Protein 4QQS (pdb70)

Nearest PDB structures (foldseek):
  4qqs-assembly1_A  TM=1.003E+00  e=2.130E-60  Halothermothrix orenii H 168
  3kst-assembly2_B  TM=8.963E-01  e=6.635E-24  Bacteroides thetaiotaomicron VPI-5482
  3qz4-assembly2_B  TM=8.489E-01  e=2.270E-21  Bacteroides thetaiotaomicron
  6xn1-assembly2_B  TM=7.886E-01  e=3.736E-16  Xanthomonas citri pv. citri str. 306
  6xn0-assembly1_A  TM=7.920E-01  e=1.952E-15  Xanthomonas citri pv. citri str. 306

B-factor: mean 14.56, std 6.31, range [5.13, 46.69]

Structure (mmCIF, N/CA/C/O backbone):
data_4QQS
#
_entry.id   4QQS
#
_cell.length_a   44.133
_cell.length_b   73.882
_cell.length_c   87.520
_cell.angle_alpha   90.00
_cell.angle_beta   94.27
_cell.angle_gamma   90.00
#
_symmetry.space_group_name_H-M   'P 1 21 1'
#
loop_
_entity.id
_entity.type
_entity.pdbx_description
1 polymer 'Glycoside hydrolase family 43'
2 non-polymer '4-(2-HYDROXYETHYL)-1-PIPERAZINE ETHANESULFONIC ACID'
3 non-polymer 'SODIUM ION'
4 water water
#
loop_
_atom_site.group_PDB
_atom_site.id
_atom_site.type_symbol
_atom_site.label_atom_id
_atom_site.label_alt_id
_atom_site.label_comp_id
_atom_site.label_asym_id
_atom_site.label_entity_id
_atom_site.label_seq_id
_atom_site.pdbx_PDB_ins_code
_atom_site.Cartn_x
_atom_site.Cartn_y
_atom_site.Cartn_z
_atom_site.occupancy
_atom_site.B_iso_or_equiv
_atom_site.auth_seq_id
_atom_site.auth_comp_id
_atom_site.auth_asym_id
_atom_site.auth_atom_id
_atom_site.pdbx_PDB_model_num
ATOM 1 N N . THR A 1 4 ? 13.802 -7.866 6.552 1.00 21.00 4 THR A N 1
ATOM 2 C CA . THR A 1 4 ? 12.710 -7.485 7.448 1.00 20.61 4 THR A CA 1
ATOM 3 C C . THR A 1 4 ? 13.086 -6.361 8.410 1.00 19.10 4 THR A C 1
ATOM 4 O O . THR A 1 4 ? 14.243 -5.953 8.479 1.00 19.59 4 THR A O 1
ATOM 15 N N . TYR A 1 5 ? 12.095 -5.877 9.159 1.00 17.61 5 TYR A N 1
ATOM 16 C CA . TYR A 1 5 ? 12.336 -4.971 10.283 1.00 16.97 5 TYR A CA 1
ATOM 17 C C . TYR A 1 5 ? 11.522 -5.413 11.496 1.00 16.24 5 TYR A C 1
ATOM 18 O O . TYR A 1 5 ? 10.480 -6.052 11.357 1.00 16.07 5 TYR A O 1
ATOM 36 N N . THR A 1 6 ? 12.000 -5.057 12.686 1.00 16.58 6 THR A N 1
ATOM 37 C CA . THR A 1 6 ? 11.254 -5.256 13.922 1.00 16.40 6 THR A CA 1
ATOM 38 C C . THR A 1 6 ? 11.292 -3.947 14.682 1.00 14.64 6 THR A C 1
ATOM 39 O O . THR A 1 6 ? 12.369 -3.425 14.961 1.00 15.42 6 THR A O 1
ATOM 50 N N . ASN A 1 7 ? 10.119 -3.415 15.005 1.00 12.94 7 ASN A N 1
ATOM 51 C CA . ASN A 1 7 ? 10.046 -2.225 15.826 1.00 11.70 7 ASN A CA 1
ATOM 52 C C . ASN A 1 7 ? 10.519 -2.523 17.237 1.00 11.94 7 ASN A C 1
ATOM 53 O O . ASN A 1 7 ? 10.398 -3.653 17.702 1.00 13.44 7 ASN A O 1
ATOM 64 N N . PRO A 1 8 ? 11.029 -1.507 17.937 1.00 12.11 8 PRO A N 1
ATOM 65 C CA . PRO A 1 8 ? 11.282 -0.147 17.448 1.00 12.04 8 PRO A CA 1
ATOM 66 C C . PRO A 1 8 ? 12.521 -0.090 16.546 1.00 12.49 8 PRO A C 1
ATOM 67 O O . PRO A 1 8 ? 13.557 -0.615 16.912 1.00 15.93 8 PRO A O 1
ATOM 78 N N . VAL A 1 9 ? 12.433 0.553 15.388 1.00 12.29 9 VAL A N 1
ATOM 79 C CA . VAL A 1 9 ? 13.535 0.562 14.434 1.00 12.29 9 VAL A CA 1
ATOM 80 C C . VAL A 1 9 ? 14.614 1.568 14.816 1.00 12.47 9 VAL A C 1
ATOM 81 O O . VAL A 1 9 ? 14.315 2.717 15.160 1.00 13.80 9 VAL A O 1
ATOM 94 N N . GLY A 1 10 ? 15.865 1.126 14.769 1.00 12.30 10 GLY A N 1
ATOM 95 C CA . GLY A 1 10 ? 16.992 2.003 14.999 1.00 12.68 10 GLY A CA 1
ATOM 96 C C . GLY A 1 10 ? 17.458 2.080 16.437 1.00 11.88 10 GLY A C 1
ATOM 97 O O . GLY A 1 10 ? 18.525 2.642 16.709 1.00 12.10 10 GLY A O 1
ATOM 101 N N . GLY A 1 11 ? 16.654 1.569 17.367 1.00 11.99 11 GLY A N 1
ATOM 102 C CA . GLY A 1 11 ? 17.004 1.617 18.770 1.00 12.87 11 GLY A CA 1
ATOM 103 C C . GLY A 1 11 ? 17.180 3.029 19.288 1.00 12.85 11 GLY A C 1
ATOM 104 O O . GLY A 1 11 ? 18.015 3.284 20.156 1.00 13.86 11 GLY A O 1
ATOM 108 N N . ILE A 1 12 ? 16.388 3.948 18.754 1.00 12.96 12 ILE A N 1
ATOM 109 C CA . ILE A 1 12 ? 16.483 5.343 19.121 1.00 13.60 12 ILE A CA 1
ATOM 110 C C . ILE A 1 12 ? 15.535 5.611 20.277 1.00 13.59 12 ILE A C 1
ATOM 111 O O . ILE A 1 12 ? 14.324 5.501 20.122 1.00 13.72 12 ILE A O 1
ATOM 127 N N . THR A 1 13 ? 16.099 5.919 21.436 1.00 13.32 13 THR A N 1
ATOM 128 C CA . THR A 1 13 ? 15.321 6.176 22.631 1.00 13.15 13 THR A CA 1
ATOM 129 C C . THR A 1 13 ? 15.650 7.565 23.157 1.00 12.13 13 THR A C 1
ATOM 130 O O . THR A 1 13 ? 16.513 8.263 22.627 1.00 13.06 13 THR A O 1
ATOM 141 N N . GLY A 1 14 ? 14.918 7.977 24.183 1.00 11.60 14 GLY A N 1
ATOM 142 C CA . GLY A 1 14 ? 15.076 9.304 24.748 1.00 11.40 14 GLY A CA 1
ATOM 143 C C . GLY A 1 14 ? 14.581 10.397 23.818 1.00 10.26 14 GLY A C 1
ATOM 144 O O . GLY A 1 14 ? 15.064 11.535 23.881 1.00 11.26 14 GLY A O 1
ATOM 148 N N . ILE A 1 15 ? 13.614 10.063 22.968 1.00 9.39 15 ILE A N 1
ATOM 149 C CA . ILE A 1 15 ? 13.095 11.014 22.008 1.00 8.87 15 ILE A CA 1
ATOM 150 C C . ILE A 1 15 ? 11.591 11.158 22.125 1.00 8.36 15 ILE A C 1
ATOM 151 O O . ILE A 1 15 ? 10.949 10.495 22.943 1.00 8.71 15 ILE A O 1
ATOM 167 N N . GLY A 1 16 ? 11.040 12.041 21.293 1.00 8.28 16 GLY A N 1
ATOM 168 C CA . GLY A 1 16 ? 9.627 12.046 20.978 1.00 8.35 16 GLY A CA 1
ATOM 169 C C . GLY A 1 16 ? 9.446 12.669 19.607 1.00 7.70 16 GLY A C 1
ATOM 170 O O . GLY A 1 16 ? 10.345 13.325 19.093 1.00 8.32 16 GLY A O 1
ATOM 174 N N . ASP A 1 17 ? 8.288 12.471 19.006 1.00 8.06 17 ASP A N 1
ATOM 175 C CA . ASP A 1 17 ? 7.814 13.300 17.912 1.00 7.97 17 ASP A CA 1
ATOM 176 C C . ASP A 1 17 ? 8.675 13.111 16.654 1.00 7.57 17 ASP A C 1
ATOM 177 O O . ASP A 1 17 ? 9.269 14.050 16.132 1.00 8.65 17 ASP A O 1
ATOM 186 N N . PRO A 1 18 ? 8.752 11.877 16.155 1.00 7.85 18 PRO A N 1
ATOM 187 C CA . PRO A 1 18 ? 9.668 11.605 15.041 1.00 8.36 18 PRO A CA 1
ATOM 188 C C . PRO A 1 18 ? 9.154 12.092 13.694 1.00 8.17 18 PRO A C 1
ATOM 189 O O . PRO A 1 18 ? 8.103 11.651 13.243 1.00 10.28 18 PRO A O 1
ATOM 200 N N . TYR A 1 19 ? 9.926 12.948 13.047 1.00 7.44 19 TYR A N 1
ATOM 201 C CA . TYR A 1 19 ? 9.561 13.481 11.745 1.00 7.38 19 TYR A CA 1
ATOM 202 C C . TYR A 1 19 ? 10.577 12.994 10.728 1.00 7.37 19 TYR A C 1
ATOM 203 O O . TYR A 1 19 ? 11.755 13.271 10.882 1.00 7.95 19 TYR A O 1
ATOM 221 N N . VAL A 1 20 ? 10.126 12.311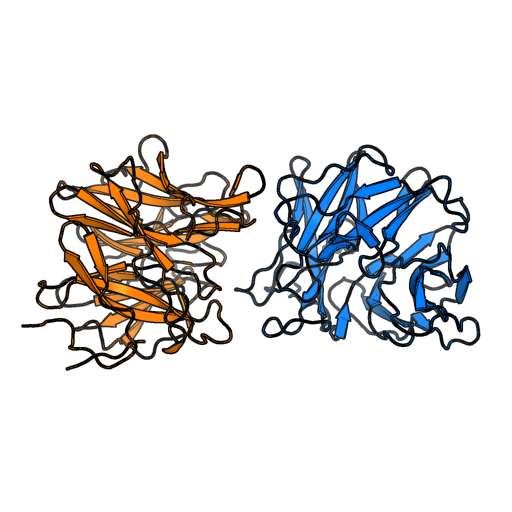 9.675 1.00 7.31 20 VAL A N 1
ATOM 222 C CA . VAL A 1 20 ? 11.016 11.835 8.629 1.00 7.85 20 VAL A CA 1
ATOM 223 C C . VAL A 1 20 ? 10.752 12.552 7.330 1.00 8.51 20 VAL A C 1
ATOM 224 O O . VAL A 1 20 ? 9.612 12.617 6.872 1.00 9.73 20 VAL A O 1
ATOM 237 N N . LEU A 1 21 ? 11.830 13.049 6.732 1.00 8.90 21 LEU A N 1
ATOM 238 C CA . LEU A 1 21 ? 11.819 13.563 5.372 1.00 10.75 21 LEU A CA 1
ATOM 239 C C . LEU A 1 21 ? 12.677 12.678 4.485 1.00 9.82 21 LEU A C 1
ATOM 240 O O . LEU A 1 21 ? 13.810 12.355 4.806 1.00 10.00 21 LEU A O 1
ATOM 256 N N . LYS A 1 22 ? 12.109 12.269 3.361 1.00 10.26 22 LYS A N 1
ATOM 257 C CA . LYS A 1 22 ? 12.866 11.594 2.306 1.00 10.10 22 LYS A CA 1
ATOM 258 C C . LYS A 1 22 ? 13.373 12.624 1.311 1.00 10.71 22 LYS A C 1
ATOM 259 O O . LYS A 1 22 ? 12.597 13.442 0.830 1.00 11.48 22 LYS A O 1
ATOM 278 N N . HIS A 1 23 ? 14.676 12.591 1.029 1.00 10.94 23 HIS A N 1
ATOM 279 C CA . HIS A 1 23 ? 15.272 13.490 0.049 1.00 11.71 23 HIS A CA 1
ATOM 280 C C . HIS A 1 23 ? 16.414 12.775 -0.664 1.00 11.64 23 HIS A C 1
ATOM 281 O O . HIS A 1 23 ? 17.327 12.274 -0.018 1.00 11.92 23 HIS A O 1
ATOM 296 N N . GLU A 1 24 ? 16.364 12.741 -1.996 1.00 13.16 24 GLU A N 1
ATOM 297 C CA . GLU A 1 24 ? 17.431 12.166 -2.822 1.00 15.01 24 GLU A CA 1
ATOM 298 C C . GLU A 1 24 ? 17.870 10.792 -2.310 1.00 14.63 24 GLU A C 1
ATOM 299 O O . GLU A 1 24 ? 19.043 10.523 -2.096 1.00 15.30 24 GLU A O 1
ATOM 311 N N . SER A 1 25 ? 16.879 9.940 -2.088 1.00 14.57 25 SER A N 1
ATOM 312 C CA . SER A 1 25 ? 17.079 8.518 -1.763 1.00 15.39 25 SER A CA 1
ATOM 313 C C . SER A 1 25 ? 17.637 8.271 -0.357 1.00 14.70 25 SER A C 1
ATOM 314 O O . SER A 1 25 ? 18.087 7.164 -0.039 1.00 16.19 25 SER A O 1
ATOM 322 N N . ARG A 1 26 ? 17.583 9.293 0.484 1.00 12.64 26 ARG A N 1
ATOM 323 C CA . ARG A 1 26 ? 17.980 9.162 1.871 1.00 12.78 26 ARG A CA 1
ATOM 324 C C . ARG A 1 26 ? 16.832 9.666 2.739 1.00 11.11 26 ARG A C 1
ATOM 325 O O . ARG A 1 26 ? 16.036 10.506 2.315 1.00 12.20 26 ARG A O 1
ATOM 346 N N . TYR A 1 27 ? 16.769 9.136 3.951 1.00 10.11 27 TYR A N 1
ATOM 347 C CA . TYR A 1 27 ? 15.788 9.534 4.942 1.00 9.30 27 TYR A CA 1
ATOM 348 C C . TYR A 1 27 ? 16.466 10.235 6.092 1.00 8.88 27 TYR A C 1
ATOM 349 O O . TYR A 1 27 ? 17.501 9.793 6.577 1.00 9.68 27 TYR A O 1
ATOM 367 N N . TYR A 1 28 ? 15.828 11.310 6.538 1.00 8.47 28 TYR A N 1
ATOM 368 C CA . TYR A 1 28 ? 16.324 12.134 7.634 1.00 8.52 28 TYR A CA 1
ATOM 369 C C . TYR A 1 28 ? 15.243 12.219 8.689 1.00 8.20 28 TYR A C 1
ATOM 370 O O . TYR A 1 28 ? 14.130 12.659 8.405 1.00 8.85 28 TYR A O 1
ATOM 388 N N . LEU A 1 29 ? 15.574 11.743 9.884 1.00 8.30 29 LEU A N 1
ATOM 389 C CA . LEU A 1 29 ? 14.689 11.762 11.024 1.00 7.92 29 LEU A CA 1
ATOM 390 C C . LEU A 1 29 ? 15.123 12.863 11.968 1.00 7.60 29 LEU A C 1
ATOM 391 O O . LEU A 1 29 ? 16.278 12.913 12.370 1.00 8.14 29 LEU A O 1
ATOM 407 N N . TYR A 1 30 ? 14.185 13.734 12.321 1.00 7.25 30 TYR A N 1
ATOM 408 C CA . TYR A 1 30 ? 14.387 14.803 13.286 1.00 7.37 30 TYR A CA 1
ATOM 409 C C . TYR A 1 30 ? 13.399 14.549 14.410 1.00 7.45 30 TYR A C 1
ATOM 410 O O . TYR A 1 30 ? 12.271 14.153 14.147 1.00 8.67 30 TYR A O 1
ATOM 428 N N . ALA A 1 31 ? 13.783 14.781 15.657 1.00 7.43 31 ALA A N 1
ATOM 429 C CA . ALA A 1 31 ? 12.906 14.472 16.776 1.00 7.49 31 ALA A CA 1
ATOM 430 C C . ALA A 1 31 ? 13.169 15.382 17.950 1.00 7.21 31 ALA A C 1
ATOM 431 O O . ALA A 1 31 ? 14.261 15.940 18.094 1.00 7.87 31 ALA A O 1
ATOM 438 N N . THR A 1 32 ? 12.163 15.519 18.807 1.00 7.78 32 THR A N 1
ATOM 439 C CA . THR A 1 32 ? 12.387 16.013 20.163 1.00 8.02 32 THR A CA 1
ATOM 440 C C . THR A 1 32 ? 13.458 15.121 20.788 1.00 7.77 32 THR A C 1
ATOM 441 O O . THR A 1 32 ? 13.355 13.896 20.752 1.00 8.75 32 THR A O 1
ATOM 452 N N . SER A 1 33 ? 14.509 15.737 21.316 1.00 8.23 33 SER A N 1
ATOM 453 C CA . SER A 1 33 ? 15.714 14.996 21.639 1.00 9.10 33 SER A CA 1
ATOM 454 C C . SER A 1 33 ? 16.491 15.799 22.675 1.00 9.72 33 SER A C 1
ATOM 455 O O . SER A 1 33 ? 16.279 15.619 23.877 1.00 10.53 33 SER A O 1
ATOM 463 N N . ALA A 1 34 ? 17.315 16.736 22.220 1.00 9.64 34 ALA A N 1
ATOM 464 C CA . ALA A 1 34 ? 18.099 17.599 23.104 1.00 9.94 34 ALA A CA 1
ATOM 465 C C . ALA A 1 34 ? 17.229 18.770 23.581 1.00 9.75 34 ALA A C 1
ATOM 466 O O . ALA A 1 34 ? 17.376 19.920 23.119 1.00 9.89 34 ALA A O 1
ATOM 473 N N . ILE A 1 35 ? 16.314 18.476 24.499 1.00 10.11 35 ILE A N 1
ATOM 474 C CA . ILE A 1 35 ? 15.232 19.409 24.812 1.00 10.12 35 ILE A CA 1
ATOM 475 C C . ILE A 1 35 ? 15.714 20.750 25.349 1.00 9.93 35 ILE A C 1
ATOM 476 O O . ILE A 1 35 ? 14.983 21.726 25.265 1.00 10.09 35 ILE A O 1
ATOM 491 N N . ASN A 1 36 ? 16.922 20.809 25.888 1.00 10.09 36 ASN A N 1
ATOM 492 C CA . ASN A 1 36 ? 17.428 22.074 26.408 1.00 11.35 36 ASN A CA 1
ATOM 493 C C . ASN A 1 36 ? 18.114 22.922 25.344 1.00 10.93 36 ASN A C 1
ATOM 494 O O . ASN A 1 36 ? 18.484 24.064 25.613 1.00 12.80 36 ASN A O 1
ATOM 505 N N . ARG A 1 37 ? 18.280 22.384 24.137 1.00 10.42 37 ARG A N 1
ATOM 506 C CA . ARG A 1 37 ? 19.237 22.949 23.193 1.00 11.05 37 ARG A CA 1
ATOM 507 C C . ARG A 1 37 ? 18.856 22.932 21.699 1.00 10.10 37 ARG A C 1
ATOM 508 O O . ARG A 1 37 ? 19.163 23.875 20.969 1.00 10.41 37 ARG A O 1
ATOM 529 N N . GLY A 1 38 ? 18.246 21.861 21.208 1.00 9.44 38 GLY A N 1
ATOM 530 C CA . GLY A 1 38 ? 18.039 21.747 19.779 1.00 9.02 38 GLY A CA 1
ATOM 531 C C . GLY A 1 38 ? 17.586 20.357 19.389 1.00 8.26 38 GLY A C 1
ATOM 532 O O . GLY A 1 38 ? 16.980 19.641 20.183 1.00 9.30 38 GLY A O 1
ATOM 536 N N . PHE A 1 39 ? 17.872 19.980 18.149 1.00 7.86 39 PHE A N 1
ATOM 537 C CA . PHE A 1 39 ? 17.323 18.763 17.573 1.00 7.67 39 PHE A CA 1
ATOM 538 C C . PHE A 1 39 ? 18.370 17.940 16.877 1.00 7.91 39 PHE A C 1
ATOM 539 O O . PHE A 1 39 ? 19.060 18.425 15.977 1.00 8.70 39 PHE A O 1
ATOM 556 N N . LYS A 1 40 ? 18.435 16.677 17.279 1.00 8.03 40 LYS A N 1
ATOM 557 C CA . LYS A 1 40 ? 19.230 15.678 16.598 1.00 8.22 40 LYS A CA 1
ATOM 558 C C . LYS A 1 40 ? 18.582 15.257 15.288 1.00 7.85 40 LYS A C 1
ATOM 559 O O . LYS A 1 40 ? 17.363 15.336 15.101 1.00 8.45 40 LYS A O 1
ATOM 577 N N . VAL A 1 41 ? 19.438 14.791 14.389 1.00 8.01 41 VAL A N 1
ATOM 578 C CA . VAL A 1 41 ? 19.046 14.190 13.124 1.00 8.56 41 VAL A CA 1
ATOM 579 C C . VAL A 1 41 ? 19.727 12.828 12.986 1.00 8.40 41 VAL A C 1
ATOM 580 O O . VAL A 1 41 ? 20.888 12.665 13.361 1.00 8.83 41 VAL A O 1
ATOM 593 N N . TRP A 1 42 ? 18.964 11.862 12.476 1.00 8.34 42 TRP A N 1
ATOM 594 C CA . TRP A 1 42 ? 19.454 10.535 12.146 1.00 8.30 42 TRP A CA 1
ATOM 595 C C . TRP A 1 42 ? 19.206 10.309 10.656 1.00 8.59 42 TRP A C 1
ATOM 596 O O . TRP A 1 42 ? 18.239 10.826 10.084 1.00 9.55 42 TRP A O 1
ATOM 617 N N . GLU A 1 43 ? 20.064 9.508 10.036 1.00 9.10 43 GLU A N 1
ATOM 618 C CA . GLU A 1 43 ? 19.951 9.218 8.618 1.00 9.81 43 GLU A CA 1
ATOM 619 C C . GLU A 1 43 ? 19.781 7.718 8.383 1.00 9.59 43 GLU A C 1
ATOM 620 O O . GLU A 1 43 ? 20.349 6.893 9.114 1.00 10.37 43 GLU A O 1
ATOM 632 N N . SER A 1 44 ? 19.023 7.363 7.342 1.00 9.72 44 SER A N 1
ATOM 633 C CA . SER A 1 44 ? 18.825 5.971 6.943 1.00 10.15 44 SER A CA 1
ATOM 634 C C . SER A 1 44 ? 18.657 5.872 5.436 1.00 10.57 44 SER A C 1
ATOM 635 O O . SER A 1 44 ? 18.087 6.760 4.816 1.00 11.07 44 SER A O 1
ATOM 643 N N . PRO A 1 45 ? 19.082 4.749 4.841 1.00 11.10 45 PRO A N 1
ATOM 644 C CA . PRO A 1 45 ? 18.789 4.515 3.424 1.00 12.84 45 PRO A CA 1
ATOM 645 C C . PRO A 1 45 ? 17.483 3.748 3.227 1.00 13.64 45 PRO A C 1
ATOM 646 O O . PRO A 1 45 ? 17.012 3.619 2.091 1.00 15.22 45 PRO A O 1
ATOM 657 N N . ASN A 1 46 ? 16.917 3.201 4.297 1.00 13.19 46 ASN A N 1
ATOM 658 C CA . ASN A 1 46 ? 15.866 2.192 4.145 1.00 14.37 46 ASN A CA 1
ATOM 659 C C . ASN A 1 46 ? 14.737 2.223 5.182 1.00 14.04 46 ASN A C 1
ATOM 660 O O . ASN A 1 46 ? 13.863 1.366 5.138 1.00 14.73 46 ASN A O 1
ATOM 671 N N . LEU A 1 47 ? 14.768 3.210 6.075 1.00 12.83 47 LEU A N 1
ATOM 672 C CA . LEU A 1 47 ? 13.806 3.400 7.179 1.00 12.84 47 LEU A CA 1
ATOM 673 C C . LEU A 1 47 ? 14.007 2.451 8.357 1.00 13.01 47 LEU A C 1
ATOM 674 O O . LEU A 1 47 ? 13.329 2.580 9.380 1.00 13.22 47 LEU A O 1
ATOM 690 N N . VAL A 1 48 ? 14.961 1.527 8.226 1.00 13.94 48 VAL A N 1
ATOM 691 C CA . VAL A 1 48 ? 15.167 0.474 9.220 1.00 14.72 48 VAL A CA 1
ATOM 692 C C . VAL A 1 48 ? 16.460 0.679 10.010 1.00 14.83 48 VAL A C 1
ATOM 693 O O . VAL A 1 48 ? 16.468 0.626 11.243 1.00 15.08 48 VAL A O 1
ATOM 706 N N . ASP A 1 49 ? 17.552 0.911 9.290 1.00 13.88 49 ASP A N 1
ATOM 707 C CA . ASP A 1 49 ? 18.865 1.110 9.896 1.00 14.47 49 ASP A CA 1
ATOM 708 C C . ASP A 1 49 ? 19.124 2.604 9.998 1.00 13.68 49 ASP A C 1
ATOM 709 O O . ASP A 1 49 ? 19.065 3.309 8.995 1.00 14.30 49 ASP A O 1
ATOM 718 N N . TRP A 1 50 ? 19.395 3.079 11.213 1.00 12.42 50 TRP A N 1
ATOM 719 C CA . TRP A 1 50 ? 19.513 4.511 11.491 1.00 11.93 50 TRP A CA 1
ATOM 720 C C . TRP A 1 50 ? 20.844 4.848 12.131 1.00 12.00 50 TRP A C 1
ATOM 721 O O . TRP A 1 50 ? 21.327 4.113 13.003 1.00 13.19 50 TRP A O 1
ATOM 742 N N . GLU A 1 51 ? 21.425 5.968 11.694 1.00 10.76 51 GLU A N 1
ATOM 743 C CA A GLU A 1 51 ? 22.687 6.468 12.228 0.43 10.87 51 GLU A CA 1
ATOM 744 C CA B GLU A 1 51 ? 22.687 6.444 12.248 0.57 11.03 51 GLU A CA 1
ATOM 745 C C . GLU A 1 51 ? 22.526 7.892 12.719 1.00 10.31 51 GLU A C 1
ATOM 746 O O . GLU A 1 51 ? 22.041 8.754 11.986 1.00 11.04 51 GLU A O 1
ATOM 767 N N . LEU A 1 52 ? 22.927 8.147 13.954 1.00 10.08 52 LEU A N 1
ATOM 768 C CA . LEU A 1 52 ? 22.872 9.483 14.522 1.00 9.53 52 LEU A CA 1
ATOM 769 C C . LEU A 1 52 ? 23.908 10.378 13.853 1.00 10.18 52 LEU A C 1
ATOM 770 O O . LEU A 1 52 ? 25.067 9.997 13.735 1.00 10.82 52 LEU A O 1
ATOM 786 N N . LYS A 1 53 ? 23.489 11.574 13.434 1.00 10.37 53 LYS A N 1
ATOM 787 C CA . LYS A 1 53 ? 24.345 12.516 12.716 1.00 11.42 53 LYS A CA 1
ATOM 788 C C . LYS A 1 53 ? 24.437 13.898 13.364 1.00 12.28 53 LYS A C 1
ATOM 789 O O . LYS A 1 53 ? 24.773 14.871 12.692 1.00 15.36 53 LYS A O 1
ATOM 808 N N . GLY A 1 54 ? 24.167 13.976 14.662 1.00 11.24 54 GLY A N 1
ATOM 809 C CA . GLY A 1 54 ? 24.404 15.193 15.420 1.00 11.18 54 GLY A CA 1
ATOM 810 C C . GLY A 1 54 ? 23.230 16.150 15.454 1.00 10.15 54 GLY A C 1
ATOM 811 O O . GLY A 1 54 ? 22.106 15.799 15.098 1.00 9.99 54 GLY A O 1
ATOM 815 N N . LEU A 1 55 ? 23.490 17.374 15.905 1.00 9.87 55 LEU A N 1
ATOM 816 C CA . LEU A 1 55 ? 22.439 18.386 15.995 1.00 9.31 55 LEU A CA 1
ATOM 817 C C . LEU A 1 55 ? 22.257 19.094 14.660 1.00 9.41 55 LEU A C 1
ATOM 818 O O . LEU A 1 55 ? 23.116 19.861 14.223 1.00 11.27 55 LEU A O 1
ATOM 834 N N . ALA A 1 56 ? 21.112 18.864 14.033 1.00 8.89 56 ALA A N 1
ATOM 835 C CA . ALA A 1 56 ? 20.744 19.594 12.824 1.00 9.35 56 ALA A CA 1
ATOM 836 C C . ALA A 1 56 ? 20.460 21.061 13.119 1.00 8.60 56 ALA A C 1
ATOM 837 O O . ALA A 1 56 ? 20.808 21.936 12.333 1.00 9.13 56 ALA A O 1
ATOM 844 N N . LEU A 1 57 ? 19.802 21.311 14.246 1.00 8.45 57 LEU A N 1
ATOM 845 C CA . LEU A 1 57 ? 19.531 22.655 14.746 1.00 9.18 57 LEU A CA 1
ATOM 846 C C . LEU A 1 57 ? 20.085 22.702 16.166 1.00 9.44 57 LEU A C 1
ATOM 847 O O . LEU A 1 57 ? 19.730 21.884 17.015 1.00 9.49 57 LEU A O 1
ATOM 854 N N . ASP A 1 58 ? 20.983 23.648 16.393 1.00 10.13 58 ASP A N 1
ATOM 855 C CA . ASP A 1 58 ? 21.590 23.863 17.687 1.00 10.52 58 ASP A CA 1
ATOM 856 C C . ASP A 1 58 ? 21.333 25.315 18.034 1.00 9.86 58 ASP A C 1
ATOM 857 O O . ASP A 1 58 ? 21.820 26.205 17.347 1.00 10.23 58 ASP A O 1
ATOM 866 N N . SER A 1 59 ? 20.567 25.577 19.083 1.00 9.70 59 SER A N 1
ATOM 867 C CA . SER A 1 59 ? 20.325 26.951 19.470 1.00 10.20 59 SER A CA 1
ATOM 868 C C . SER A 1 59 ? 21.618 27.640 19.902 1.00 10.99 59 SER A C 1
ATOM 869 O O . SER A 1 59 ? 21.662 28.867 19.907 1.00 11.75 59 SER A O 1
ATOM 877 N N . TYR A 1 60 ? 22.654 26.863 20.246 1.00 11.64 60 TYR A N 1
ATOM 878 C CA . TYR A 1 60 ? 23.947 27.418 20.637 1.00 12.87 60 TYR A CA 1
ATOM 879 C C . TYR A 1 60 ? 24.828 27.709 19.432 1.00 12.83 60 TYR A C 1
ATOM 880 O O . TYR A 1 60 ? 25.878 28.310 19.581 1.00 14.04 60 TYR A O 1
ATOM 898 N N . TYR A 1 61 ? 24.411 27.281 18.244 1.00 12.63 61 TYR A N 1
ATOM 899 C CA . TYR A 1 61 ? 25.090 27.667 17.009 1.00 12.62 61 TYR A CA 1
ATOM 900 C C . TYR A 1 61 ? 25.149 29.184 16.932 1.00 11.71 61 TYR A C 1
ATOM 901 O O . TYR A 1 61 ? 24.214 29.886 17.317 1.00 12.74 61 TYR A O 1
ATOM 919 N N . GLU A 1 62 ? 26.264 29.715 16.445 1.00 12.55 62 GLU A N 1
ATOM 920 C CA . GLU A 1 62 ? 26.500 31.149 16.546 1.00 13.22 62 GLU A CA 1
ATOM 921 C C . GLU A 1 62 ? 25.442 31.998 15.847 1.00 12.85 62 GLU A C 1
ATOM 922 O O . GLU A 1 62 ? 25.177 33.110 16.279 1.00 13.44 62 GLU A O 1
ATOM 934 N N . LYS A 1 63 ? 24.802 31.460 14.812 1.00 12.38 63 LYS A N 1
ATOM 935 C CA . LYS A 1 63 ? 23.781 32.216 14.097 1.00 12.71 63 LYS A CA 1
ATOM 936 C C . LYS A 1 63 ? 22.393 32.106 14.717 1.00 12.96 63 LYS A C 1
ATOM 937 O O . LYS A 1 63 ? 21.469 32.725 14.234 1.00 13.53 63 LYS A O 1
ATOM 956 N N . ASN A 1 64 ? 22.238 31.321 15.775 1.00 12.58 64 ASN A N 1
ATOM 957 C CA . ASN A 1 64 ? 20.929 31.110 16.391 1.00 12.09 64 ASN A CA 1
ATOM 958 C C . ASN A 1 64 ? 20.857 31.879 17.708 1.00 13.07 64 ASN A C 1
ATOM 959 O O . ASN A 1 64 ? 20.977 33.093 17.686 1.00 16.64 64 ASN A O 1
ATOM 970 N N . GLY A 1 65 ? 20.667 31.206 18.834 1.00 11.21 65 GLY A N 1
ATOM 971 C CA . GLY A 1 65 ? 20.611 31.854 20.130 1.00 11.58 65 GLY A CA 1
ATOM 972 C C . GLY A 1 65 ? 19.222 31.995 20.723 1.00 12.39 65 GLY A C 1
ATOM 973 O O . GLY A 1 65 ? 19.086 32.320 21.892 1.00 16.22 65 GLY A O 1
ATOM 977 N N . TRP A 1 66 ? 18.184 31.735 19.940 1.00 11.28 66 TRP A N 1
ATOM 978 C CA . TRP A 1 66 ? 16.811 31.897 20.386 1.00 10.74 66 TRP A CA 1
ATOM 979 C C . TRP A 1 66 ? 16.294 30.633 21.060 1.00 10.46 66 TRP A C 1
ATOM 980 O O . TRP A 1 66 ? 16.588 29.522 20.632 1.00 10.63 66 TRP A O 1
ATOM 1001 N N . GLY A 1 67 ? 15.496 30.818 22.102 1.00 10.16 67 GLY A N 1
ATOM 1002 C CA . GLY A 1 67 ? 14.860 29.730 22.818 1.00 10.08 67 GLY A CA 1
ATOM 1003 C C . GLY A 1 67 ? 15.659 29.373 24.047 1.00 10.11 67 GLY A C 1
ATOM 1004 O O . GLY A 1 67 ? 16.886 29.309 23.992 1.00 11.42 67 GLY A O 1
ATOM 1008 N N . THR A 1 68 ? 14.975 29.146 25.164 1.00 10.63 68 THR A N 1
ATOM 1009 C CA . THR A 1 68 ? 15.651 28.928 26.441 1.00 11.81 68 THR A CA 1
ATOM 1010 C C . THR A 1 68 ? 15.657 27.472 26.897 1.00 11.84 68 THR A C 1
ATOM 1011 O O . THR A 1 68 ? 16.559 27.062 27.628 1.00 13.60 68 THR A O 1
ATOM 1022 N N . GLU A 1 69 ? 14.656 26.716 26.468 1.00 11.02 69 GLU A N 1
ATOM 1023 C CA . GLU A 1 69 ? 14.423 25.353 26.911 1.00 10.90 69 GLU A CA 1
ATOM 1024 C C . GLU A 1 69 ? 13.202 24.857 26.153 1.00 9.74 69 GLU A C 1
ATOM 1025 O O . GLU A 1 69 ? 12.595 25.608 25.386 1.00 9.56 69 GLU A O 1
ATOM 1037 N N . ASP A 1 70 ? 12.846 23.599 26.379 1.00 9.21 70 ASP A N 1
ATOM 1038 C CA . ASP A 1 70 ? 11.625 23.024 25.811 1.00 8.59 70 ASP A CA 1
ATOM 1039 C C . ASP A 1 70 ? 11.614 23.087 24.275 1.00 7.73 70 ASP A C 1
ATOM 1040 O O . ASP A 1 70 ? 10.623 23.468 23.649 1.00 7.88 70 ASP A O 1
ATOM 1049 N N . PHE A 1 71 ? 12.725 22.660 23.684 1.00 7.47 71 PHE A N 1
ATOM 1050 C CA . PHE A 1 71 ? 12.852 22.534 22.233 1.00 7.40 71 PHE A CA 1
ATOM 1051 C C . PHE A 1 71 ? 12.126 21.271 21.787 1.00 7.36 71 PHE A C 1
ATOM 1052 O O . PHE A 1 71 ? 12.585 20.162 22.083 1.00 7.95 71 PHE A O 1
ATOM 1069 N N . TRP A 1 72 ? 10.988 21.442 21.106 1.00 7.00 72 TRP A N 1
ATOM 1070 C CA . TRP A 1 72 ? 10.118 20.325 20.755 1.00 6.99 72 TRP A CA 1
ATOM 1071 C C . TRP A 1 72 ? 9.754 20.280 19.282 1.00 6.79 72 TRP A C 1
ATOM 1072 O O . TRP A 1 72 ? 9.567 21.312 18.626 1.00 7.04 72 TRP A O 1
ATOM 1092 N N . ALA A 1 73 ? 9.583 19.044 18.819 1.00 6.84 73 ALA A N 1
ATOM 1093 C CA . ALA A 1 73 ? 8.818 18.663 17.622 1.00 7.22 73 ALA A CA 1
ATOM 1094 C C . ALA A 1 73 ? 9.224 19.402 16.349 1.00 7.29 73 ALA A C 1
ATOM 1095 O O . ALA A 1 73 ? 8.437 20.156 15.767 1.00 9.16 73 ALA A O 1
ATOM 1102 N N . PRO A 1 74 ? 10.449 19.137 15.885 1.00 6.74 74 PRO A N 1
ATOM 1103 C CA . PRO A 1 74 ? 10.946 19.742 14.655 1.00 6.71 74 PRO A CA 1
ATOM 1104 C C . PRO A 1 74 ? 10.346 19.070 13.429 1.00 6.67 74 PRO A C 1
ATOM 1105 O O . PRO A 1 74 ? 10.140 17.853 13.434 1.00 7.43 74 PRO A O 1
ATOM 1116 N N . GLU A 1 75 ? 10.104 19.841 12.381 1.00 6.64 75 GLU A N 1
ATOM 1117 C CA . GLU A 1 75 ? 9.685 19.275 11.103 1.00 8.50 75 GLU A CA 1
ATOM 1118 C C . GLU A 1 75 ? 10.432 19.996 10.007 1.00 9.72 75 GLU A C 1
ATOM 1119 O O . GLU A 1 75 ? 10.661 21.199 10.104 1.00 10.71 75 GLU A O 1
ATOM 1131 N N . VAL A 1 76 ? 10.805 19.253 8.970 1.00 10.52 76 VAL A N 1
ATOM 1132 C CA . VAL A 1 76 ? 11.625 19.774 7.891 1.00 10.83 76 VAL A CA 1
ATOM 1133 C C . VAL A 1 76 ? 11.009 19.476 6.526 1.00 11.28 76 VAL A C 1
ATOM 1134 O O . VAL A 1 76 ? 10.700 18.326 6.225 1.00 13.49 76 VAL A O 1
ATOM 1147 N N . ILE A 1 77 ? 10.841 20.522 5.717 1.00 10.27 77 ILE A N 1
ATOM 1148 C CA . ILE A 1 77 ? 10.382 20.380 4.337 1.00 10.45 77 ILE A CA 1
ATOM 1149 C C . ILE A 1 77 ? 11.460 20.845 3.367 1.00 9.79 77 ILE A C 1
ATOM 1150 O O . ILE A 1 77 ? 12.331 21.625 3.727 1.00 9.22 77 ILE A O 1
ATOM 1166 N N . PHE A 1 78 ? 11.395 20.331 2.145 1.00 10.80 78 PHE A N 1
ATOM 1167 C CA . PHE A 1 78 ? 12.222 20.813 1.048 1.00 11.35 78 PHE A CA 1
ATOM 1168 C C . PHE A 1 78 ? 11.336 21.683 0.162 1.00 11.62 78 PHE A C 1
ATOM 1169 O O . PHE A 1 78 ? 10.388 21.184 -0.446 1.00 12.79 78 PHE A O 1
ATOM 1186 N N . TYR A 1 79 ? 11.627 22.985 0.131 1.00 11.95 79 TYR A N 1
ATOM 1187 C CA . TYR A 1 79 ? 10.739 23.994 -0.467 1.00 13.38 79 TYR A CA 1
ATOM 1188 C C . TYR A 1 79 ? 11.615 25.076 -1.025 1.00 14.80 79 TYR A C 1
ATOM 1189 O O . TYR A 1 79 ? 12.537 25.504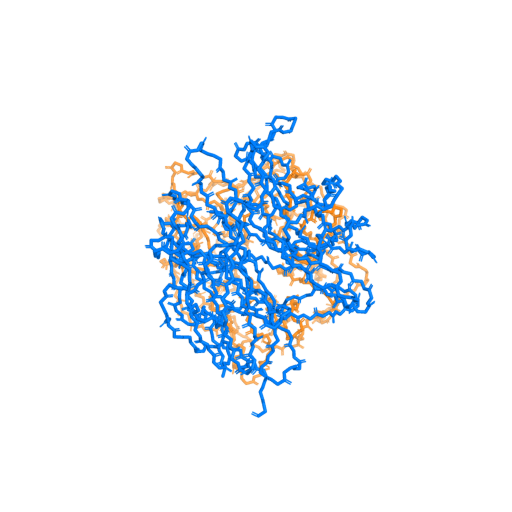 -0.351 1.00 14.83 79 TYR A O 1
ATOM 1207 N N . ASN A 1 80 ? 11.340 25.502 -2.257 1.00 15.60 80 ASN A N 1
ATOM 1208 C CA . ASN A 1 80 ? 12.153 26.503 -2.934 1.00 17.35 80 ASN A CA 1
ATOM 1209 C C . ASN A 1 80 ? 13.637 26.136 -2.879 1.00 15.81 80 ASN A C 1
ATOM 1210 O O . ASN A 1 80 ? 14.503 26.969 -2.600 1.00 16.69 80 ASN A O 1
ATOM 1221 N N . ASN A 1 81 ? 13.905 24.869 -3.159 1.00 14.99 81 ASN A N 1
ATOM 1222 C CA . ASN A 1 81 ? 15.258 24.360 -3.321 1.00 14.98 81 ASN A CA 1
ATOM 1223 C C . ASN A 1 81 ? 16.121 24.503 -2.071 1.00 14.79 81 ASN A C 1
ATOM 1224 O O . ASN A 1 81 ? 17.340 24.565 -2.174 1.00 15.97 81 ASN A O 1
ATOM 1235 N N . LYS A 1 82 ? 15.495 24.544 -0.896 1.00 14.24 82 LYS A N 1
ATOM 1236 C CA . LYS A 1 82 ? 16.251 24.433 0.350 1.00 14.69 82 LYS A CA 1
ATOM 1237 C C . LYS A 1 82 ? 15.398 23.782 1.418 1.00 12.27 82 LYS A C 1
ATOM 1238 O O . LYS A 1 82 ? 14.249 23.442 1.172 1.00 12.89 82 LYS A O 1
ATOM 1257 N N . PHE A 1 83 ? 15.995 23.582 2.591 1.00 10.99 83 PHE A N 1
ATOM 1258 C CA . PHE A 1 83 ? 15.310 22.930 3.697 1.00 10.56 83 PHE A CA 1
ATOM 1259 C C . PHE A 1 83 ? 14.850 23.953 4.707 1.00 9.98 83 PHE A C 1
ATOM 1260 O O . PHE A 1 83 ? 15.615 24.819 5.109 1.00 10.89 83 PHE A O 1
ATOM 1277 N N . TYR A 1 84 ? 13.587 23.854 5.103 1.00 8.93 84 TYR A N 1
ATOM 1278 C CA . TYR A 1 84 ? 13.009 24.706 6.134 1.00 8.33 84 TYR A CA 1
ATOM 1279 C C . TYR A 1 84 ? 12.583 23.841 7.306 1.00 8.47 84 TYR A C 1
ATOM 1280 O O . TYR A 1 84 ? 11.897 22.844 7.129 1.00 9.64 84 TYR A O 1
ATOM 1298 N N . MET A 1 85 ? 12.991 24.254 8.503 1.00 8.17 85 MET A N 1
ATOM 1299 C CA . MET A 1 85 ? 12.627 23.588 9.736 1.00 7.65 85 MET A CA 1
ATOM 1300 C C . MET A 1 85 ? 11.729 24.489 10.569 1.00 7.52 85 MET A C 1
ATOM 1301 O O . MET A 1 85 ? 12.063 25.637 10.825 1.00 8.20 85 MET A O 1
ATOM 1315 N N . THR A 1 86 ? 10.593 23.958 10.994 1.00 7.25 86 THR A N 1
ATOM 1316 C CA . THR A 1 86 ? 9.815 24.576 12.049 1.00 7.09 86 THR A CA 1
ATOM 1317 C C . THR A 1 86 ? 10.072 23.823 13.340 1.00 6.61 86 THR A C 1
ATOM 1318 O O . THR A 1 86 ? 10.391 22.632 13.332 1.00 6.84 86 THR A O 1
ATOM 1329 N N . TYR A 1 87 ? 9.927 24.526 14.454 1.00 6.69 87 TYR A N 1
ATOM 1330 C CA . TYR A 1 87 ? 10.072 23.929 15.768 1.00 6.38 87 TYR A CA 1
ATOM 1331 C C . TYR A 1 87 ? 9.482 24.891 16.771 1.00 6.79 87 TYR A C 1
ATOM 1332 O O . TYR A 1 87 ? 9.164 26.033 16.427 1.00 7.52 87 TYR A O 1
ATOM 1350 N N . SER A 1 88 ? 9.390 24.473 18.033 1.00 6.54 88 SER A N 1
ATOM 1351 C CA . SER A 1 88 ? 9.023 25.405 19.083 1.00 6.72 88 SER A CA 1
ATOM 1352 C C . SER A 1 88 ? 10.014 25.321 20.231 1.00 6.70 88 SER A C 1
ATOM 1353 O O . SER A 1 88 ? 10.699 24.317 20.413 1.00 6.97 88 SER A O 1
ATOM 1361 N N . ALA A 1 89 ? 10.080 26.406 20.985 1.00 6.86 89 ALA A N 1
ATOM 1362 C CA . ALA A 1 89 ? 10.866 26.471 22.208 1.00 7.57 89 ALA A CA 1
ATOM 1363 C C . ALA A 1 89 ? 10.244 27.532 23.095 1.00 7.18 89 ALA A C 1
ATOM 1364 O O . ALA A 1 89 ? 9.421 28.337 22.653 1.00 7.59 89 ALA A O 1
ATOM 1371 N N . ARG A 1 90 ? 10.663 27.559 24.357 1.00 7.70 90 ARG A N 1
ATOM 1372 C CA . ARG A 1 90 ? 10.185 28.564 25.293 1.00 8.57 90 ARG A CA 1
ATOM 1373 C C . ARG A 1 90 ? 11.015 29.841 25.163 1.00 9.28 90 ARG A C 1
ATOM 1374 O O . ARG A 1 90 ? 12.241 29.808 25.204 1.00 10.88 90 ARG A O 1
ATOM 1395 N N . ASP A 1 91 ? 10.333 30.966 24.990 1.00 9.66 91 ASP A N 1
ATOM 1396 C CA . ASP A 1 91 ? 11.018 32.245 24.855 1.00 10.70 91 ASP A CA 1
ATOM 1397 C C . ASP A 1 91 ? 11.289 32.813 26.250 1.00 11.26 91 ASP A C 1
ATOM 1398 O O . ASP A 1 91 ? 10.847 32.264 27.267 1.00 11.60 91 ASP A O 1
ATOM 1407 N N . ASN A 1 92 ? 12.016 33.923 26.300 1.00 12.85 92 ASN A N 1
ATOM 1408 C CA . ASN A 1 92 ? 12.366 34.554 27.568 1.00 14.31 92 ASN A CA 1
ATOM 1409 C C . ASN A 1 92 ? 11.152 34.978 28.384 1.00 14.73 92 ASN A C 1
ATOM 1410 O O . ASN A 1 92 ? 11.209 35.022 29.614 1.00 16.38 92 ASN A O 1
ATOM 1420 N N . ASP A 1 93 ? 10.053 35.270 27.696 1.00 13.77 93 ASP A N 1
ATOM 1421 C CA . ASP A 1 93 ? 8.825 35.690 28.354 1.00 13.62 93 ASP A CA 1
ATOM 1422 C C . ASP A 1 93 ? 8.003 34.528 28.897 1.00 13.01 93 ASP A C 1
ATOM 1423 O O . ASP A 1 93 ? 6.931 34.738 29.459 1.00 13.94 93 ASP A O 1
ATOM 1432 N N . GLY A 1 94 ? 8.505 33.309 28.731 1.00 11.57 94 GLY A N 1
ATOM 1433 C CA . GLY A 1 94 ? 7.852 32.129 29.264 1.00 11.57 94 GLY A CA 1
ATOM 1434 C C . GLY A 1 94 ? 6.846 31.449 28.351 1.00 10.62 94 GLY A C 1
ATOM 1435 O O . GLY A 1 94 ? 6.329 30.397 28.700 1.00 11.08 94 GLY A O 1
ATOM 1439 N N . HIS A 1 95 ? 6.545 32.045 27.203 1.00 9.46 95 HIS A N 1
ATOM 1440 C CA . HIS A 1 95 ? 5.609 31.434 26.262 1.00 8.93 95 HIS A CA 1
ATOM 1441 C C . HIS A 1 95 ? 6.332 30.521 25.278 1.00 8.08 95 HIS A C 1
ATOM 1442 O O . HIS A 1 95 ? 7.432 30.840 24.831 1.00 9.08 95 HIS A O 1
ATOM 1457 N N . LEU A 1 96 ? 5.722 29.386 24.961 1.00 7.37 96 LEU A N 1
ATOM 1458 C CA . LEU A 1 96 ? 6.204 28.523 23.882 1.00 7.12 96 LEU A CA 1
ATOM 1459 C C . LEU A 1 96 ? 5.836 29.152 22.550 1.00 6.67 96 LEU A C 1
ATOM 1460 O O . LEU A 1 96 ? 4.688 29.557 22.366 1.00 7.05 96 LEU A O 1
ATOM 1476 N N . LYS A 1 97 ? 6.780 29.235 21.619 1.00 7.13 97 LYS A N 1
ATOM 1477 C CA . LYS A 1 97 ? 6.526 29.848 20.319 1.00 7.22 97 LYS A CA 1
ATOM 1478 C C . LYS A 1 97 ? 7.155 29.016 19.224 1.00 6.90 97 LYS A C 1
ATOM 1479 O O . LYS A 1 97 ? 8.166 28.337 19.421 1.00 7.82 97 LYS A O 1
ATOM 1498 N N . ILE A 1 98 ? 6.525 29.087 18.058 1.00 7.00 98 ILE A N 1
ATOM 1499 C CA A ILE A 1 98 ? 7.039 28.458 16.856 0.64 6.61 98 ILE A CA 1
ATOM 1500 C CA B ILE A 1 98 ? 7.037 28.469 16.839 0.36 6.87 98 ILE A CA 1
ATOM 1501 C C . ILE A 1 98 ? 8.106 29.353 16.228 1.00 6.94 98 ILE A C 1
ATOM 1502 O O . ILE A 1 98 ? 7.992 30.586 16.265 1.00 7.88 98 ILE A O 1
ATOM 1531 N N . ALA A 1 99 ? 9.143 28.715 15.687 1.00 7.12 99 ALA A N 1
ATOM 1532 C CA . ALA A 1 99 ? 10.228 29.366 14.975 1.00 7.11 99 ALA A CA 1
ATOM 1533 C C . ALA A 1 99 ? 10.446 28.670 13.636 1.00 7.17 99 ALA A C 1
ATOM 1534 O O . ALA A 1 99 ? 10.103 27.497 13.459 1.00 7.59 99 ALA A O 1
ATOM 1541 N N . LEU A 1 100 ? 11.049 29.415 12.713 1.00 7.40 100 LEU A N 1
ATOM 1542 C CA . LEU A 1 100 ? 11.387 28.954 11.377 1.00 7.43 100 LEU A CA 1
ATOM 1543 C C . LEU A 1 100 ? 12.880 29.139 11.117 1.00 7.49 100 LEU A C 1
ATOM 1544 O O . LEU A 1 100 ? 13.420 30.227 11.336 1.00 8.20 100 LEU A O 1
ATOM 1560 N N . ALA A 1 101 ? 13.520 28.081 10.626 1.00 7.94 101 ALA A N 1
ATOM 1561 C CA . ALA A 1 101 ? 14.945 28.059 10.311 1.00 7.88 101 ALA A CA 1
ATOM 1562 C C . ALA A 1 101 ? 15.133 27.426 8.934 1.00 8.32 101 ALA A C 1
ATOM 1563 O O . ALA A 1 101 ? 14.224 26.777 8.412 1.00 9.06 101 ALA A O 1
ATOM 1570 N N . SER A 1 102 ? 16.323 27.587 8.358 1.00 8.67 102 SER A N 1
ATOM 1571 C CA . SER A 1 102 ? 16.608 26.972 7.068 1.00 9.53 102 SER A CA 1
ATOM 1572 C C . SER A 1 102 ? 18.046 26.475 6.963 1.00 9.38 102 SER A C 1
ATOM 1573 O O . SER A 1 102 ? 18.919 26.870 7.733 1.00 9.57 102 SER A O 1
ATOM 1581 N N . SER A 1 103 ? 18.281 25.606 5.984 1.00 9.77 103 SER A N 1
ATOM 1582 C CA . SER A 1 103 ? 19.604 25.064 5.709 1.00 10.08 103 SER A CA 1
ATOM 1583 C C . SER A 1 103 ? 19.675 24.648 4.256 1.00 10.94 103 SER A C 1
ATOM 1584 O O . SER A 1 103 ? 18.672 24.294 3.646 1.00 11.52 103 SER A O 1
ATOM 1592 N N . LYS A 1 104 ? 20.874 24.678 3.700 1.00 12.49 104 LYS A N 1
ATOM 1593 C CA . LYS A 1 104 ? 21.094 24.158 2.358 1.00 14.53 104 LYS A CA 1
ATOM 1594 C C . LYS A 1 104 ? 21.236 22.633 2.357 1.00 14.30 104 LYS A C 1
ATOM 1595 O O . LYS A 1 104 ? 21.164 22.005 1.303 1.00 16.89 104 LYS A O 1
ATOM 1614 N N . SER A 1 105 ? 21.437 22.044 3.531 1.00 12.73 105 SER A N 1
ATOM 1615 C CA . SER A 1 105 ? 21.643 20.601 3.674 1.00 12.97 105 SER A CA 1
ATOM 1616 C C . SER A 1 105 ? 20.689 20.013 4.707 1.00 11.49 105 SER A C 1
ATOM 1617 O O . SER A 1 105 ? 20.403 20.664 5.709 1.00 11.90 105 SER A O 1
ATOM 1625 N N . PRO A 1 106 ? 20.218 18.773 4.488 1.00 11.16 106 PRO A N 1
ATOM 1626 C CA . PRO A 1 106 ? 19.314 18.180 5.483 1.00 10.95 106 PRO A CA 1
ATOM 1627 C C . PRO A 1 106 ? 19.972 17.932 6.835 1.00 10.64 106 PRO A C 1
ATOM 1628 O O . PRO A 1 106 ? 19.277 17.826 7.835 1.00 10.71 106 PRO A O 1
ATOM 1639 N N . LEU A 1 107 ? 21.296 17.831 6.882 1.00 10.21 107 LEU A N 1
ATOM 1640 C CA . LEU A 1 107 ? 21.990 17.602 8.151 1.00 10.76 107 LEU A CA 1
ATOM 1641 C C . LEU A 1 107 ? 22.359 18.888 8.877 1.00 11.11 107 LEU A C 1
ATOM 1642 O O . LEU A 1 107 ? 22.937 18.842 9.966 1.00 12.15 107 LEU A O 1
ATOM 1658 N N . GLY A 1 108 ? 22.025 20.032 8.287 1.00 11.43 108 GLY A N 1
ATOM 1659 C CA . GLY A 1 108 ? 22.290 21.306 8.920 1.00 11.61 108 GLY A CA 1
ATOM 1660 C C . GLY A 1 108 ? 23.669 21.853 8.594 1.00 13.09 108 GLY A C 1
ATOM 1661 O O . GLY A 1 108 ? 24.350 21.347 7.701 1.00 15.34 108 GLY A O 1
ATOM 1665 N N . PRO A 1 109 ? 24.096 22.897 9.312 1.00 12.64 109 PRO A N 1
ATOM 1666 C CA . PRO A 1 109 ? 23.363 23.530 10.408 1.00 11.71 109 PRO A CA 1
ATOM 1667 C C . PRO A 1 109 ? 22.186 24.359 9.918 1.00 11.00 109 PRO A C 1
ATOM 1668 O O . PRO A 1 109 ? 22.296 25.101 8.945 1.00 12.71 109 PRO A O 1
ATOM 1679 N N . PHE A 1 110 ? 21.059 24.230 10.606 1.00 9.35 110 PHE A N 1
ATOM 1680 C CA . PHE A 1 110 ? 19.921 25.093 10.358 1.00 8.71 110 PHE A CA 1
ATOM 1681 C C . PHE A 1 110 ? 20.116 26.416 11.095 1.00 9.59 110 PHE A C 1
ATOM 1682 O O . PHE A 1 110 ? 20.574 26.446 12.246 1.00 10.29 110 PHE A O 1
ATOM 1699 N N . LYS A 1 111 ? 19.781 27.504 10.410 1.00 9.71 111 LYS A N 1
ATOM 1700 C CA . LYS A 1 111 ? 19.893 28.840 10.973 1.00 9.81 111 LYS A CA 1
ATOM 1701 C C . LYS A 1 111 ? 18.522 29.494 11.020 1.00 9.57 111 LYS A C 1
ATOM 1702 O O . LYS A 1 111 ? 17.747 29.428 10.059 1.00 10.10 111 LYS A O 1
ATOM 1721 N N . ASN A 1 112 ? 18.208 30.130 12.141 1.00 9.30 112 ASN A N 1
ATOM 1722 C CA . ASN A 1 112 ? 16.924 30.799 12.278 1.00 9.24 112 ASN A CA 1
ATOM 1723 C C . ASN A 1 112 ? 16.757 31.878 11.231 1.00 9.61 112 ASN A C 1
ATOM 1724 O O . ASN A 1 112 ? 17.670 32.666 10.972 1.00 10.88 112 ASN A O 1
ATOM 1735 N N . ILE A 1 113 ? 15.573 31.908 10.635 1.00 9.79 113 ILE A N 1
ATOM 1736 C CA . ILE A 1 113 ? 15.196 32.987 9.744 1.00 11.04 113 ILE A CA 1
ATOM 1737 C C . ILE A 1 113 ? 14.062 33.853 10.298 1.00 10.69 113 ILE A C 1
ATOM 1738 O O . ILE A 1 113 ? 14.050 35.047 10.030 1.00 12.74 113 ILE A O 1
ATOM 1754 N N . LYS A 1 114 ? 13.160 33.289 11.097 1.00 9.56 114 LYS A N 1
ATOM 1755 C CA . LYS A 1 114 ? 12.189 34.089 11.843 1.00 9.91 114 LYS A CA 1
ATOM 1756 C C . LYS A 1 114 ? 11.866 33.328 13.125 1.00 9.41 114 LYS A C 1
ATOM 1757 O O . LYS A 1 114 ? 11.147 32.338 13.118 1.00 9.39 114 LYS A O 1
ATOM 1776 N N . ALA A 1 115 ? 12.442 33.810 14.217 1.00 10.04 115 ALA A N 1
ATOM 1777 C CA . ALA A 1 115 ? 12.348 33.155 15.508 1.00 10.23 115 ALA A CA 1
ATOM 1778 C C . ALA A 1 115 ? 12.049 34.215 16.562 1.00 10.75 115 ALA A C 1
ATOM 1779 O O . ALA A 1 115 ? 12.932 34.978 16.916 1.00 11.96 115 ALA A O 1
ATOM 1786 N N . PRO A 1 116 ? 10.801 34.283 17.055 1.00 10.06 116 PRO A N 1
ATOM 1787 C CA . PRO A 1 116 ? 9.659 33.424 16.721 1.00 9.75 116 PRO A CA 1
ATOM 1788 C C . PRO A 1 116 ? 9.047 33.764 15.363 1.00 8.99 116 PRO A C 1
ATOM 1789 O O . PRO A 1 116 ? 9.164 34.896 14.857 1.00 10.42 116 PRO A O 1
ATOM 1800 N N . LEU A 1 117 ? 8.357 32.790 14.790 1.00 8.08 117 LEU A N 1
ATOM 1801 C CA . LEU A 1 117 ? 7.681 32.977 13.514 1.00 8.32 117 LEU A CA 1
ATOM 1802 C C . LEU A 1 117 ? 6.468 33.901 13.685 1.00 8.74 117 LEU A C 1
ATOM 1803 O O . LEU A 1 117 ? 6.190 34.738 12.816 1.00 10.12 117 LEU A O 1
ATOM 1819 N N . PHE A 1 118 ? 5.751 33.732 14.791 1.00 8.48 118 PHE A N 1
ATOM 1820 C CA . PHE A 1 118 ? 4.661 34.619 15.172 1.00 8.72 118 PHE A CA 1
ATOM 1821 C C . PHE A 1 118 ? 4.579 34.616 16.689 1.00 8.79 118 PHE A C 1
ATOM 1822 O O . PHE A 1 118 ? 5.138 33.729 17.343 1.00 8.77 118 PHE A O 1
ATOM 1839 N N . ASP A 1 119 ? 3.904 35.614 17.251 1.00 9.36 119 ASP A N 1
ATOM 1840 C CA . ASP A 1 119 ? 3.877 35.781 18.697 1.00 10.40 119 ASP A CA 1
ATOM 1841 C C . ASP A 1 119 ? 2.574 36.450 19.079 1.00 9.86 119 ASP A C 1
ATOM 1842 O O . ASP A 1 119 ? 2.310 37.574 18.653 1.00 11.35 119 ASP A O 1
ATOM 1851 N N . ARG A 1 120 ? 1.758 35.746 19.860 1.00 9.42 120 ARG A N 1
ATOM 1852 C CA . ARG A 1 120 ? 0.448 36.239 20.282 1.00 9.25 120 ARG A CA 1
ATOM 1853 C C . ARG A 1 120 ? 0.301 36.188 21.804 1.00 9.43 120 ARG A C 1
ATOM 1854 O O . ARG A 1 120 ? -0.819 36.173 22.324 1.00 10.42 120 ARG A O 1
ATOM 1875 N N . GLY A 1 121 ? 1.421 36.151 22.522 1.00 9.37 121 GLY A N 1
ATOM 1876 C CA . GLY A 1 121 ? 1.371 36.154 23.970 1.00 9.42 121 GLY A CA 1
ATOM 1877 C C . GLY A 1 121 ? 0.820 34.879 24.578 1.00 8.89 121 GLY A C 1
ATOM 1878 O O . GLY A 1 121 ? 0.360 34.880 25.712 1.00 10.09 121 GLY A O 1
ATOM 1882 N N . LEU A 1 122 ? 0.873 33.790 23.819 1.00 8.42 122 LEU A N 1
ATOM 1883 C CA . LEU A 1 122 ? 0.381 32.488 24.264 1.00 8.04 122 LEU A CA 1
ATOM 1884 C C . LEU A 1 122 ? 1.352 31.408 23.795 1.00 7.63 122 LEU A C 1
ATOM 1885 O O . LEU A 1 122 ? 2.376 31.706 23.177 1.00 9.01 122 LEU A O 1
ATOM 1901 N N . SER A 1 123 ? 1.044 30.156 24.112 1.00 7.55 123 SER A N 1
ATOM 1902 C CA . SER A 1 123 ? 1.913 29.043 23.769 1.00 6.89 123 SER A CA 1
ATOM 1903 C C . SER A 1 123 ? 1.421 28.275 22.548 1.00 6.74 123 SER A C 1
ATOM 1904 O O . SER A 1 123 ? 0.256 27.860 22.475 1.00 6.98 123 SER A O 1
ATOM 1912 N N . PHE A 1 124 ? 2.337 28.074 21.600 1.00 6.69 124 PHE A N 1
ATOM 1913 C CA . PHE A 1 124 ? 2.069 27.375 20.353 1.00 6.96 124 PHE A CA 1
ATOM 1914 C C . PHE A 1 124 ? 3.178 26.373 20.104 1.00 6.96 124 PHE A C 1
ATOM 1915 O O . PHE A 1 124 ? 4.353 26.682 20.315 1.00 8.19 124 PHE A O 1
ATOM 1932 N N . ILE A 1 125 ? 2.792 25.186 19.636 1.00 7.00 125 ILE A N 1
ATOM 1933 C CA . ILE A 1 125 ? 3.728 24.104 19.368 1.00 7.14 125 ILE A CA 1
ATOM 1934 C C . ILE A 1 125 ? 3.271 23.287 18.158 1.00 6.62 125 ILE A C 1
ATOM 1935 O O . ILE A 1 125 ? 2.200 23.524 17.591 1.00 6.90 125 ILE A O 1
ATOM 1951 N N . ASP A 1 126 ? 4.096 22.325 17.759 1.00 6.85 126 ASP A N 1
ATOM 1952 C CA . ASP A 1 126 ? 3.694 21.298 16.804 1.00 7.20 126 ASP A CA 1
ATOM 1953 C C . ASP A 1 126 ? 3.343 21.848 15.425 1.00 7.34 126 ASP A C 1
ATOM 1954 O O . ASP A 1 126 ? 2.473 21.317 14.734 1.00 8.38 126 ASP A O 1
ATOM 1963 N N . ALA A 1 127 ? 4.074 22.862 14.976 1.00 7.18 127 ALA A N 1
ATOM 1964 C CA . ALA A 1 127 ? 3.897 23.344 13.619 1.00 7.64 127 ALA A CA 1
ATOM 1965 C C . ALA A 1 127 ? 4.157 22.249 12.585 1.00 7.40 127 ALA A C 1
ATOM 1966 O O . ALA A 1 127 ? 5.068 21.427 12.717 1.00 8.11 127 ALA A O 1
ATOM 1973 N N . HIS A 1 128 ? 3.350 22.290 11.536 1.00 7.21 128 HIS A N 1
ATOM 1974 C CA . HIS A 1 128 ? 3.436 21.370 10.422 1.00 6.95 128 HIS A CA 1
ATOM 1975 C C . HIS A 1 128 ? 3.087 22.162 9.170 1.00 7.03 128 HIS A C 1
ATOM 1976 O O . HIS A 1 128 ? 1.991 22.680 9.058 1.00 6.96 128 HIS A O 1
ATOM 1991 N N . ILE A 1 129 ? 4.024 22.269 8.239 1.00 8.62 129 ILE A N 1
ATOM 1992 C CA . ILE A 1 129 ? 3.773 22.968 6.990 1.00 8.92 129 ILE A CA 1
ATOM 1993 C C . ILE A 1 129 ? 3.463 21.950 5.903 1.00 9.10 129 ILE A C 1
ATOM 1994 O O . ILE A 1 129 ? 4.254 21.047 5.643 1.00 10.55 129 ILE A O 1
ATOM 2010 N N . PHE A 1 130 ? 2.296 22.111 5.297 1.00 9.10 130 PHE A N 1
ATOM 2011 C CA . PHE A 1 130 ? 1.800 21.304 4.190 1.00 9.15 130 PHE A CA 1
ATOM 2012 C C . PHE A 1 130 ? 1.817 22.150 2.929 1.00 8.86 130 PHE A C 1
ATOM 2013 O O . PHE A 1 130 ? 1.214 23.216 2.898 1.00 8.94 130 PHE A O 1
ATOM 2030 N N . ILE A 1 131 ? 2.513 21.671 1.902 1.00 10.17 131 ILE A N 1
ATOM 2031 C CA . ILE A 1 131 ? 2.528 22.331 0.612 1.00 10.93 131 ILE A CA 1
ATOM 2032 C C . ILE A 1 131 ? 1.566 21.569 -0.309 1.00 10.98 131 ILE A C 1
ATOM 2033 O O . ILE A 1 131 ? 1.786 20.398 -0.619 1.00 12.29 131 ILE A O 1
ATOM 2049 N N . ASP A 1 132 ? 0.484 22.217 -0.730 1.00 10.38 132 ASP A N 1
ATOM 2050 C CA . ASP A 1 132 ? -0.506 21.547 -1.570 1.00 10.77 132 ASP A CA 1
ATOM 2051 C C . ASP A 1 132 ? 0.031 21.357 -2.992 1.00 11.08 132 ASP A C 1
ATOM 2052 O O . ASP A 1 132 ? 1.072 21.896 -3.371 1.00 11.71 132 ASP A O 1
ATOM 2061 N N . GLN A 1 133 ? -0.694 20.577 -3.778 1.00 11.97 133 GLN A N 1
ATOM 2062 C CA . GLN A 1 133 ? -0.279 20.269 -5.138 1.00 13.13 133 GLN A CA 1
ATOM 2063 C C . GLN A 1 133 ? -0.103 21.531 -5.982 1.00 12.62 133 GLN A C 1
ATOM 2064 O O . GLN A 1 133 ? 0.763 21.578 -6.855 1.00 13.81 133 GLN A O 1
ATOM 2078 N N . ASP A 1 134 ? -0.911 22.555 -5.709 1.00 12.14 134 ASP A N 1
ATOM 2079 C CA . ASP A 1 134 ? -0.821 23.820 -6.430 1.00 12.47 134 ASP A CA 1
ATOM 2080 C C . ASP A 1 134 ? 0.276 24.731 -5.893 1.00 12.48 134 ASP A C 1
ATOM 2081 O O . ASP A 1 134 ? 0.448 25.824 -6.401 1.00 13.86 134 ASP A O 1
ATOM 2090 N N . GLY A 1 135 ? 1.025 24.269 -4.893 1.00 12.10 135 GLY A N 1
ATOM 2091 C CA . GLY A 1 135 ? 2.139 25.018 -4.341 1.00 12.21 135 GLY A CA 1
ATOM 2092 C C . GLY A 1 135 ? 1.807 25.945 -3.184 1.00 12.17 135 GLY A C 1
ATOM 2093 O O . GLY A 1 135 ? 2.708 26.602 -2.653 1.00 13.59 135 GLY A O 1
ATOM 2097 N N . THR A 1 136 ? 0.539 26.017 -2.788 1.00 11.56 136 THR A N 1
ATOM 2098 C CA . THR A 1 136 ? 0.153 26.887 -1.680 1.00 11.60 136 THR A CA 1
ATOM 2099 C C . THR A 1 136 ? 0.567 26.258 -0.347 1.00 10.61 136 THR A C 1
ATOM 2100 O O . THR A 1 136 ? 0.246 25.097 -0.086 1.00 10.49 136 THR A O 1
ATOM 2111 N N . PRO A 1 137 ? 1.264 27.023 0.511 1.00 10.77 137 PRO A N 1
ATOM 2112 C CA . PRO A 1 137 ? 1.627 26.524 1.836 1.00 10.16 137 PRO A CA 1
ATOM 2113 C C . PRO A 1 137 ? 0.549 26.792 2.876 1.00 9.07 137 PRO A C 1
ATOM 2114 O O . PRO A 1 137 ? -0.094 27.847 2.880 1.00 9.50 137 PRO A O 1
ATOM 2125 N N . TYR A 1 138 ? 0.379 25.820 3.765 1.00 8.20 138 TYR A N 1
ATOM 2126 C CA . TYR A 1 138 ? -0.495 25.938 4.914 1.00 7.61 138 TYR A CA 1
ATOM 2127 C C . TYR A 1 138 ? 0.255 25.474 6.145 1.00 8.03 138 TYR A C 1
ATOM 2128 O O . TYR A 1 138 ? 0.969 24.489 6.090 1.00 10.30 138 TYR A O 1
ATOM 2146 N N . ILE A 1 139 ? 0.085 26.184 7.248 1.00 7.03 139 ILE A N 1
ATOM 2147 C CA . ILE A 1 139 ? 0.656 25.770 8.515 1.00 6.68 139 ILE A CA 1
ATOM 2148 C C . ILE A 1 139 ? -0.452 25.323 9.454 1.00 6.41 139 ILE A C 1
ATOM 2149 O O . ILE A 1 139 ? -1.433 26.032 9.662 1.00 7.01 139 ILE A O 1
ATOM 2165 N N . TYR A 1 140 ? -0.278 24.120 9.991 1.00 5.73 140 TYR A N 1
ATOM 2166 C CA . TYR A 1 140 ? -1.141 23.553 11.021 1.00 6.17 140 TYR A CA 1
ATOM 2167 C C . TYR A 1 140 ? -0.341 23.626 12.307 1.00 6.17 140 TYR A C 1
ATOM 2168 O O . TYR A 1 140 ? 0.832 23.314 12.310 1.00 7.64 140 TYR A O 1
ATOM 2186 N N . TYR A 1 141 ? -0.963 24.064 13.393 1.00 5.86 141 TYR A N 1
ATOM 2187 C CA . TYR A 1 141 ? -0.227 24.231 14.634 1.00 6.03 141 TYR A CA 1
ATOM 2188 C C . TYR A 1 141 ? -1.169 24.117 15.816 1.00 5.34 141 TYR A C 1
ATOM 2189 O O . TYR A 1 141 ? -2.382 24.183 15.670 1.00 6.38 141 TYR A O 1
ATOM 2207 N N . VAL A 1 142 ? -0.587 23.954 16.994 1.00 5.53 142 VAL A N 1
ATOM 2208 C CA . VAL A 1 142 ? -1.345 23.731 18.210 1.00 5.68 142 VAL A CA 1
ATOM 2209 C C . VAL A 1 142 ? -1.310 24.968 19.099 1.00 5.61 142 VAL A C 1
ATOM 2210 O O . VAL A 1 142 ? -0.243 25.499 19.407 1.00 6.62 142 VAL A O 1
ATOM 2223 N N . LYS A 1 143 ? -2.500 25.409 19.504 1.00 5.51 143 LYS A N 1
ATOM 2224 C CA . LYS A 1 143 ? -2.675 26.379 20.585 1.00 6.15 143 LYS A CA 1
ATOM 2225 C C . LYS A 1 143 ? -2.716 25.551 21.861 1.00 5.86 143 LYS A C 1
ATOM 2226 O O . LYS A 1 143 ? -3.672 24.847 22.122 1.00 6.59 143 LYS A O 1
ATOM 2245 N N . ASP A 1 144 ? -1.589 25.573 22.581 1.00 6.03 144 ASP A N 1
ATOM 2246 C CA . ASP A 1 144 ? -1.303 24.580 23.602 1.00 6.60 144 ASP A CA 1
ATOM 2247 C C . ASP A 1 144 ? -2.114 24.751 24.883 1.00 6.55 144 ASP A C 1
ATOM 2248 O O . ASP A 1 144 ? -2.315 25.863 25.380 1.00 7.00 144 ASP A O 1
ATOM 2257 N N . CYS A 1 145 ? -2.549 23.617 25.427 1.00 7.00 145 CYS A N 1
ATOM 2258 C CA . CYS A 1 145 ? -3.308 23.545 26.673 1.00 7.62 145 CYS A CA 1
ATOM 2259 C C . CYS A 1 145 ? -2.707 24.311 27.847 1.00 7.94 145 CYS A C 1
ATOM 2260 O O . CYS A 1 145 ? -3.465 24.752 28.706 1.00 8.80 145 CYS A O 1
ATOM 2268 N N . SER A 1 146 ? -1.385 24.480 27.890 1.00 7.87 146 SER A N 1
ATOM 2269 C CA . SER A 1 146 ? -0.752 25.166 29.008 1.00 9.04 146 SER A CA 1
ATOM 2270 C C . SER A 1 146 ? -1.352 26.539 29.236 1.00 9.73 146 SER A C 1
ATOM 2271 O O . SER A 1 146 ? -1.435 26.963 30.378 1.00 13.29 146 SER A O 1
ATOM 2279 N N . GLU A 1 147 ? -1.751 27.228 28.171 1.00 8.47 147 GLU A N 1
ATOM 2280 C CA . GLU A 1 147 ? -2.284 28.579 28.275 1.00 8.42 147 GLU A CA 1
ATOM 2281 C C . GLU A 1 147 ? -3.612 28.743 27.549 1.00 8.93 147 GLU A C 1
ATOM 2282 O O . GLU A 1 147 ? -4.024 29.855 27.249 1.00 10.66 147 GLU A O 1
ATOM 2294 N N . ASN A 1 148 ? -4.302 27.644 27.286 1.00 9.11 148 ASN A N 1
ATOM 2295 C CA . ASN A 1 148 ? -5.567 27.670 26.545 1.00 8.89 148 ASN A CA 1
ATOM 2296 C C . ASN A 1 148 ? -6.621 26.975 27.378 1.00 9.12 148 ASN A C 1
ATOM 2297 O O . ASN A 1 148 ? -6.623 25.754 27.471 1.00 10.78 148 ASN A O 1
ATOM 2308 N N . ILE A 1 149 ? -7.484 27.760 28.024 1.00 10.32 149 ILE A N 1
ATOM 2309 C CA . ILE A 1 149 ? -8.529 27.218 28.887 1.00 11.21 149 ILE A CA 1
ATOM 2310 C C . ILE A 1 149 ? -9.859 27.640 28.291 1.00 10.22 149 ILE A C 1
ATOM 2311 O O . ILE A 1 149 ? -10.120 28.835 28.095 1.00 11.65 149 ILE A O 1
ATOM 2327 N N . ILE A 1 150 ? -10.703 26.663 27.985 1.00 9.69 150 ILE A N 1
ATOM 2328 C CA . ILE A 1 150 ? -12.012 26.927 27.396 1.00 10.02 150 ILE A CA 1
ATOM 2329 C C . ILE A 1 150 ? -13.035 26.154 28.219 1.00 10.67 150 ILE A C 1
ATOM 2330 O O . ILE A 1 150 ? -12.939 24.926 28.358 1.00 10.97 150 ILE A O 1
ATOM 2346 N N . ASN A 1 151 ? -13.981 26.888 28.795 1.00 12.00 151 ASN A N 1
ATOM 2347 C CA . ASN A 1 151 ? -15.020 26.306 29.639 1.00 13.61 151 ASN A CA 1
ATOM 2348 C C . ASN A 1 151 ? -14.439 25.369 30.685 1.00 13.32 151 ASN A C 1
ATOM 2349 O O . ASN A 1 151 ? -14.930 24.254 30.917 1.00 14.18 151 ASN A O 1
ATOM 2360 N N . GLY A 1 152 ? -13.379 25.858 31.319 1.00 13.37 152 GLY A N 1
ATOM 2361 C CA . GLY A 1 152 ? -12.750 25.159 32.422 1.00 13.68 152 GLY A CA 1
ATOM 2362 C C . GLY A 1 152 ? -11.750 24.084 32.059 1.00 13.38 152 GLY A C 1
ATOM 2363 O O . GLY A 1 152 ? -11.106 23.555 32.957 1.00 14.81 152 GLY A O 1
ATOM 2367 N N . ILE A 1 153 ? -11.622 23.761 30.773 1.00 11.71 153 ILE A N 1
ATOM 2368 C CA . ILE A 1 153 ? -10.754 22.686 30.312 1.00 10.72 153 ILE A CA 1
ATOM 2369 C C . ILE A 1 153 ? -9.461 23.277 29.759 1.00 9.37 153 ILE A C 1
ATOM 2370 O O . ILE A 1 153 ? -9.513 24.190 28.932 1.00 9.33 153 ILE A O 1
ATOM 2386 N N . HIS A 1 154 ? -8.312 22.759 30.196 1.00 8.85 154 HIS A N 1
ATOM 2387 C CA . HIS A 1 154 ? -7.041 23.090 29.550 1.00 8.83 154 HIS A CA 1
ATOM 2388 C C . HIS A 1 154 ? -6.973 22.249 28.294 1.00 7.88 154 HIS A C 1
ATOM 2389 O O . HIS A 1 154 ? -6.920 21.020 28.379 1.00 8.85 154 HIS A O 1
ATOM 2404 N N . ILE A 1 155 ? -6.995 22.889 27.129 1.00 7.52 155 ILE A N 1
ATOM 2405 C CA . ILE A 1 155 ? -7.265 22.178 25.889 1.00 7.21 155 ILE A CA 1
ATOM 2406 C C . ILE A 1 155 ? -6.309 22.590 24.784 1.00 6.85 155 ILE A C 1
ATOM 2407 O O . ILE A 1 155 ? -6.129 23.783 24.517 1.00 7.88 155 ILE A O 1
ATOM 2423 N N . SER A 1 156 ? -5.679 21.594 24.164 1.00 6.08 156 SER A N 1
ATOM 2424 C CA . SER A 1 156 ? -4.874 21.816 22.973 1.00 6.26 156 SER A CA 1
ATOM 2425 C C . SER A 1 156 ? -5.738 21.674 21.734 1.00 6.11 156 SER A C 1
ATOM 2426 O O . SER A 1 156 ? -6.382 20.641 21.532 1.00 6.85 156 SER A O 1
ATOM 2434 N N . GLN A 1 157 ? -5.774 22.735 20.933 1.00 5.98 157 GLN A N 1
ATOM 2435 C CA . GLN A 1 157 ? -6.542 22.807 19.691 1.00 5.81 157 GLN A CA 1
ATOM 2436 C C . GLN A 1 157 ? -5.597 22.945 18.505 1.00 5.59 157 GLN A C 1
ATOM 2437 O O . GLN A 1 157 ? -4.552 23.589 18.628 1.00 6.32 157 GLN A O 1
ATOM 2451 N N . ILE A 1 158 ? -5.974 22.369 17.363 1.00 5.30 158 ILE A N 1
ATOM 2452 C CA . ILE A 1 158 ? -5.212 22.545 16.135 1.00 5.13 158 ILE A CA 1
ATOM 2453 C C . ILE A 1 158 ? -5.870 23.590 15.251 1.00 5.16 158 ILE A C 1
ATOM 2454 O O . ILE A 1 158 ? -7.053 23.467 14.937 1.00 5.75 158 ILE A O 1
ATOM 2470 N N . TYR A 1 159 ? -5.084 24.602 14.889 1.00 5.52 159 TYR A N 1
ATOM 2471 C CA . TYR A 1 159 ? -5.468 25.659 13.976 1.00 5.46 159 TYR A CA 1
ATOM 2472 C C . TYR A 1 159 ? -4.713 25.500 12.666 1.00 5.66 159 TYR A C 1
ATOM 2473 O O . TYR A 1 159 ? -3.675 24.849 12.598 1.00 6.32 159 TYR A O 1
ATOM 2491 N N . VAL A 1 160 ? -5.240 26.141 11.631 1.00 6.07 160 VAL A N 1
ATOM 2492 C CA . VAL A 1 160 ? -4.584 26.208 10.338 1.00 6.28 160 VAL A CA 1
ATOM 2493 C C . VAL A 1 160 ? -4.662 27.621 9.792 1.00 6.52 160 VAL A C 1
ATOM 2494 O O . VAL A 1 160 ? -5.663 28.321 9.960 1.00 6.90 160 VAL A O 1
ATOM 2507 N N . GLN A 1 161 ? -3.584 28.038 9.136 1.00 6.34 161 GLN A N 1
ATOM 2508 C CA . GLN A 1 161 ? -3.598 29.225 8.292 1.00 7.06 161 GLN A CA 1
ATOM 2509 C C . GLN A 1 161 ? -2.814 28.969 7.023 1.00 7.10 161 GLN A C 1
ATOM 2510 O O . GLN A 1 161 ? -1.801 28.276 7.015 1.00 7.60 161 GLN A O 1
ATOM 2524 N N . GLU A 1 162 ? -3.280 29.561 5.936 1.00 7.58 162 GLU A N 1
ATOM 2525 C CA . GLU A 1 162 ? -2.472 29.665 4.732 1.00 8.12 162 GLU A CA 1
ATOM 2526 C C . GLU A 1 162 ? -1.284 30.563 5.038 1.00 8.85 162 GLU A C 1
ATOM 2527 O O . GLU A 1 162 ? -1.414 31.518 5.811 1.00 9.98 162 GLU A O 1
ATOM 2539 N N . MET A 1 163 ? -0.134 30.256 4.447 1.00 9.08 163 MET A N 1
ATOM 2540 C CA . MET A 1 163 ? 1.041 31.105 4.609 1.00 9.92 163 MET A CA 1
ATOM 2541 C C . MET A 1 163 ? 1.309 31.903 3.361 1.00 11.48 163 MET A C 1
ATOM 2542 O O . MET A 1 163 ? 0.877 31.550 2.269 1.00 12.21 163 MET A O 1
ATOM 2556 N N . SER A 1 164 ? 2.067 32.977 3.531 1.00 12.07 164 SER A N 1
ATOM 2557 C CA . SER A 1 164 ? 2.633 33.669 2.400 1.00 12.50 164 SER A CA 1
ATOM 2558 C C . SER A 1 164 ? 3.595 32.723 1.690 1.00 11.82 164 SER A C 1
ATOM 2559 O O . SER A 1 164 ? 4.079 31.728 2.267 1.00 12.26 164 SER A O 1
ATOM 2567 N N . GLN A 1 165 ? 3.910 33.059 0.445 1.00 12.83 165 GLN A N 1
ATOM 2568 C CA . GLN A 1 165 ? 4.798 32.231 -0.346 1.00 14.36 165 GLN A CA 1
ATOM 2569 C C . GLN A 1 165 ? 6.182 32.095 0.273 1.00 14.43 165 GLN A C 1
ATOM 2570 O O . GLN A 1 165 ? 6.823 31.063 0.094 1.00 14.74 165 GLN A O 1
ATOM 2584 N N . ASP A 1 166 ? 6.631 33.120 0.997 1.00 14.15 166 ASP A N 1
ATOM 2585 C CA . ASP A 1 166 ? 7.945 33.084 1.639 1.00 14.22 166 ASP A CA 1
ATOM 2586 C C . ASP A 1 166 ? 7.950 32.437 3.029 1.00 14.11 166 ASP A C 1
ATOM 2587 O O . ASP A 1 166 ? 8.997 32.366 3.673 1.00 15.25 166 ASP A O 1
ATOM 2596 N N . LEU A 1 167 ? 6.790 31.932 3.445 1.00 13.20 167 LEU A N 1
ATOM 2597 C CA . LEU A 1 167 ? 6.600 31.285 4.740 1.00 12.80 167 LEU A CA 1
ATOM 2598 C C . LEU A 1 167 ? 6.754 32.201 5.958 1.00 12.64 167 LEU A C 1
ATOM 2599 O O . LEU A 1 167 ? 6.789 31.709 7.078 1.00 13.33 167 LEU A O 1
ATOM 2615 N N . LEU A 1 168 ? 6.828 33.519 5.746 1.00 12.87 168 LEU A N 1
ATOM 2616 C CA . LEU A 1 168 ? 7.060 34.455 6.853 1.00 12.60 168 LEU A CA 1
ATOM 2617 C C . LEU A 1 168 ? 5.799 35.062 7.475 1.00 12.17 168 LEU A C 1
ATOM 2618 O O . LEU A 1 168 ? 5.881 35.654 8.559 1.00 13.20 168 LEU A O 1
ATOM 2634 N N . GLU A 1 169 ? 4.651 34.932 6.803 1.00 11.85 169 GLU A N 1
ATOM 2635 C CA . GLU A 1 169 ? 3.402 35.491 7.300 1.00 12.01 169 GLU A CA 1
ATOM 2636 C C . GLU A 1 169 ? 2.354 34.413 7.316 1.00 11.03 169 GLU A C 1
ATOM 2637 O O . GLU A 1 169 ? 2.295 33.590 6.393 1.00 12.07 169 GLU A O 1
ATOM 2648 N N . LEU A 1 170 ? 1.522 34.444 8.348 1.00 10.71 170 LEU A N 1
ATOM 2649 C CA . LEU A 1 170 ? 0.352 33.594 8.420 1.00 9.96 170 LEU A CA 1
ATOM 2650 C C . LEU A 1 170 ? -0.834 34.466 8.000 1.00 10.28 170 LEU A C 1
ATOM 2651 O O . LEU A 1 170 ? -1.120 35.496 8.631 1.00 11.46 170 LEU A O 1
ATOM 2666 N N . LYS A 1 171 ? -1.493 34.093 6.906 1.00 10.12 171 LYS A N 1
ATOM 2667 C CA . LYS A 1 171 ? -2.522 34.944 6.305 1.00 10.75 171 LYS A CA 1
ATOM 2668 C C . LYS A 1 171 ? -3.814 34.912 7.092 1.00 10.35 171 LYS A C 1
ATOM 2669 O O . LYS A 1 171 ? -4.233 33.862 7.576 1.00 9.90 171 LYS A O 1
ATOM 2688 N N . GLY A 1 172 ? -4.467 36.065 7.166 1.00 10.76 172 GLY A N 1
ATOM 2689 C CA . GLY A 1 172 ? -5.805 36.143 7.701 1.00 10.78 172 GLY A CA 1
ATOM 2690 C C . GLY A 1 172 ? -5.914 35.735 9.151 1.00 10.36 172 GLY A C 1
ATOM 2691 O O . GLY A 1 172 ? -4.949 35.818 9.907 1.00 11.20 172 GLY A O 1
ATOM 2695 N N . ASP A 1 173 ? -7.110 35.303 9.529 1.00 10.80 173 ASP A N 1
ATOM 2696 C CA . ASP A 1 173 ? -7.381 34.886 10.892 1.00 10.97 173 ASP A CA 1
ATOM 2697 C C . ASP A 1 173 ? -7.069 33.405 11.048 1.00 9.71 173 ASP A C 1
ATOM 2698 O O . ASP A 1 173 ? -7.210 32.627 10.111 1.00 9.73 173 ASP A O 1
ATOM 2707 N N . PRO A 1 174 ? -6.679 32.987 12.252 1.00 9.20 174 PRO A N 1
ATOM 2708 C CA . PRO A 1 174 ? -6.535 31.548 12.494 1.00 8.29 174 PRO A CA 1
ATOM 2709 C C . PRO A 1 174 ? -7.865 30.838 12.310 1.00 8.03 174 PRO A C 1
ATOM 2710 O O . PRO A 1 174 ? -8.900 31.340 12.734 1.00 9.29 174 PRO A O 1
ATOM 2721 N N . VAL A 1 175 ? -7.827 29.672 11.669 1.00 7.65 175 VAL A N 1
ATOM 2722 C CA . VAL A 1 175 ? -9.013 28.868 11.484 1.00 7.75 175 VAL A CA 1
ATOM 2723 C C . VAL A 1 175 ? -8.894 27.637 12.388 1.00 7.14 175 VAL A C 1
ATOM 2724 O O . VAL A 1 175 ? -7.939 26.876 12.268 1.00 6.73 175 VAL A O 1
ATOM 2737 N N . LEU A 1 176 ? -9.837 27.445 13.308 1.00 7.11 176 LEU A N 1
ATOM 2738 C CA . LEU A 1 176 ? -9.848 26.229 14.106 1.00 6.70 176 LEU A CA 1
ATOM 2739 C C . LEU A 1 176 ? -10.081 25.038 13.187 1.00 6.66 176 LEU A C 1
ATOM 2740 O O . LEU A 1 176 ? -11.042 25.030 12.422 1.00 7.98 176 LEU A O 1
ATOM 2756 N N . ALA A 1 177 ? -9.191 24.057 13.254 1.00 6.13 177 ALA A N 1
ATOM 2757 C CA . ALA A 1 177 ? -9.332 22.835 12.470 1.00 6.27 177 ALA A CA 1
ATOM 2758 C C . ALA A 1 177 ? -10.051 21.777 13.293 1.00 5.91 177 ALA A C 1
ATOM 2759 O O . ALA A 1 177 ? -11.180 21.408 12.970 1.00 7.31 177 ALA A O 1
ATOM 2766 N N . ILE A 1 178 ? -9.428 21.329 14.383 1.00 6.22 178 ILE A N 1
ATOM 2767 C CA . ILE A 1 178 ? -10.008 20.314 15.253 1.00 6.03 178 ILE A CA 1
ATOM 2768 C C . ILE A 1 178 ? -9.627 20.584 16.696 1.00 5.92 178 ILE A C 1
ATOM 2769 O O . ILE A 1 178 ? -8.596 21.185 16.992 1.00 6.37 178 ILE A O 1
ATOM 2785 N N . GLN A 1 179 ? -10.479 20.108 17.596 1.00 6.20 179 GLN A N 1
ATOM 2786 C CA . GLN A 1 179 ? -10.196 20.109 19.022 1.00 6.31 179 GLN A CA 1
ATOM 2787 C C . GLN A 1 179 ? -10.844 18.866 19.610 1.00 6.23 179 GLN A C 1
ATOM 2788 O O . GLN A 1 179 ? -11.751 18.289 19.004 1.00 6.44 179 GLN A O 1
ATOM 2802 N N . PRO A 1 180 ? -10.407 18.434 20.802 1.00 6.51 180 PRO A N 1
ATOM 2803 C CA . PRO A 1 180 ? -10.997 17.239 21.402 1.00 7.07 180 PRO A CA 1
ATOM 2804 C C . PRO A 1 180 ? -12.522 17.256 21.370 1.00 7.03 180 PRO A C 1
ATOM 2805 O O . PRO A 1 180 ? -13.159 18.222 21.811 1.00 7.11 180 PRO A O 1
ATOM 2816 N N . SER A 1 181 ? -13.094 16.172 20.854 1.00 6.62 181 SER A N 1
ATOM 2817 C CA . SER A 1 181 ? -14.520 16.127 20.572 1.00 7.82 181 SER A CA 1
ATOM 2818 C C . SER A 1 181 ? -15.093 14.712 20.585 1.00 8.13 181 SER A C 1
ATOM 2819 O O . SER A 1 181 ? -16.259 14.544 20.925 1.00 10.52 181 SER A O 1
ATOM 2827 N N . GLN A 1 182 ? -14.307 13.705 20.233 1.00 7.28 182 GLN A N 1
ATOM 2828 C CA . GLN A 1 182 ? -14.777 12.322 20.187 1.00 7.07 182 GLN A CA 1
ATOM 2829 C C . GLN A 1 182 ? -14.511 11.630 21.516 1.00 7.23 182 GLN A C 1
ATOM 2830 O O . GLN A 1 182 ? -13.566 11.972 22.225 1.00 7.63 182 GLN A O 1
ATOM 2844 N N . ASP A 1 183 ? -15.319 10.627 21.829 1.00 7.59 183 ASP A N 1
ATOM 2845 C CA . ASP A 1 183 ? -15.198 9.939 23.105 1.00 8.14 183 ASP A CA 1
ATOM 2846 C C . ASP A 1 183 ? -13.797 9.398 23.365 1.00 8.14 183 ASP A C 1
ATOM 2847 O O . ASP A 1 183 ? -13.335 9.458 24.496 1.00 8.94 183 ASP A O 1
ATOM 2856 N N . TRP A 1 184 ? -13.131 8.863 22.342 1.00 8.05 184 TRP A N 1
ATOM 2857 C CA . TRP A 1 184 ? -11.806 8.265 22.552 1.00 8.68 184 TRP A CA 1
ATOM 2858 C C . TRP A 1 184 ? -10.741 9.290 22.959 1.00 8.47 184 TRP A C 1
ATOM 2859 O O . TRP A 1 184 ? -9.663 8.892 23.383 1.00 9.11 184 TRP A O 1
ATOM 2880 N N . GLU A 1 185 ? -11.054 10.582 22.827 1.00 7.97 185 GLU A N 1
ATOM 2881 C CA . GLU A 1 185 ? -10.087 11.665 23.035 1.00 8.28 185 GLU A CA 1
ATOM 2882 C C . GLU A 1 185 ? -10.117 12.248 24.439 1.00 9.78 185 GLU A C 1
ATOM 2883 O O . GLU A 1 185 ? -9.609 13.344 24.655 1.00 11.06 185 GLU A O 1
ATOM 2895 N N . GLY A 1 186 ? -10.709 11.549 25.396 1.00 10.85 186 GLY A N 1
ATOM 2896 C CA . GLY A 1 186 ? -10.625 11.979 26.783 1.00 12.37 186 GLY A CA 1
ATOM 2897 C C . GLY A 1 186 ? -11.396 13.245 27.079 1.00 11.59 186 GLY A C 1
ATOM 2898 O O . GLY A 1 186 ? -10.933 14.117 27.818 1.00 11.25 186 GLY A O 1
ATOM 2902 N N . ILE A 1 187 ? -12.598 13.323 26.532 1.00 11.61 187 ILE A N 1
ATOM 2903 C CA . ILE A 1 187 ? -13.381 14.542 26.598 1.00 12.10 187 ILE A CA 1
ATOM 2904 C C . ILE A 1 187 ? -14.063 14.781 27.945 1.00 13.82 187 ILE A C 1
ATOM 2905 O O . ILE A 1 187 ? -14.741 15.792 28.102 1.00 14.04 187 ILE A O 1
ATOM 2921 N N . ASN A 1 188 ? -13.866 13.886 28.917 1.00 15.39 188 ASN A N 1
ATOM 2922 C CA . ASN A 1 188 ? -14.319 14.121 30.294 1.00 17.24 188 ASN A CA 1
ATOM 2923 C C . ASN A 1 188 ? -13.171 14.447 31.255 1.00 16.61 188 ASN A C 1
ATOM 2924 O O . ASN A 1 188 ? -13.380 14.525 32.469 1.00 17.95 188 ASN A O 1
ATOM 2935 N N . ASP A 1 189 ? -11.978 14.663 30.699 1.00 14.76 189 ASP A N 1
ATOM 2936 C CA . ASP A 1 189 ? -10.779 14.983 31.474 1.00 14.54 189 ASP A CA 1
ATOM 2937 C C . ASP A 1 189 ? -10.592 16.507 31.629 1.00 12.70 189 ASP A C 1
ATOM 2938 O O . ASP A 1 189 ? -11.031 17.304 30.793 1.00 12.18 189 ASP A O 1
ATOM 2947 N N . ALA A 1 190 ? -9.863 16.904 32.665 1.00 12.46 190 ALA A N 1
ATOM 2948 C CA . ALA A 1 190 ? -9.576 18.319 32.909 1.00 12.17 190 ALA A CA 1
ATOM 2949 C C . ALA A 1 190 ? -8.575 18.930 31.920 1.00 10.64 190 ALA A C 1
ATOM 2950 O O . ALA A 1 190 ? -8.552 20.153 31.730 1.00 10.97 190 ALA A O 1
ATOM 2957 N N . TRP A 1 191 ? -7.733 18.060 31.365 1.00 9.39 191 TRP A N 1
ATOM 2958 C CA . TRP A 1 191 ? -6.753 18.407 30.345 1.00 8.68 191 TRP A CA 1
ATOM 2959 C C . TRP A 1 191 ? -7.071 17.536 29.145 1.00 8.25 191 TRP A C 1
ATOM 2960 O O . TRP A 1 191 ? -7.272 16.320 29.300 1.00 9.42 191 TRP A O 1
ATOM 2981 N N . GLN A 1 192 ? -7.094 18.135 27.956 1.00 7.89 192 GLN A N 1
ATOM 2982 C CA . GLN A 1 192 ? -7.478 17.429 26.730 1.00 7.26 192 GLN A CA 1
ATOM 2983 C C . GLN A 1 192 ? -6.604 17.889 25.582 1.00 6.84 192 GLN A C 1
ATOM 2984 O O . GLN A 1 192 ? -6.264 19.073 25.484 1.00 7.30 192 GLN A O 1
ATOM 2998 N N . TRP A 1 193 ? -6.242 16.957 24.706 1.00 6.54 193 TRP A N 1
ATOM 2999 C CA . TRP A 1 193 ? -5.320 17.248 23.620 1.00 6.34 193 TRP A CA 1
ATOM 3000 C C . TRP A 1 193 ? -5.770 16.764 22.256 1.00 5.82 193 TRP A C 1
ATOM 3001 O O . TRP A 1 193 ? -6.156 15.606 22.097 1.00 6.11 193 TRP A O 1
ATOM 3022 N N . ASN A 1 194 ? -5.638 17.649 21.268 1.00 5.66 194 ASN A N 1
ATOM 3023 C CA . ASN A 1 194 ? -5.403 17.247 19.882 1.00 5.98 194 ASN A CA 1
ATOM 3024 C C . ASN A 1 194 ? -4.093 17.929 19.496 1.00 6.05 194 ASN A C 1
ATOM 3025 O O . ASN A 1 194 ? -3.990 19.166 19.565 1.00 6.56 194 ASN A O 1
ATOM 3036 N N . GLU A 1 195 ? -3.097 17.138 19.109 1.00 5.82 195 GLU A N 1
ATOM 3037 C CA . GLU A 1 195 ? -1.792 17.709 18.811 1.00 6.05 195 GLU A CA 1
ATOM 3038 C C . GLU A 1 195 ? -1.105 16.901 17.722 1.00 5.81 195 GLU A C 1
ATOM 3039 O O . GLU A 1 195 ? -1.664 15.961 17.175 1.00 5.99 195 GLU A O 1
ATOM 3051 N N . GLY A 1 196 ? 0.098 17.309 17.361 1.00 6.08 196 GLY A N 1
ATOM 3052 C CA . GLY A 1 196 ? 0.835 16.579 16.350 1.00 6.20 196 GLY A CA 1
ATOM 3053 C C . GLY A 1 196 ? 0.172 16.391 14.995 1.00 5.90 196 GLY A C 1
ATOM 3054 O O . GLY A 1 196 ? 0.198 15.287 14.443 1.00 6.62 196 GLY A O 1
ATOM 3058 N N . PRO A 1 197 ? -0.369 17.456 14.394 1.00 6.00 197 PRO A N 1
ATOM 3059 C CA . PRO A 1 197 ? -0.956 17.299 13.054 1.00 6.18 197 PRO A CA 1
ATOM 3060 C C . PRO A 1 197 ? 0.066 16.905 11.990 1.00 6.34 197 PRO A C 1
ATOM 3061 O O . PRO A 1 197 ? 1.202 17.386 12.009 1.00 7.10 197 PRO A O 1
ATOM 3072 N N . PHE A 1 198 ? -0.379 16.094 11.042 1.00 6.33 198 PHE A N 1
ATOM 3073 C CA . PHE A 1 198 ? 0.393 15.781 9.845 1.00 6.30 198 PHE A CA 1
ATOM 3074 C C . PHE A 1 198 ? -0.613 15.544 8.719 1.00 6.03 198 PHE A C 1
ATOM 3075 O O . PHE A 1 198 ? -1.505 14.733 8.886 1.00 6.95 198 PHE A O 1
ATOM 3092 N N . VAL A 1 199 ? -0.470 16.245 7.599 1.00 6.34 199 VAL A N 1
ATOM 3093 C CA . VAL A 1 199 ? -1.465 16.207 6.528 1.00 7.32 199 VAL A CA 1
ATOM 3094 C C . VAL A 1 199 ? -0.924 15.519 5.272 1.00 7.45 199 VAL A C 1
ATOM 3095 O O . VAL A 1 199 ? 0.179 15.814 4.807 1.00 8.50 199 VAL A O 1
ATOM 3108 N N . ILE A 1 200 ? -1.723 14.607 4.724 1.00 7.88 200 ILE A N 1
ATOM 3109 C CA . ILE A 1 200 ? -1.464 13.992 3.421 1.00 9.08 200 ILE A CA 1
ATOM 3110 C C . ILE A 1 200 ? -2.697 14.165 2.542 1.00 9.50 200 ILE A C 1
ATOM 3111 O O . ILE A 1 200 ? -3.810 14.359 3.016 1.00 10.08 200 ILE A O 1
ATOM 3127 N N . LYS A 1 201 ? -2.476 14.082 1.240 1.00 10.72 201 LYS A N 1
ATOM 3128 C CA . LYS A 1 201 ? -3.542 14.232 0.259 1.00 11.62 201 LYS A CA 1
ATOM 3129 C C . LYS A 1 201 ? -3.716 12.910 -0.472 1.00 12.76 201 LYS A C 1
ATOM 3130 O O . LYS A 1 201 ? -2.738 12.228 -0.786 1.00 14.31 201 LYS A O 1
ATOM 3149 N N . HIS A 1 202 ? -4.959 12.537 -0.732 1.00 12.57 202 HIS A N 1
ATOM 3150 C CA . HIS A 1 202 ? -5.252 11.292 -1.415 1.00 13.96 202 HIS A CA 1
ATOM 3151 C C . HIS A 1 202 ? -6.563 11.447 -2.167 1.00 14.15 202 HIS A C 1
ATOM 3152 O O . HIS A 1 202 ? -7.583 11.798 -1.578 1.00 13.39 202 HIS A O 1
ATOM 3167 N N . GLU A 1 203 ? -6.507 11.210 -3.475 1.00 15.97 203 GLU A N 1
ATOM 3168 C CA . GLU A 1 203 ? -7.687 11.237 -4.338 1.00 17.66 203 GLU A CA 1
ATOM 3169 C C . GLU A 1 203 ? -8.499 12.519 -4.137 1.00 16.29 203 GLU A C 1
ATOM 3170 O O . GLU A 1 203 ? -9.727 12.500 -4.046 1.00 16.52 203 GLU A O 1
ATOM 3182 N N . GLY A 1 204 ? -7.787 13.636 -4.066 1.00 15.63 204 GLY A N 1
ATOM 3183 C CA . GLY A 1 204 ? -8.417 14.939 -4.023 1.00 15.29 204 GLY A CA 1
ATOM 3184 C C . GLY A 1 204 ? -8.865 15.412 -2.653 1.00 14.45 204 GLY A C 1
ATOM 3185 O O . GLY A 1 204 ? -9.294 16.552 -2.525 1.00 15.98 204 GLY A O 1
ATOM 3189 N N . LYS A 1 205 ? -8.784 14.556 -1.637 1.00 12.01 205 LYS A N 1
ATOM 3190 C CA . LYS A 1 205 ? -9.139 14.927 -0.272 1.00 11.25 205 LYS A CA 1
ATOM 3191 C C . LYS A 1 205 ? -7.894 15.021 0.604 1.00 9.60 205 LYS A C 1
ATOM 3192 O O . LYS A 1 205 ? -6.819 14.488 0.286 1.00 10.11 205 LYS A O 1
ATOM 3211 N N . TYR A 1 206 ? -8.077 15.692 1.732 1.00 8.80 206 TYR A N 1
ATOM 3212 C CA . TYR A 1 206 ? -6.991 15.977 2.656 1.00 7.99 206 TYR A CA 1
ATOM 3213 C C . TYR A 1 206 ? -7.239 15.221 3.954 1.00 7.77 206 TYR A C 1
ATOM 3214 O O . TYR A 1 206 ? -8.351 15.198 4.466 1.00 8.34 206 TYR A O 1
ATOM 3232 N N . TYR A 1 207 ? -6.183 14.592 4.468 1.00 7.16 207 TYR A N 1
ATOM 3233 C CA . TYR A 1 207 ? -6.265 13.746 5.653 1.00 6.88 207 TYR A CA 1
ATOM 3234 C C . TYR A 1 207 ? -5.274 14.258 6.681 1.00 6.62 207 TYR A C 1
ATOM 3235 O O . TYR A 1 207 ? -4.077 14.298 6.424 1.00 8.27 207 TYR A O 1
ATOM 3253 N N . MET A 1 208 ? -5.777 14.655 7.843 1.00 6.21 208 MET A N 1
ATOM 3254 C CA . MET A 1 208 ? -4.945 15.151 8.930 1.00 6.11 208 MET A CA 1
ATOM 3255 C C . MET A 1 208 ? -4.883 14.077 9.998 1.00 5.90 208 MET A C 1
ATOM 3256 O O . MET A 1 208 ? -5.881 13.788 10.660 1.00 6.34 208 MET A O 1
ATOM 3270 N N . MET A 1 209 ? -3.718 13.475 10.145 1.00 5.93 209 MET A N 1
ATOM 3271 C CA . MET A 1 209 ? -3.439 12.607 11.270 1.00 6.16 209 MET A CA 1
ATOM 3272 C C . MET A 1 209 ? -3.096 13.487 12.475 1.00 5.92 209 MET A C 1
ATOM 3273 O O . MET A 1 209 ? -2.516 14.565 12.318 1.00 6.65 209 MET A O 1
ATOM 3287 N N . TYR A 1 210 ? -3.435 13.020 13.672 1.00 5.78 210 TYR A N 1
ATOM 3288 C CA . TYR A 1 210 ? -3.186 13.804 14.878 1.00 6.07 210 TYR A CA 1
ATOM 3289 C C . TYR A 1 210 ? -3.215 12.840 16.055 1.00 5.51 210 TYR A C 1
ATOM 3290 O O . TYR A 1 210 ? -3.683 11.705 15.938 1.00 6.32 210 TYR A O 1
ATOM 3308 N N . SER A 1 211 ? -2.736 13.322 17.197 1.00 5.53 211 SER A N 1
ATOM 3309 C CA . SER A 1 211 ? -2.705 12.536 18.419 1.00 5.89 211 SER A CA 1
ATOM 3310 C C . SER A 1 211 ? -3.595 13.140 19.493 1.00 5.76 211 SER A C 1
ATOM 3311 O O . SER A 1 211 ? -3.791 14.366 19.549 1.00 6.34 211 SER A O 1
ATOM 3319 N N . ALA A 1 212 ? -4.135 12.282 20.352 1.00 6.03 212 ALA A N 1
ATOM 3320 C CA . ALA A 1 212 ? -4.973 12.727 21.457 1.00 6.10 212 ALA A CA 1
ATOM 3321 C C . ALA A 1 212 ? -4.648 11.920 22.709 1.00 6.41 212 ALA A C 1
ATOM 3322 O O . ALA A 1 212 ? -3.962 10.898 22.639 1.00 7.22 212 ALA A O 1
ATOM 3329 N N . ASN A 1 213 ? -5.213 12.376 23.830 1.00 7.12 213 ASN A N 1
ATOM 3330 C CA . ASN A 1 213 ? -4.887 11.907 25.172 1.00 8.17 213 ASN A CA 1
ATOM 3331 C C . ASN A 1 213 ? -3.502 12.377 25.587 1.00 8.33 213 ASN A C 1
ATOM 3332 O O . ASN A 1 213 ? -2.846 13.105 24.840 1.00 8.36 213 ASN A O 1
ATOM 3343 N N . CYS A 1 214 ? -3.102 12.040 26.806 1.00 9.44 214 CYS A N 1
ATOM 3344 C CA . CYS A 1 214 ? -1.859 12.551 27.362 1.00 10.10 214 CYS A CA 1
ATOM 3345 C C . CYS A 1 214 ? -0.662 11.764 26.836 1.00 9.20 214 CYS A C 1
ATOM 3346 O O . CYS A 1 214 ? -0.672 10.535 26.865 1.00 9.07 214 CYS A O 1
ATOM 3354 N N . TYR A 1 215 ? 0.384 12.469 26.399 1.00 8.88 215 TYR A N 1
ATOM 3355 C CA . TYR A 1 215 ? 1.590 11.812 25.888 1.00 9.08 215 TYR A CA 1
ATOM 3356 C C . TYR A 1 215 ? 2.196 10.811 26.877 1.00 8.64 215 TYR A C 1
ATOM 3357 O O . TYR A 1 215 ? 2.855 9.871 26.458 1.00 8.77 215 TYR A O 1
ATOM 3375 N N . ALA A 1 216 ? 1.988 11.020 28.179 1.00 9.08 216 ALA A N 1
ATOM 3376 C CA . ALA A 1 216 ? 2.573 10.181 29.220 1.00 10.14 216 ALA A CA 1
ATOM 3377 C C . ALA A 1 216 ? 1.673 9.013 29.617 1.00 10.81 216 ALA A C 1
ATOM 3378 O O . ALA A 1 216 ? 2.002 8.276 30.537 1.00 12.57 216 ALA A O 1
ATOM 3385 N N . SER A 1 217 ? 0.550 8.841 28.918 1.00 10.85 217 SER A N 1
ATOM 3386 C CA . SER A 1 217 ? -0.383 7.744 29.158 1.00 11.22 217 SER A CA 1
ATOM 3387 C C . SER A 1 217 ? -0.286 6.689 28.062 1.00 10.39 217 SER A C 1
ATOM 3388 O O . SER A 1 217 ? -0.055 7.036 26.906 1.00 9.89 217 SER A O 1
ATOM 3396 N N . PRO A 1 218 ? -0.511 5.407 28.399 1.00 10.93 218 PRO A N 1
ATOM 3397 C CA . PRO A 1 218 ? -0.592 4.384 27.350 1.00 10.69 218 PRO A CA 1
ATOM 3398 C C . PRO A 1 218 ? -1.675 4.699 26.319 1.00 9.25 218 PRO A C 1
ATOM 3399 O O . PRO A 1 218 ? -1.594 4.205 25.197 1.00 9.68 218 PRO A O 1
ATOM 3410 N N . ASP A 1 219 ? -2.655 5.518 26.694 1.00 9.57 219 ASP A N 1
ATOM 3411 C CA . ASP A 1 219 ? -3.775 5.837 25.824 1.00 9.50 219 ASP A CA 1
ATOM 3412 C C . ASP A 1 219 ? -3.493 6.932 24.797 1.00 8.48 219 ASP A C 1
ATOM 3413 O O . ASP A 1 219 ? -4.376 7.248 24.004 1.00 8.87 219 ASP A O 1
ATOM 3422 N N . TYR A 1 220 ? -2.287 7.499 24.798 1.00 7.78 220 TYR A N 1
ATOM 3423 C CA . TYR A 1 220 ? -1.886 8.360 23.688 1.00 7.42 220 TYR A CA 1
ATOM 3424 C C . TYR A 1 220 ? -2.088 7.552 22.412 1.00 7.06 220 TYR A C 1
ATOM 3425 O O . TYR A 1 220 ? -1.726 6.379 22.353 1.00 7.71 220 TYR A O 1
ATOM 3443 N N . SER A 1 221 ? -2.711 8.154 21.403 1.00 6.67 221 SER A N 1
ATOM 3444 C CA . SER A 1 221 ? -3.071 7.409 20.204 1.00 6.21 221 SER A CA 1
ATOM 3445 C C . SER A 1 221 ? -3.368 8.368 19.063 1.00 6.08 221 SER A C 1
ATOM 3446 O O . SER A 1 221 ? -3.530 9.580 19.279 1.00 6.69 221 SER A O 1
ATOM 3454 N N . ILE A 1 222 ? -3.423 7.812 17.859 1.00 6.03 222 ILE A N 1
ATOM 3455 C CA . ILE A 1 222 ? -3.517 8.574 16.623 1.00 6.22 222 ILE A CA 1
ATOM 3456 C C . ILE A 1 222 ? -4.855 8.356 15.946 1.00 6.14 222 ILE A C 1
ATOM 3457 O O . ILE A 1 222 ? -5.301 7.212 15.772 1.00 6.99 222 ILE A O 1
ATOM 3473 N N . GLY A 1 223 ? -5.482 9.466 15.555 1.00 6.13 223 GLY A N 1
ATOM 3474 C CA . GLY A 1 223 ? -6.678 9.454 14.742 1.00 6.07 223 GLY A CA 1
ATOM 3475 C C . GLY A 1 223 ? -6.466 10.285 13.493 1.00 5.60 223 GLY A C 1
ATOM 3476 O O . GLY A 1 223 ? -5.393 10.851 13.283 1.00 6.03 223 GLY A O 1
ATOM 3480 N N . TYR A 1 224 ? -7.515 10.410 12.682 1.00 5.69 224 TYR A N 1
ATOM 3481 C CA . TYR A 1 224 ? -7.467 11.364 11.584 1.00 5.86 224 TYR A CA 1
ATOM 3482 C C . TYR A 1 224 ? -8.795 12.056 11.360 1.00 5.79 224 TYR A C 1
ATOM 3483 O O . TYR A 1 224 ? -9.849 11.615 11.844 1.00 6.02 224 TYR A O 1
ATOM 3501 N N . ALA A 1 225 ? -8.709 13.135 10.590 1.00 6.25 225 ALA A N 1
ATOM 3502 C CA . ALA A 1 225 ? -9.850 13.870 10.090 1.00 5.80 225 ALA A CA 1
ATOM 3503 C C . ALA A 1 225 ? -9.671 14.087 8.602 1.00 6.21 225 ALA A C 1
ATOM 3504 O O . ALA A 1 225 ? -8.552 14.031 8.094 1.00 6.75 225 ALA A O 1
ATOM 3511 N N . VAL A 1 226 ? -10.783 14.343 7.917 1.00 6.42 226 VAL A N 1
ATOM 3512 C CA . VAL A 1 226 ? -10.785 14.517 6.472 1.00 7.30 226 VAL A CA 1
ATOM 3513 C C . VAL A 1 226 ? -11.427 15.847 6.113 1.00 7.06 226 VAL A C 1
ATOM 3514 O O . VAL A 1 226 ? -12.406 16.272 6.740 1.00 7.88 226 VAL A O 1
ATOM 3527 N N . ALA A 1 227 ? -10.889 16.475 5.068 1.00 7.24 227 ALA A N 1
ATOM 3528 C CA . ALA A 1 227 ? -11.410 17.734 4.553 1.00 7.75 227 ALA A CA 1
ATOM 3529 C C . ALA A 1 227 ? -11.368 17.760 3.047 1.00 8.04 227 ALA A C 1
ATOM 3530 O O . ALA A 1 227 ? -10.553 17.090 2.422 1.00 8.50 227 ALA A O 1
ATOM 3537 N N . GLU A 1 228 ? -12.242 18.575 2.471 1.00 8.53 228 GLU A N 1
ATOM 3538 C CA . GLU A 1 228 ? -12.252 18.805 1.037 1.00 9.88 228 GLU A CA 1
ATOM 3539 C C . GLU A 1 228 ? -11.305 19.908 0.594 1.00 9.63 228 GLU A C 1
ATOM 3540 O O . GLU A 1 228 ? -11.026 20.032 -0.592 1.00 10.77 228 GLU A O 1
ATOM 3552 N N . THR A 1 229 ? -10.830 20.709 1.545 1.00 9.51 229 THR A N 1
ATOM 3553 C CA . THR A 1 229 ? -9.912 21.799 1.253 1.00 10.67 229 THR A CA 1
ATOM 3554 C C . THR A 1 229 ? -9.038 21.984 2.498 1.00 9.13 229 THR A C 1
ATOM 3555 O O . THR A 1 229 ? -9.454 21.628 3.592 1.00 9.51 229 THR A O 1
ATOM 3566 N N . PRO A 1 230 ? -7.829 22.539 2.347 1.00 9.37 230 PRO A N 1
ATOM 3567 C CA . PRO A 1 230 ? -6.918 22.525 3.508 1.00 8.82 230 PRO A CA 1
ATOM 3568 C C . PRO A 1 230 ? -7.411 23.316 4.721 1.00 8.26 230 PRO A C 1
ATOM 3569 O O . PRO A 1 230 ? -7.030 22.985 5.856 1.00 8.11 230 PRO A O 1
ATOM 3580 N N . LEU A 1 231 ? -8.226 24.341 4.512 1.00 8.62 231 LEU A N 1
ATOM 3581 C CA . LEU A 1 231 ? -8.732 25.126 5.631 1.00 9.48 231 LEU A CA 1
ATOM 3582 C C . LEU A 1 231 ? -9.975 24.509 6.281 1.00 9.58 231 LEU A C 1
ATOM 3583 O O . LEU A 1 231 ? -10.556 25.096 7.194 1.00 11.53 231 LEU A O 1
ATOM 3599 N N . GLY A 1 232 ? -10.386 23.337 5.818 1.00 8.99 232 GLY A N 1
ATOM 3600 C CA . GLY A 1 232 ? -11.520 22.644 6.400 1.00 9.08 232 GLY A CA 1
ATOM 3601 C C . GLY A 1 232 ? -12.822 22.977 5.689 1.00 10.33 232 GLY A C 1
ATOM 3602 O O . GLY A 1 232 ? -12.822 23.617 4.634 1.00 12.77 232 GLY A O 1
ATOM 3606 N N . PRO A 1 233 ? -13.953 22.557 6.274 1.00 10.37 233 PRO A N 1
ATOM 3607 C CA . PRO A 1 233 ? -14.065 21.895 7.582 1.00 9.85 233 PRO A CA 1
ATOM 3608 C C . PRO A 1 233 ? -13.409 20.517 7.640 1.00 8.72 233 PRO A C 1
ATOM 3609 O O . PRO A 1 233 ? -13.347 19.785 6.656 1.00 9.75 233 PRO A O 1
ATOM 3620 N N . TRP A 1 234 ? -12.918 20.190 8.828 1.00 7.79 234 TRP A N 1
ATOM 3621 C CA . TRP A 1 234 ? -12.256 18.936 9.117 1.00 7.37 234 TRP A CA 1
ATOM 3622 C C . TRP A 1 234 ? -13.178 18.036 9.919 1.00 7.81 234 TRP A C 1
ATOM 3623 O O . TRP A 1 234 ? -13.594 18.407 11.015 1.00 9.90 234 TRP A O 1
ATOM 3644 N N . ILE A 1 235 ? -13.499 16.864 9.361 1.00 7.21 235 ILE A N 1
ATOM 3645 C CA . ILE A 1 235 ? -14.463 15.937 9.948 1.00 7.59 235 ILE A CA 1
ATOM 3646 C C . ILE A 1 235 ? -13.722 14.672 10.372 1.00 6.94 235 ILE A C 1
ATOM 3647 O O . ILE A 1 235 ? -13.099 13.992 9.552 1.00 7.39 235 ILE A O 1
ATOM 3662 N N . LYS A 1 236 ? -13.771 14.364 11.660 1.00 7.01 236 LYS A N 1
ATOM 3663 C CA . LYS A 1 236 ? -13.025 13.231 12.191 1.00 6.60 236 LYS A CA 1
ATOM 3664 C C . LYS A 1 236 ? -13.597 11.901 11.719 1.00 6.57 236 LYS A C 1
ATOM 3665 O O . LYS A 1 236 ? -14.802 11.724 11.564 1.00 7.62 236 LYS A O 1
ATOM 3684 N N . TYR A 1 237 ? -12.701 10.949 11.512 1.00 6.46 237 TYR A N 1
ATOM 3685 C CA . TYR A 1 237 ? -13.073 9.574 11.198 1.00 6.27 237 TYR A CA 1
ATOM 3686 C C . TYR A 1 237 ? -13.817 8.946 12.378 1.00 6.36 237 TYR A C 1
ATOM 3687 O O . TYR A 1 237 ? -13.332 8.933 13.518 1.00 6.81 237 TYR A O 1
ATOM 3705 N N . SER A 1 238 ? -14.979 8.372 12.102 1.00 6.79 238 SER A N 1
ATOM 3706 C CA A SER A 1 238 ? -15.800 7.799 13.155 0.71 7.31 238 SER A CA 1
ATOM 3707 C CA B SER A 1 238 ? -15.803 7.806 13.157 0.29 7.18 238 SER A CA 1
ATOM 3708 C C . SER A 1 238 ? -15.132 6.622 13.861 1.00 7.38 238 SER A C 1
ATOM 3709 O O . SER A 1 238 ? -15.428 6.341 15.024 1.00 8.43 238 SER A O 1
ATOM 3722 N N . GLY A 1 239 ? -14.229 5.933 13.160 1.00 7.21 239 GLY A N 1
ATOM 3723 C CA . GLY A 1 239 ? -13.552 4.768 13.692 1.00 7.44 239 GLY A CA 1
ATOM 3724 C C . GLY A 1 239 ? -12.230 5.046 14.380 1.00 7.28 239 GLY A C 1
ATOM 3725 O O . GLY A 1 239 ? -11.482 4.115 14.649 1.00 7.96 239 GLY A O 1
ATOM 3729 N N . ASN A 1 240 ? -11.930 6.308 14.676 1.00 6.64 240 ASN A N 1
ATOM 3730 C CA . ASN A 1 240 ? -10.716 6.639 15.414 1.00 6.09 240 ASN A CA 1
ATOM 3731 C C . ASN A 1 240 ? -10.698 5.943 16.777 1.00 6.28 240 ASN A C 1
ATOM 3732 O O . ASN A 1 240 ? -11.740 5.681 17.368 1.00 7.16 240 ASN A O 1
ATOM 3743 N N . PRO A 1 241 ? -9.504 5.658 17.300 1.00 6.40 241 PRO A N 1
ATOM 3744 C CA . PRO A 1 241 ? -8.189 5.900 16.707 1.00 6.71 241 PRO A CA 1
ATOM 3745 C C . PRO A 1 241 ? -7.823 4.837 15.675 1.00 7.20 241 PRO A C 1
ATOM 3746 O O . PRO A 1 241 ? -8.290 3.695 15.736 1.00 8.70 241 PRO A O 1
ATOM 3757 N N . ILE A 1 242 ? -6.950 5.218 14.746 1.00 6.80 242 ILE A N 1
ATOM 3758 C CA . ILE A 1 242 ? -6.417 4.287 13.754 1.00 7.62 242 ILE A CA 1
ATOM 3759 C C . ILE A 1 242 ? -5.130 3.601 14.200 1.00 7.92 242 ILE A C 1
ATOM 3760 O O . ILE A 1 242 ? -4.752 2.588 13.611 1.00 9.44 242 ILE A O 1
ATOM 3776 N N . LEU A 1 243 ? -4.479 4.120 15.237 1.00 7.64 243 LEU A N 1
ATOM 3777 C CA . LEU A 1 243 ? -3.277 3.499 15.763 1.00 7.98 243 LEU A CA 1
ATOM 3778 C C . LEU A 1 243 ? -3.310 3.704 17.268 1.00 7.87 243 LEU A C 1
ATOM 3779 O O . LEU A 1 243 ? -3.303 4.839 17.762 1.00 8.83 243 LEU A O 1
ATOM 3795 N N . SER A 1 244 ? -3.407 2.596 17.996 1.00 8.50 244 SER A N 1
ATOM 3796 C CA . SER A 1 244 ? -3.548 2.651 19.441 1.00 8.13 244 SER A CA 1
ATOM 3797 C C . SER A 1 244 ? -2.774 1.496 20.081 1.00 8.48 244 SER A C 1
ATOM 3798 O O . SER A 1 244 ? -2.271 0.595 19.397 1.00 9.16 244 SER A O 1
ATOM 3806 N N . LYS A 1 245 ? -2.669 1.555 21.400 1.00 8.34 245 LYS A N 1
ATOM 3807 C CA . LYS A 1 245 ? -1.806 0.671 22.157 1.00 8.83 245 LYS A CA 1
ATOM 3808 C C . LYS A 1 245 ? -2.117 -0.811 21.956 1.00 9.33 245 LYS A C 1
ATOM 3809 O O . LYS A 1 245 ? -3.237 -1.219 21.625 1.00 10.09 245 LYS A O 1
ATOM 3828 N N . ARG A 1 246 ? -1.085 -1.610 22.193 1.00 9.39 246 ARG A N 1
ATOM 3829 C CA . ARG A 1 246 ? -1.199 -3.058 22.336 1.00 9.91 246 ARG A CA 1
ATOM 3830 C C . ARG A 1 246 ? -0.303 -3.437 23.513 1.00 9.89 246 ARG A C 1
ATOM 3831 O O . ARG A 1 246 ? 0.856 -3.819 23.359 1.00 10.24 246 ARG A O 1
ATOM 3852 N N . MET A 1 247 ? -0.837 -3.290 24.714 1.00 10.24 247 MET A N 1
ATOM 3853 C CA . MET A 1 247 ? -0.038 -3.521 25.898 1.00 11.97 247 MET A CA 1
ATOM 3854 C C . MET A 1 247 ? 0.385 -4.992 25.997 1.00 12.31 247 MET A C 1
ATOM 3855 O O . MET A 1 247 ? 1.416 -5.297 26.577 1.00 13.03 247 MET A O 1
ATOM 3869 N N . ASP A 1 248 ? -0.379 -5.883 25.365 1.00 12.73 248 ASP A N 1
ATOM 3870 C CA . ASP A 1 248 ? -0.032 -7.302 25.315 1.00 13.62 248 ASP A CA 1
ATOM 3871 C C . ASP A 1 248 ? 1.217 -7.574 24.471 1.00 13.88 248 ASP A C 1
ATOM 3872 O O . ASP A 1 248 ? 1.783 -8.661 24.522 1.00 15.64 248 ASP A O 1
ATOM 3881 N N . LYS A 1 249 ? 1.636 -6.573 23.704 1.00 13.23 249 LYS A N 1
ATOM 3882 C CA . LYS A 1 249 ? 2.861 -6.629 22.914 1.00 13.71 249 LYS A CA 1
ATOM 3883 C C . LYS A 1 249 ? 3.929 -5.634 23.413 1.00 12.94 249 LYS A C 1
ATOM 3884 O O . LYS A 1 249 ? 4.951 -5.446 22.762 1.00 13.79 249 LYS A O 1
ATOM 3903 N N . GLY A 1 250 ? 3.693 -4.968 24.540 1.00 12.06 250 GLY A N 1
ATOM 3904 C CA . GLY A 1 250 ? 4.621 -3.970 25.043 1.00 12.10 250 GLY A CA 1
ATOM 3905 C C . GLY A 1 250 ? 4.603 -2.672 24.255 1.00 11.27 250 GLY A C 1
ATOM 3906 O O . GLY A 1 250 ? 5.593 -1.935 24.266 1.00 12.26 250 GLY A O 1
ATOM 3910 N N . ILE A 1 251 ? 3.471 -2.372 23.619 1.00 9.98 251 ILE A N 1
ATOM 3911 C CA . ILE A 1 251 ? 3.328 -1.195 22.773 1.00 9.01 251 ILE A CA 1
ATOM 3912 C C . ILE A 1 251 ? 2.388 -0.207 23.454 1.00 8.77 251 ILE A C 1
ATOM 3913 O O . ILE A 1 251 ? 1.183 -0.417 23.505 1.00 9.34 251 ILE A O 1
ATOM 3929 N N . SER A 1 252 ? 2.955 0.889 23.945 1.00 8.43 252 SER A N 1
ATOM 3930 C CA . SER A 1 252 ? 2.241 1.884 24.740 1.00 8.20 252 SER A CA 1
ATOM 3931 C C . SER A 1 252 ? 2.283 3.257 24.081 1.00 8.00 252 SER A C 1
ATOM 3932 O O . SER A 1 252 ? 3.346 3.719 23.660 1.00 7.90 252 SER A O 1
ATOM 3940 N N . GLY A 1 253 ? 1.129 3.907 23.999 1.00 8.34 253 GLY A N 1
ATOM 3941 C CA . GLY A 1 253 ? 1.072 5.295 23.575 1.00 8.16 253 GLY A CA 1
ATOM 3942 C C . GLY A 1 253 ? 1.592 5.648 22.186 1.00 7.71 253 GLY A C 1
ATOM 3943 O O . GLY A 1 253 ? 2.358 6.595 22.050 1.00 8.03 253 GLY A O 1
ATOM 3947 N N . PRO A 1 254 ? 1.172 4.925 21.134 1.00 8.20 254 PRO A N 1
ATOM 3948 C CA . PRO A 1 254 ? 1.658 5.285 19.798 1.00 8.14 254 PRO A CA 1
ATOM 3949 C C . PRO A 1 254 ? 1.191 6.677 19.389 1.00 8.00 254 PRO A C 1
ATOM 3950 O O . PRO A 1 254 ? 0.005 6.980 19.454 1.00 10.18 254 PRO A O 1
ATOM 3961 N N . GLY A 1 255 ? 2.113 7.534 18.965 1.00 7.38 255 GLY A N 1
ATOM 3962 C CA . GLY A 1 255 ? 1.726 8.910 18.736 1.00 8.25 255 GLY A CA 1
ATOM 3963 C C . GLY A 1 255 ? 2.710 9.769 17.984 1.00 7.07 255 GLY A C 1
ATOM 3964 O O . GLY A 1 255 ? 3.795 9.350 17.587 1.00 7.58 255 GLY A O 1
ATOM 3968 N N . HIS A 1 256 ? 2.222 11.002 17.805 1.00 7.25 256 HIS A N 1
ATOM 3969 C CA . HIS A 1 256 ? 2.907 12.132 17.152 1.00 7.59 256 HIS A CA 1
ATOM 3970 C C . HIS A 1 256 ? 3.705 11.691 15.963 1.00 6.98 256 HIS A C 1
ATOM 3971 O O . HIS A 1 256 ? 4.950 11.656 15.976 1.00 8.77 256 HIS A O 1
ATOM 3986 N N . ASN A 1 257 ? 2.979 11.410 14.882 1.00 6.96 257 ASN A N 1
ATOM 3987 C CA . ASN A 1 257 ? 3.553 10.755 13.737 1.00 7.12 257 ASN A CA 1
ATOM 3988 C C . ASN A 1 257 ? 3.891 11.681 12.573 1.00 6.94 257 ASN A C 1
ATOM 3989 O O . ASN A 1 257 ? 3.399 12.807 12.438 1.00 7.43 257 ASN A O 1
ATOM 4000 N N . SER A 1 258 ? 4.728 11.144 11.694 1.00 6.41 258 SER A N 1
ATOM 4001 C CA . SER A 1 258 ? 4.884 11.655 10.343 1.00 6.38 258 SER A CA 1
ATOM 4002 C C . SER A 1 258 ? 4.587 10.524 9.357 1.00 6.27 258 SER A C 1
ATOM 4003 O O . SER A 1 258 ? 4.234 9.411 9.767 1.00 6.98 258 SER A O 1
ATOM 4011 N N . VAL A 1 259 ? 4.639 10.842 8.065 1.00 6.73 259 VAL A N 1
ATOM 4012 C CA . VAL A 1 259 ? 4.377 9.879 7.002 1.00 7.17 259 VAL A CA 1
ATOM 4013 C C . VAL A 1 259 ? 5.456 10.050 5.931 1.00 7.40 259 VAL A C 1
ATOM 4014 O O . VAL A 1 259 ? 5.806 11.175 5.588 1.00 8.56 259 VAL A O 1
ATOM 4027 N N . THR A 1 260 ? 5.967 8.938 5.417 1.00 7.75 260 THR A N 1
ATOM 4028 C CA . THR A 1 260 ? 6.913 8.972 4.315 1.00 8.82 260 THR A CA 1
ATOM 4029 C C . THR A 1 260 ? 6.622 7.775 3.404 1.00 9.28 260 THR A C 1
ATOM 4030 O O . THR A 1 260 ? 5.636 7.054 3.601 1.00 10.08 260 THR A O 1
ATOM 4041 N N . VAL A 1 261 ? 7.444 7.601 2.383 1.00 10.36 261 VAL A N 1
ATOM 4042 C CA . VAL A 1 261 ? 7.262 6.552 1.399 1.00 10.70 261 VAL A CA 1
ATOM 4043 C C . VAL A 1 261 ? 8.471 5.629 1.422 1.00 10.29 261 VAL A C 1
ATOM 4044 O O . VAL A 1 261 ? 9.563 6.035 1.815 1.00 10.70 261 VAL A O 1
ATOM 4056 N N . SER A 1 262 ? 8.265 4.385 1.000 1.00 10.42 262 SER A N 1
ATOM 4057 C CA . SER A 1 262 ? 9.323 3.380 0.970 1.00 10.78 262 SER A CA 1
ATOM 4058 C C . SER A 1 262 ? 10.395 3.740 -0.062 1.00 10.97 262 SER A C 1
ATOM 4059 O O . SER A 1 262 ? 10.196 4.614 -0.895 1.00 11.55 262 SER A O 1
ATOM 4067 N N . PRO A 1 263 ? 11.540 3.054 -0.015 1.00 11.43 263 PRO A N 1
ATOM 4068 C CA . PRO A 1 263 ? 12.607 3.416 -0.943 1.00 11.93 263 PRO A CA 1
ATOM 4069 C C . PRO A 1 263 ? 12.198 3.390 -2.410 1.00 12.62 263 PRO A C 1
ATOM 4070 O O . PRO A 1 263 ? 12.658 4.243 -3.154 1.00 13.76 263 PRO A O 1
ATOM 4081 N N . ASP A 1 264 ? 11.341 2.455 -2.821 1.00 12.58 264 ASP A N 1
ATOM 4082 C CA . ASP A 1 264 ? 10.930 2.375 -4.224 1.00 13.63 264 ASP A CA 1
ATOM 4083 C C . ASP A 1 264 ? 9.716 3.256 -4.540 1.00 14.02 264 ASP A C 1
ATOM 4084 O O . ASP A 1 264 ? 9.225 3.236 -5.670 1.00 15.24 264 ASP A O 1
ATOM 4093 N N . GLY A 1 265 ? 9.240 4.018 -3.556 1.00 13.58 265 GLY A N 1
ATOM 4094 C CA . GLY A 1 265 ? 8.139 4.941 -3.765 1.00 14.41 265 GLY A CA 1
ATOM 4095 C C . GLY A 1 265 ? 6.760 4.302 -3.777 1.00 14.21 265 GLY A C 1
ATOM 4096 O O . GLY A 1 265 ? 5.754 4.989 -3.967 1.00 15.71 265 GLY A O 1
ATOM 4100 N N . SER A 1 266 ? 6.691 2.996 -3.539 1.00 12.67 266 SER A N 1
ATOM 4101 C CA . SER A 1 266 ? 5.455 2.265 -3.798 1.00 12.61 266 SER A CA 1
ATOM 4102 C C . SER A 1 266 ? 4.467 2.158 -2.643 1.00 12.04 266 SER A C 1
ATOM 4103 O O . SER A 1 266 ? 3.317 1.793 -2.883 1.00 13.35 266 SER A O 1
ATOM 4111 N N . GLU A 1 267 ? 4.892 2.443 -1.417 1.00 11.50 267 GLU A N 1
ATOM 4112 C CA . GLU A 1 267 ? 4.017 2.269 -0.261 1.00 11.41 267 GLU A CA 1
ATOM 4113 C C . GLU A 1 267 ? 4.364 3.291 0.819 1.00 10.29 267 GLU A C 1
ATOM 4114 O O . GLU A 1 267 ? 5.511 3.697 0.961 1.00 11.33 267 GLU A O 1
ATOM 4126 N N . LEU A 1 268 ? 3.351 3.686 1.579 1.00 9.09 268 LEU A N 1
ATOM 4127 C CA . LEU A 1 268 ? 3.500 4.651 2.656 1.00 9.30 268 LEU A CA 1
ATOM 4128 C C . LEU A 1 268 ? 3.799 3.962 3.984 1.00 8.37 268 LEU A C 1
ATOM 4129 O O . LEU A 1 268 ? 3.314 2.860 4.276 1.00 8.79 268 LEU A O 1
ATOM 4145 N N . PHE A 1 269 ? 4.597 4.659 4.791 1.00 7.92 269 PHE A N 1
ATOM 4146 C CA . PHE A 1 269 ? 4.843 4.294 6.178 1.00 7.95 269 PHE A CA 1
ATOM 4147 C C . PHE A 1 269 ? 4.483 5.450 7.095 1.00 7.33 269 PHE A C 1
ATOM 4148 O O . PHE A 1 269 ? 4.842 6.603 6.840 1.00 8.38 269 PHE A O 1
ATOM 4165 N N . VAL A 1 270 ? 3.804 5.108 8.184 1.00 7.16 270 VAL A N 1
ATOM 4166 C CA . VAL A 1 270 ? 3.670 5.997 9.317 1.00 7.19 270 VAL A CA 1
ATOM 4167 C C . VAL A 1 270 ? 4.889 5.794 10.218 1.00 7.24 270 VAL A C 1
ATOM 4168 O O . VAL A 1 270 ? 5.332 4.664 10.441 1.00 8.36 270 VAL A O 1
ATOM 4181 N N . VAL A 1 271 ? 5.448 6.905 10.687 1.00 6.86 271 VAL A N 1
ATOM 4182 C CA . VAL A 1 271 ? 6.585 6.917 11.591 1.00 6.84 271 VAL A CA 1
ATOM 4183 C C . VAL A 1 271 ? 6.067 7.531 12.884 1.00 6.57 271 VAL A C 1
ATOM 4184 O O . VAL A 1 271 ? 5.556 8.641 12.872 1.00 7.12 271 VAL A O 1
ATOM 4197 N N . TYR A 1 272 ? 6.157 6.802 13.990 1.00 6.42 272 TYR A N 1
ATOM 4198 C CA . TYR A 1 272 ? 5.494 7.194 15.224 1.00 6.42 272 TYR A CA 1
ATOM 4199 C C . TYR A 1 272 ? 6.318 6.773 16.426 1.00 6.42 272 TYR A C 1
ATOM 4200 O O . TYR A 1 272 ? 7.151 5.870 16.331 1.00 7.34 272 TYR A O 1
ATOM 4218 N N . HIS A 1 273 ? 6.082 7.423 17.558 1.00 6.45 273 HIS A N 1
ATOM 4219 C CA . HIS A 1 273 ? 6.762 7.019 18.772 1.00 6.61 273 HIS A CA 1
ATOM 4220 C C . HIS A 1 273 ? 5.877 6.149 19.649 1.00 6.67 273 HIS A C 1
ATOM 4221 O O . HIS A 1 273 ? 4.669 6.152 19.519 1.00 7.04 273 HIS A O 1
ATOM 4236 N N . THR A 1 274 ? 6.529 5.376 20.513 1.00 6.86 274 THR A N 1
ATOM 4237 C CA . THR A 1 274 ? 5.872 4.658 21.606 1.00 7.33 274 THR A CA 1
ATOM 4238 C C . THR A 1 274 ? 6.741 4.809 22.854 1.00 7.69 274 THR A C 1
ATOM 4239 O O . THR A 1 274 ? 7.907 5.179 22.771 1.00 8.61 274 THR A O 1
ATOM 4250 N N . HIS A 1 275 ? 6.206 4.477 24.021 1.00 8.35 275 HIS A N 1
ATOM 4251 C CA . HIS A 1 275 ? 7.017 4.588 25.226 1.00 8.77 275 HIS A CA 1
ATOM 4252 C C . HIS A 1 275 ? 8.120 3.553 25.235 1.00 9.92 275 HIS A C 1
ATOM 4253 O O . HIS A 1 275 ? 7.899 2.376 24.949 1.00 10.83 275 HIS A O 1
ATOM 4268 N N . THR A 1 276 ? 9.316 3.994 25.587 1.00 11.06 276 THR A N 1
ATOM 4269 C CA . THR A 1 276 ? 10.448 3.082 25.662 1.00 12.81 276 THR A CA 1
ATOM 4270 C C . THR A 1 276 ? 10.223 2.054 26.777 1.00 14.90 276 THR A C 1
ATOM 4271 O O . THR A 1 276 ? 10.610 0.889 26.653 1.00 16.84 276 THR A O 1
ATOM 4282 N N . TYR A 1 277 ? 9.594 2.501 27.859 1.00 16.60 277 TYR A N 1
ATOM 4283 C CA . TYR A 1 277 ? 9.318 1.657 29.013 1.00 18.44 277 TYR A CA 1
ATOM 4284 C C . TYR A 1 277 ? 7.815 1.670 29.283 1.00 17.69 277 TYR A C 1
ATOM 4285 O O . TYR A 1 277 ? 7.311 2.514 30.021 1.00 19.05 277 TYR A O 1
ATOM 4303 N N . PRO A 1 278 ? 7.092 0.711 28.692 1.00 16.52 278 PRO A N 1
ATOM 4304 C CA . PRO A 1 278 ? 5.636 0.691 28.842 1.00 16.11 278 PRO A CA 1
ATOM 4305 C C . PRO A 1 278 ? 5.180 0.469 30.274 1.00 16.77 278 PRO A C 1
ATOM 4306 O O . PRO A 1 278 ? 4.056 0.823 30.579 1.00 17.08 278 PRO A O 1
ATOM 4317 N N . ASP A 1 279 ? 6.026 -0.093 31.130 1.00 17.41 279 ASP A N 1
ATOM 4318 C CA . ASP A 1 279 ? 5.643 -0.312 32.532 1.00 18.69 279 ASP A CA 1
ATOM 4319 C C . ASP A 1 279 ? 5.554 0.965 33.362 1.00 19.18 279 ASP A C 1
ATOM 4320 O O . ASP A 1 279 ? 4.952 0.981 34.444 1.00 20.60 279 ASP A O 1
ATOM 4329 N N . SER A 1 280 ? 6.172 2.030 32.870 1.00 18.33 280 SER A N 1
ATOM 4330 C CA . SER A 1 280 ? 6.180 3.290 33.595 1.00 17.18 280 SER A CA 1
ATOM 4331 C C . SER A 1 280 ? 6.405 4.443 32.620 1.00 15.86 280 SER A C 1
ATOM 4332 O O . SER A 1 280 ? 7.464 5.069 32.610 1.00 17.03 280 SER A O 1
ATOM 4340 N N . PRO A 1 281 ? 5.398 4.722 31.789 1.00 14.26 281 PRO A N 1
ATOM 4341 C CA . PRO A 1 281 ? 5.495 5.643 30.656 1.00 13.47 281 PRO A CA 1
ATOM 4342 C C . PRO A 1 281 ? 5.859 7.061 31.062 1.00 12.69 281 PRO A C 1
ATOM 4343 O O . PRO A 1 281 ? 5.608 7.516 32.189 1.00 13.99 281 PRO A O 1
ATOM 4354 N N . GLY A 1 282 ? 6.455 7.768 30.112 1.00 12.94 282 GLY A N 1
ATOM 4355 C CA . GLY A 1 282 ? 6.809 9.162 30.284 1.00 12.09 282 GLY A CA 1
ATOM 4356 C C . GLY A 1 282 ? 7.372 9.733 29.004 1.00 11.79 282 GLY A C 1
ATOM 4357 O O . GLY A 1 282 ? 6.991 9.324 27.912 1.00 12.78 282 GLY A O 1
ATOM 4361 N N . GLY A 1 283 ? 8.283 10.687 29.136 1.00 11.06 283 GLY A N 1
ATOM 4362 C CA . GLY A 1 283 ? 8.887 11.336 27.988 1.00 10.97 283 GLY A CA 1
ATOM 4363 C C . GLY A 1 283 ? 9.928 10.543 27.212 1.00 10.90 283 GLY A C 1
ATOM 4364 O O . GLY A 1 283 ? 10.319 10.944 26.117 1.00 11.97 283 GLY A O 1
ATOM 4368 N N . ASP A 1 284 ? 10.374 9.416 27.752 1.00 10.55 284 ASP A N 1
ATOM 4369 C CA . ASP A 1 284 ? 11.328 8.582 27.036 1.00 10.72 284 ASP A CA 1
ATOM 4370 C C . ASP A 1 284 ? 10.561 7.722 26.042 1.00 9.54 284 ASP A C 1
ATOM 4371 O O . ASP A 1 284 ? 9.918 6.741 26.428 1.00 9.86 284 ASP A O 1
ATOM 4380 N N . ARG A 1 285 ? 10.592 8.124 24.774 1.00 8.97 285 ARG A N 1
ATOM 4381 C CA . ARG A 1 285 ? 9.918 7.388 23.714 1.00 8.80 285 ARG A CA 1
ATOM 4382 C C . ARG A 1 285 ? 10.931 6.931 22.666 1.00 8.25 285 ARG A C 1
ATOM 4383 O O . ARG A 1 285 ? 12.103 7.326 22.682 1.00 8.53 285 ARG A O 1
ATOM 4404 N N . THR A 1 286 ? 10.458 6.071 21.774 1.00 8.68 286 THR A N 1
ATOM 4405 C CA . THR A 1 286 ? 11.292 5.394 20.807 1.00 8.93 286 THR A CA 1
ATOM 4406 C C . THR A 1 286 ? 10.574 5.359 19.453 1.00 7.98 286 THR A C 1
ATOM 4407 O O . THR A 1 286 ? 9.361 5.503 19.385 1.00 8.64 286 THR A O 1
ATOM 4418 N N . VAL A 1 287 ? 11.340 5.206 18.380 1.00 8.30 287 VAL A N 1
ATOM 4419 C CA . VAL A 1 287 ? 10.866 5.338 17.016 1.00 8.21 287 VAL A CA 1
ATOM 4420 C C . VAL A 1 287 ? 10.382 4.009 16.442 1.00 7.73 287 VAL A C 1
ATOM 4421 O O . VAL A 1 287 ? 11.019 2.967 16.637 1.00 8.64 287 VAL A O 1
ATOM 4434 N N . ASN A 1 288 ? 9.277 4.066 15.700 1.00 7.53 288 ASN A N 1
ATOM 4435 C CA . ASN A 1 288 ? 8.645 2.908 15.072 1.00 7.76 288 ASN A CA 1
ATOM 4436 C C . ASN A 1 288 ? 8.156 3.284 13.693 1.00 7.55 288 ASN A C 1
ATOM 4437 O O . ASN A 1 288 ? 7.863 4.455 13.428 1.00 7.83 288 ASN A O 1
ATOM 4448 N N . ILE A 1 289 ? 8.030 2.285 12.823 1.00 7.75 289 ILE A N 1
ATOM 4449 C CA . ILE A 1 289 ? 7.393 2.465 11.525 1.00 8.04 289 ILE A CA 1
ATOM 4450 C C . ILE A 1 289 ? 6.354 1.380 11.305 1.00 8.02 289 ILE A C 1
ATOM 4451 O O . ILE A 1 289 ? 6.466 0.270 11.841 1.00 8.62 289 ILE A O 1
ATOM 4467 N N . ASP A 1 290 ? 5.336 1.675 10.505 1.00 7.78 290 ASP A N 1
ATOM 4468 C CA . ASP A 1 290 ? 4.418 0.635 10.060 1.00 7.96 290 ASP A CA 1
ATOM 4469 C C . ASP A 1 290 ? 3.708 1.093 8.793 1.00 7.71 290 ASP A C 1
ATOM 4470 O O . ASP A 1 290 ? 3.676 2.278 8.466 1.00 8.03 290 ASP A O 1
ATOM 4479 N N . ARG A 1 291 ? 3.142 0.133 8.070 1.00 8.29 291 ARG A N 1
ATOM 4480 C CA . ARG A 1 291 ? 2.499 0.411 6.798 1.00 8.35 291 ARG A CA 1
ATOM 4481 C C . ARG A 1 291 ? 1.186 1.159 6.976 1.00 8.11 291 ARG A C 1
ATOM 4482 O O . ARG A 1 291 ? 0.383 0.814 7.833 1.00 9.61 291 ARG A O 1
ATOM 4503 N N . LEU A 1 292 ? 1.011 2.171 6.130 1.00 8.08 292 LEU A N 1
ATOM 4504 C CA . LEU A 1 292 ? -0.144 3.056 6.113 1.00 8.15 292 LEU A CA 1
ATOM 4505 C C . LEU A 1 292 ? -0.772 2.945 4.728 1.00 8.56 292 LEU A C 1
ATOM 4506 O O . LEU A 1 292 ? -0.055 2.962 3.730 1.00 9.66 292 LEU A O 1
ATOM 4522 N N . TYR A 1 293 ? -2.092 2.825 4.647 1.00 8.98 293 TYR A N 1
ATOM 4523 C CA . TYR A 1 293 ? -2.749 2.648 3.351 1.00 9.87 293 TYR A CA 1
ATOM 4524 C C . TYR A 1 293 ? -4.201 3.085 3.432 1.00 9.34 293 TYR A C 1
ATOM 4525 O O . TYR A 1 293 ? -4.762 3.209 4.510 1.00 10.03 293 TYR A O 1
ATOM 4543 N N . PHE A 1 294 ? -4.801 3.296 2.270 1.00 9.98 294 PHE A N 1
ATOM 4544 C CA . PHE A 1 294 ? -6.206 3.617 2.158 1.00 10.39 294 PHE A CA 1
ATOM 4545 C C . PHE A 1 294 ? -6.971 2.406 1.621 1.00 10.94 294 PHE A C 1
ATOM 4546 O O . PHE A 1 294 ? -6.513 1.713 0.705 1.00 11.80 294 PHE A O 1
ATOM 4563 N N . GLU A 1 295 ? -8.162 2.185 2.169 1.00 11.72 295 GLU A N 1
ATOM 4564 C CA . GLU A 1 295 ? -9.053 1.129 1.696 1.00 13.02 295 GLU A CA 1
ATOM 4565 C C . GLU A 1 295 ? -10.482 1.594 1.915 1.00 13.66 295 GLU A C 1
ATOM 4566 O O . GLU A 1 295 ? -10.838 1.980 3.022 1.00 14.08 295 GLU A O 1
ATOM 4578 N N . ASP A 1 296 ? -11.292 1.581 0.862 1.00 15.31 296 ASP A N 1
ATOM 4579 C CA . ASP A 1 296 ? -12.655 2.103 0.928 1.00 17.69 296 ASP A CA 1
ATOM 4580 C C . ASP A 1 296 ? -12.724 3.535 1.479 1.00 17.55 296 ASP A C 1
ATOM 4581 O O . ASP A 1 296 ? -13.675 3.897 2.176 1.00 18.74 296 ASP A O 1
ATOM 4590 N N . GLY A 1 297 ? -11.719 4.354 1.179 1.00 17.79 297 GLY A N 1
ATOM 4591 C CA . GLY A 1 297 ? -11.713 5.744 1.619 1.00 17.31 297 GLY A CA 1
ATOM 4592 C C . GLY A 1 297 ? -11.347 5.932 3.083 1.00 16.11 297 GLY A C 1
ATOM 4593 O O . GLY A 1 297 ? -11.489 7.020 3.635 1.00 18.20 297 GLY A O 1
ATOM 4597 N N . ILE A 1 298 ? -10.924 4.855 3.719 1.00 13.41 298 ILE A N 1
ATOM 4598 C CA . ILE A 1 298 ? -10.534 4.875 5.115 1.00 11.82 298 ILE A CA 1
ATOM 4599 C C . ILE A 1 298 ? -9.014 4.765 5.175 1.00 9.80 298 ILE A C 1
ATOM 4600 O O . ILE A 1 298 ? -8.424 3.946 4.478 1.00 9.82 298 ILE A O 1
ATOM 4616 N N . LEU A 1 299 ? -8.399 5.614 5.991 1.00 8.95 299 LEU A N 1
ATOM 4617 C CA . LEU A 1 299 ? -6.981 5.547 6.259 1.00 8.53 299 LEU A CA 1
ATOM 4618 C C . LEU A 1 299 ? -6.716 4.515 7.359 1.00 8.56 299 LEU A C 1
ATOM 4619 O O . LEU A 1 299 ? -7.337 4.573 8.425 1.00 8.99 299 LEU A O 1
ATOM 4635 N N . LYS A 1 300 ? -5.820 3.566 7.082 1.00 8.97 300 LYS A N 1
ATOM 4636 C CA . LYS A 1 300 ? -5.563 2.420 7.952 1.00 9.58 300 LYS A CA 1
ATOM 4637 C C . LYS A 1 300 ? -4.071 2.230 8.179 1.00 9.49 300 LYS A C 1
ATOM 4638 O O . LYS A 1 300 ? -3.248 2.577 7.329 1.00 9.43 300 LYS A O 1
ATOM 4657 N N . VAL A 1 301 ? -3.741 1.661 9.332 1.00 10.28 301 VAL A N 1
ATOM 4658 C CA . VAL A 1 301 ? -2.379 1.258 9.646 1.00 10.38 301 VAL A CA 1
ATOM 4659 C C . VAL A 1 301 ? -2.362 -0.237 9.912 1.00 11.01 301 VAL A C 1
ATOM 4660 O O . VAL A 1 301 ? -3.203 -0.751 10.652 1.00 12.79 301 VAL A O 1
ATOM 4673 N N . LYS A 1 302 ? -1.412 -0.936 9.303 1.00 10.72 302 LYS A N 1
ATOM 4674 C CA . LYS A 1 302 ? -1.153 -2.314 9.665 1.00 11.91 302 LYS A CA 1
ATOM 4675 C C . LYS A 1 302 ? -0.223 -2.271 10.871 1.00 11.69 302 LYS A C 1
ATOM 4676 O O . LYS A 1 302 ? 0.993 -2.222 10.739 1.00 12.31 302 LYS A O 1
ATOM 4695 N N . GLY A 1 303 ? -0.792 -2.232 12.064 1.00 12.40 303 GLY A N 1
ATOM 4696 C CA . GLY A 1 303 ? 0.010 -2.105 13.262 1.00 12.77 303 GLY A CA 1
ATOM 4697 C C . GLY A 1 303 ? -0.822 -1.690 14.456 1.00 12.34 303 GLY A C 1
ATOM 4698 O O . GLY A 1 303 ? -2.049 -1.601 14.379 1.00 13.76 303 GLY A O 1
ATOM 4702 N N . PRO A 1 304 ? -0.158 -1.403 15.567 1.00 11.43 304 PRO A N 1
ATOM 4703 C CA . PRO A 1 304 ? 1.301 -1.339 15.695 1.00 10.36 304 PRO A CA 1
ATOM 4704 C C . PRO A 1 304 ? 1.923 -2.724 15.807 1.00 10.57 304 PRO A C 1
ATOM 4705 O O . PRO A 1 304 ? 1.352 -3.610 16.451 1.00 11.68 304 PRO A O 1
ATOM 4716 N N . THR A 1 305 ? 3.084 -2.913 15.188 1.00 10.90 305 THR A N 1
ATOM 4717 C CA . THR A 1 305 ? 3.750 -4.209 15.208 1.00 11.79 305 THR A CA 1
ATOM 4718 C C . THR A 1 305 ? 5.002 -4.191 16.067 1.00 13.31 305 THR A C 1
ATOM 4719 O O . THR A 1 305 ? 5.659 -3.164 16.238 1.00 12.79 305 THR A O 1
ATOM 4730 N N . ARG A 1 306 ? 5.326 -5.372 16.593 1.00 15.38 306 ARG A N 1
ATOM 4731 C CA . ARG A 1 306 ? 6.581 -5.617 17.299 1.00 18.42 306 ARG A CA 1
ATOM 4732 C C . ARG A 1 306 ? 7.102 -7.006 16.980 1.00 19.92 306 ARG A C 1
ATOM 4733 O O . ARG A 1 306 ? 7.636 -7.683 17.847 1.00 22.18 306 ARG A O 1
ATOM 4754 N N . SER A 1 307 ? 6.916 -7.429 15.742 1.00 20.02 307 SER A N 1
ATOM 4755 C CA . SER A 1 307 ? 7.410 -8.706 15.255 1.00 20.16 307 SER A CA 1
ATOM 4756 C C . SER A 1 307 ? 7.958 -8.448 13.862 1.00 18.88 307 SER A C 1
ATOM 4757 O O . SER A 1 307 ? 7.669 -7.415 13.277 1.00 17.79 307 SER A O 1
ATOM 4765 N N . PRO A 1 308 ? 8.750 -9.378 13.322 1.00 18.50 308 PRO A N 1
ATOM 4766 C CA . PRO A 1 308 ? 9.368 -9.125 12.016 1.00 17.97 308 PRO A CA 1
ATOM 4767 C C . PRO A 1 308 ? 8.361 -8.863 10.890 1.00 16.75 308 PRO A C 1
ATOM 4768 O O . PRO A 1 308 ? 7.425 -9.649 10.698 1.00 17.77 308 PRO A O 1
ATOM 4779 N N . GLN A 1 309 ? 8.581 -7.777 10.156 1.00 15.54 309 GLN A N 1
ATOM 4780 C CA . GLN A 1 309 ? 7.722 -7.370 9.050 1.00 15.35 309 GLN A CA 1
ATOM 4781 C C . GLN A 1 309 ? 8.564 -7.271 7.795 1.00 15.89 309 GLN A C 1
ATOM 4782 O O . GLN A 1 309 ? 9.751 -6.981 7.883 1.00 16.32 309 GLN A O 1
ATOM 4796 N N . PRO A 1 310 ? 7.946 -7.463 6.618 1.00 16.29 310 PRO A N 1
ATOM 4797 C CA . PRO A 1 310 ? 8.689 -7.241 5.375 1.00 16.38 310 PRO A CA 1
ATOM 4798 C C . PRO A 1 310 ? 9.278 -5.837 5.331 1.00 15.58 310 PRO A C 1
ATOM 4799 O O . PRO A 1 310 ? 8.620 -4.859 5.696 1.00 15.06 310 PRO A O 1
ATOM 4810 N N . GLY A 1 311 ? 10.530 -5.743 4.908 1.00 15.75 311 GLY A N 1
ATOM 4811 C CA . GLY A 1 311 ? 11.204 -4.463 4.838 1.00 14.90 311 GLY A CA 1
ATOM 4812 C C . GLY A 1 311 ? 10.472 -3.478 3.940 1.00 14.04 311 GLY A C 1
ATOM 4813 O O . GLY A 1 311 ? 9.788 -3.890 3.011 1.00 14.23 311 GLY A O 1
ATOM 4817 N N . PRO A 1 312 ? 10.599 -2.171 4.214 1.00 13.19 312 PRO A N 1
ATOM 4818 C CA . PRO A 1 312 ? 10.009 -1.185 3.306 1.00 12.68 312 PRO A CA 1
ATOM 4819 C C . PRO A 1 312 ? 10.434 -1.456 1.864 1.00 12.56 312 PRO A C 1
ATOM 4820 O O . PRO A 1 312 ? 11.615 -1.682 1.609 1.00 13.37 312 PRO A O 1
ATOM 4831 N N . ARG A 1 313 ? 9.477 -1.475 0.942 1.00 12.13 313 ARG A N 1
ATOM 4832 C CA . ARG A 1 313 ? 9.745 -1.945 -0.413 1.00 12.13 313 ARG A CA 1
ATOM 4833 C C . ARG A 1 313 ? 10.824 -1.121 -1.093 1.00 13.36 313 ARG A C 1
ATOM 4834 O O . ARG A 1 313 ? 10.820 0.107 -1.066 1.00 12.98 313 ARG A O 1
ATOM 4855 N N . SER A 1 314 ? 11.721 -1.855 -1.744 1.00 15.53 314 SER A N 1
ATOM 4856 C CA . SER A 1 314 ? 12.885 -1.292 -2.404 1.00 17.86 314 SER A CA 1
ATOM 4857 C C . SER A 1 314 ? 13.157 -2.064 -3.679 1.00 19.56 314 SER A C 1
ATOM 4858 O O . SER A 1 314 ? 12.793 -3.237 -3.808 1.00 19.83 314 SER A O 1
ATOM 4866 N N . ASN A 1 315 ? 13.808 -1.402 -4.624 1.00 21.88 315 ASN A N 1
ATOM 4867 C CA . ASN A 1 315 ? 14.225 -2.067 -5.850 1.00 24.23 315 ASN A CA 1
ATOM 4868 C C . ASN A 1 315 ? 15.513 -2.847 -5.627 1.00 26.04 315 ASN A C 1
ATOM 4869 O O . ASN A 1 315 ? 16.148 -2.712 -4.579 1.00 26.82 315 ASN A O 1
ATOM 4881 N N . ASP B 1 3 ? -6.475 -31.487 51.564 1.00 23.11 3 ASP B N 1
ATOM 4882 C CA . ASP B 1 3 ? -6.098 -30.572 52.637 1.00 21.81 3 ASP B CA 1
ATOM 4883 C C . ASP B 1 3 ? -6.761 -29.198 52.416 1.00 19.82 3 ASP B C 1
ATOM 4884 O O . ASP B 1 3 ? -7.998 -29.105 52.397 1.00 21.19 3 ASP B O 1
ATOM 4892 N N . THR B 1 4 ? -5.962 -28.145 52.246 1.00 16.56 4 THR B N 1
ATOM 4893 C CA . THR B 1 4 ? -6.484 -26.800 52.028 1.00 14.21 4 THR B CA 1
ATOM 4894 C C . THR B 1 4 ? -5.976 -26.232 50.700 1.00 13.70 4 THR B C 1
ATOM 4895 O O . THR B 1 4 ? -5.108 -26.819 50.058 1.00 14.67 4 THR B O 1
ATOM 4906 N N . TYR B 1 5 ? -6.530 -25.095 50.281 1.00 12.40 5 TYR B N 1
ATOM 4907 C CA . TYR B 1 5 ? -5.960 -24.332 49.174 1.00 12.11 5 TYR B CA 1
ATOM 4908 C C . TYR B 1 5 ? -5.820 -22.884 49.582 1.00 11.68 5 TYR B C 1
ATOM 4909 O O . TYR B 1 5 ? -6.554 -22.400 50.433 1.00 11.44 5 TYR B O 1
ATOM 4927 N N . THR B 1 6 ? -4.882 -22.193 48.943 1.00 11.79 6 THR B N 1
ATOM 4928 C CA . THR B 1 6 ? -4.728 -20.754 49.108 1.00 11.87 6 THR B CA 1
ATOM 4929 C C . THR B 1 6 ? -4.534 -20.151 47.731 1.00 11.62 6 THR B C 1
ATOM 4930 O O . THR B 1 6 ? -3.595 -20.505 47.024 1.00 12.85 6 THR B O 1
ATOM 4941 N N . ASN B 1 7 ? -5.439 -19.271 47.327 1.00 10.79 7 ASN B N 1
ATOM 4942 C CA . ASN B 1 7 ? -5.283 -18.570 46.069 1.00 10.94 7 ASN B CA 1
ATOM 4943 C C . ASN B 1 7 ? -4.063 -17.653 46.130 1.00 11.49 7 ASN B C 1
ATOM 4944 O O . ASN B 1 7 ? -3.731 -17.129 47.191 1.00 12.26 7 ASN B O 1
ATOM 4955 N N . PRO B 1 8 ? -3.391 -17.437 44.990 1.00 11.46 8 PRO B N 1
ATOM 4956 C CA . PRO B 1 8 ? -3.622 -18.086 43.693 1.00 11.57 8 PRO B CA 1
ATOM 4957 C C . PRO B 1 8 ? -3.053 -19.505 43.711 1.00 11.85 8 PRO B C 1
ATOM 4958 O O . PRO B 1 8 ? -2.068 -19.761 44.408 1.00 12.47 8 PRO B O 1
ATOM 4969 N N . VAL B 1 9 ? -3.669 -20.407 42.954 1.00 11.94 9 VAL B N 1
ATOM 4970 C CA . VAL B 1 9 ? -3.306 -21.813 43.015 1.00 12.44 9 VAL B CA 1
ATOM 4971 C C . VAL B 1 9 ? -2.324 -22.249 41.923 1.00 12.60 9 VAL B C 1
ATOM 4972 O O . VAL B 1 9 ? -2.205 -21.636 40.858 1.00 12.57 9 VAL B O 1
ATOM 4985 N N . GLY B 1 10 ? -1.610 -23.333 42.218 1.00 13.22 10 GLY B N 1
ATOM 4986 C CA . GLY B 1 10 ? -0.839 -24.050 41.214 1.00 14.17 10 GLY B CA 1
ATOM 4987 C C . GLY B 1 10 ? 0.539 -23.504 40.901 1.00 14.74 10 GLY B C 1
ATOM 4988 O O . GLY B 1 10 ? 1.262 -24.104 40.104 1.00 15.89 10 GLY B O 1
ATOM 4992 N N . GLY B 1 11 ? 0.911 -22.375 41.495 1.00 14.78 11 GLY B N 1
ATOM 4993 C CA . GLY B 1 11 ? 2.170 -21.737 41.155 1.00 15.90 11 GLY B CA 1
ATOM 4994 C C . GLY B 1 11 ? 2.182 -21.124 39.765 1.00 16.33 11 GLY B C 1
ATOM 4995 O O . GLY B 1 11 ? 3.241 -20.829 39.229 1.00 17.94 11 GLY B O 1
ATOM 4999 N N . ILE B 1 12 ? 1.005 -20.904 39.190 1.00 14.96 12 ILE B N 1
ATOM 5000 C CA . ILE B 1 12 ? 0.900 -20.447 37.816 1.00 14.48 12 ILE B CA 1
ATOM 5001 C C . ILE B 1 12 ? 0.865 -18.918 37.756 1.00 14.74 12 ILE B C 1
ATOM 5002 O O . ILE B 1 12 ? 0.171 -18.271 38.542 1.00 15.09 12 ILE B O 1
ATOM 5018 N N . THR B 1 13 ? 1.663 -18.348 36.850 1.00 14.12 13 THR B N 1
ATOM 5019 C CA . THR B 1 13 ? 1.608 -16.925 36.511 1.00 14.01 13 THR B CA 1
ATOM 5020 C C . THR B 1 13 ? 1.678 -16.801 34.987 1.00 12.53 13 THR B C 1
ATOM 5021 O O . THR B 1 13 ? 1.875 -17.789 34.271 1.00 13.29 13 THR B O 1
ATOM 5032 N N . GLY B 1 14 ? 1.529 -15.574 34.495 1.00 12.17 14 GLY B N 1
ATOM 5033 C CA . GLY B 1 14 ? 1.685 -15.323 33.076 1.00 11.98 14 GLY B CA 1
ATOM 5034 C C . GLY B 1 14 ? 0.554 -15.857 32.215 1.00 12.09 14 GLY B C 1
ATOM 5035 O O . GLY B 1 14 ? 0.758 -16.137 31.020 1.00 13.22 14 GLY B O 1
ATOM 5039 N N . ILE B 1 15 ? -0.633 -16.002 32.803 1.00 11.20 15 ILE B N 1
ATOM 5040 C CA . ILE B 1 15 ? -1.794 -16.498 32.082 1.00 10.15 15 ILE B CA 1
ATOM 5041 C C . ILE B 1 15 ? -2.925 -15.486 32.089 1.00 9.63 15 ILE B C 1
ATOM 5042 O O . ILE B 1 15 ? -2.843 -14.433 32.725 1.00 9.95 15 ILE B O 1
ATOM 5058 N N . GLY B 1 16 ? -3.975 -15.826 31.357 1.00 10.09 16 GLY B N 1
ATOM 5059 C CA . GLY B 1 16 ? -5.243 -15.148 31.453 1.00 10.12 16 GLY B CA 1
ATOM 5060 C C . GLY B 1 16 ? -6.344 -16.111 31.055 1.00 10.42 16 GLY B C 1
ATOM 5061 O O . GLY B 1 16 ? -6.107 -17.121 30.404 1.00 10.27 16 GLY B O 1
ATOM 5065 N N . ASP B 1 17 ? -7.569 -15.742 31.372 1.00 11.01 17 ASP B N 1
ATOM 5066 C CA . ASP B 1 17 ? -8.767 -16.458 30.942 1.00 11.32 17 ASP B CA 1
ATOM 5067 C C . ASP B 1 17 ? -8.775 -17.968 31.247 1.00 11.83 17 ASP B C 1
ATOM 5068 O O . ASP B 1 17 ? -8.846 -18.794 30.329 1.00 12.27 17 ASP B O 1
ATOM 5077 N N . PRO B 1 18 ? -8.730 -18.342 32.538 1.00 12.00 18 PRO B N 1
ATOM 5078 C CA . PRO B 1 18 ? -8.646 -19.761 32.925 1.00 11.58 18 PRO B CA 1
ATOM 5079 C C . PRO B 1 18 ? -9.940 -20.560 32.842 1.00 11.99 18 PRO B C 1
ATOM 5080 O O . PRO B 1 18 ? -10.923 -20.291 33.544 1.00 14.38 18 PRO B O 1
ATOM 5091 N N . TYR B 1 19 ? -9.908 -21.602 32.037 1.00 9.42 19 TYR B N 1
ATOM 5092 C CA . TYR B 1 19 ? -11.073 -22.420 31.842 1.00 8.76 19 TYR B CA 1
ATOM 5093 C C . TYR B 1 19 ? -10.747 -23.798 32.361 1.00 8.91 19 TYR B C 1
ATOM 5094 O O . TYR B 1 19 ? -9.761 -24.399 31.942 1.00 9.37 19 TYR B O 1
ATOM 5112 N N . VAL B 1 20 ? -11.587 -24.327 33.244 1.00 8.60 20 VAL B N 1
ATOM 5113 C CA . VAL B 1 20 ? -11.420 -25.671 33.766 1.00 8.82 20 VAL B CA 1
ATOM 5114 C C . VAL B 1 20 ? -12.567 -26.560 33.343 1.00 9.38 20 VAL B C 1
ATOM 5115 O O . VAL B 1 20 ? -13.734 -26.208 33.484 1.00 10.49 20 VAL B O 1
ATOM 5128 N N . LEU B 1 21 ? -12.202 -27.721 32.810 1.00 9.11 21 LEU B N 1
ATOM 5129 C CA . LEU B 1 21 ? -13.135 -28.802 32.537 1.00 9.50 21 LEU B CA 1
ATOM 5130 C C . LEU B 1 21 ? -12.864 -29.961 33.477 1.00 9.12 21 LEU B C 1
ATOM 5131 O O . LEU B 1 21 ? -11.733 -30.417 33.573 1.00 9.96 21 LEU B O 1
ATOM 5147 N N . LYS B 1 22 ? -13.902 -30.440 34.157 1.00 9.64 22 LYS B N 1
ATOM 5148 C CA A LYS B 1 22 ? -13.813 -31.690 34.896 0.60 10.04 22 LYS B CA 1
ATOM 5149 C CA B LYS B 1 22 ? -13.818 -31.686 34.898 0.40 9.99 22 LYS B CA 1
ATOM 5150 C C . LYS B 1 22 ? -14.246 -32.811 33.969 1.00 10.22 22 LYS B C 1
ATOM 5151 O O . LYS B 1 22 ? -15.311 -32.743 33.353 1.00 11.28 22 LYS B O 1
ATOM 5186 N N . HIS B 1 23 ? -13.420 -33.845 33.868 1.00 10.81 23 HIS B N 1
ATOM 5187 C CA . HIS B 1 23 ? -13.768 -35.023 33.108 1.00 11.47 23 HIS B CA 1
ATOM 5188 C C . HIS B 1 23 ? -13.338 -36.240 33.893 1.00 13.15 23 HIS B C 1
ATOM 5189 O O . HIS B 1 23 ? -12.156 -36.430 34.128 1.00 13.25 23 HIS B O 1
ATOM 5204 N N . GLU B 1 24 ? -14.294 -37.048 34.322 1.00 16.50 24 GLU B N 1
ATOM 5205 C CA . GLU B 1 24 ? -13.964 -38.302 35.016 1.00 19.67 24 GLU B CA 1
ATOM 5206 C C . GLU B 1 24 ? -12.798 -38.279 36.020 1.00 21.12 24 GLU B C 1
ATOM 5207 O O . GLU B 1 24 ? -11.725 -38.858 35.785 1.00 23.15 24 GLU B O 1
ATOM 5219 N N . SER B 1 25 ? -13.045 -37.640 37.136 1.00 19.92 25 SER B N 1
ATOM 5220 C CA A SER B 1 25 ? -12.107 -37.595 38.257 0.39 17.67 25 SER B CA 1
ATOM 5221 C CA B SER B 1 25 ? -12.110 -37.590 38.259 0.61 18.28 25 SER B CA 1
ATOM 5222 C C . SER B 1 25 ? -10.860 -36.737 38.025 1.00 15.13 25 SER B C 1
ATOM 5223 O O . SER B 1 25 ? -10.028 -36.637 38.918 1.00 14.73 25 SER B O 1
ATOM 5236 N N . ARG B 1 26 ? -10.727 -36.109 36.854 1.00 12.77 26 ARG B N 1
ATOM 5237 C CA . ARG B 1 26 ? -9.608 -35.204 36.612 1.00 12.00 26 ARG B CA 1
ATOM 5238 C C . ARG B 1 26 ? -10.108 -33.853 36.128 1.00 10.63 26 ARG B C 1
ATOM 5239 O O . ARG B 1 26 ? -11.187 -33.728 35.555 1.00 11.18 26 ARG B O 1
ATOM 5260 N N . TYR B 1 27 ? -9.302 -32.840 36.403 1.00 9.97 27 TYR B N 1
ATOM 5261 C CA . TYR B 1 27 ? -9.553 -31.480 35.963 1.00 9.78 27 TYR B CA 1
ATOM 5262 C C . TYR B 1 27 ? -8.478 -31.043 34.985 1.00 9.50 27 TYR B C 1
ATOM 5263 O O . TYR B 1 27 ? -7.288 -31.348 35.159 1.00 10.42 27 TYR B O 1
ATOM 5281 N N . TYR B 1 28 ? -8.903 -30.292 33.978 1.00 9.18 28 TYR B N 1
ATOM 5282 C CA . TYR B 1 28 ? -8.024 -29.797 32.935 1.00 8.90 28 TYR B CA 1
ATOM 5283 C C . TYR B 1 28 ? -8.213 -28.295 32.817 1.00 8.49 28 TYR B C 1
ATOM 5284 O O . TYR B 1 28 ? -9.322 -27.819 32.593 1.00 9.34 28 TYR B O 1
ATOM 5302 N N . LEU B 1 29 ? -7.112 -27.574 33.005 1.00 8.82 29 LEU B N 1
ATOM 5303 C CA . LEU B 1 29 ? -7.067 -26.125 32.911 1.00 8.50 29 LEU B CA 1
ATOM 5304 C C . LEU B 1 29 ? -6.436 -25.734 31.597 1.00 8.35 29 LEU B C 1
ATOM 5305 O O . LEU B 1 29 ? -5.344 -26.198 31.272 1.00 9.10 29 LEU B O 1
ATOM 5321 N N . TYR B 1 30 ? -7.124 -24.869 30.862 1.00 8.43 30 TYR B N 1
ATOM 5322 C CA . TYR B 1 30 ? -6.624 -24.285 29.625 1.00 8.39 30 TYR B CA 1
ATOM 5323 C C . TYR B 1 30 ? -6.666 -22.773 29.830 1.00 9.02 30 TYR B C 1
ATOM 5324 O O . TYR B 1 30 ? -7.582 -22.263 30.482 1.00 10.47 30 TYR B O 1
ATOM 5342 N N . ALA B 1 31 ? -5.702 -22.045 29.280 1.00 8.45 31 ALA B N 1
ATOM 5343 C CA . ALA B 1 31 ? -5.658 -20.601 29.482 1.00 8.82 31 ALA B CA 1
ATOM 5344 C C . ALA B 1 31 ? -4.931 -19.921 28.342 1.00 8.85 31 ALA B C 1
ATOM 5345 O O . ALA B 1 31 ? -4.132 -20.545 27.642 1.00 9.29 31 ALA B O 1
ATOM 5352 N N . THR B 1 32 ? -5.190 -18.631 28.196 1.00 8.88 32 THR B N 1
ATOM 5353 C CA . THR B 1 32 ? -4.322 -17.760 27.426 1.00 8.56 32 THR B CA 1
ATOM 5354 C C . THR B 1 32 ? -2.933 -17.876 28.032 1.00 8.96 32 THR B C 1
ATOM 5355 O O . THR B 1 32 ? -2.762 -17.738 29.247 1.00 10.02 32 THR B O 1
ATOM 5366 N N . SER B 1 33 ? -1.948 -18.192 27.198 1.00 9.42 33 SER B N 1
ATOM 5367 C CA . SER B 1 33 ? -0.647 -18.634 27.682 1.00 10.00 33 SER B CA 1
ATOM 5368 C C . SER B 1 33 ? 0.384 -18.383 26.555 1.00 10.92 33 SER B C 1
ATOM 5369 O O . SER B 1 33 ? 1.032 -17.335 26.514 1.00 12.49 33 SER B O 1
ATOM 5377 N N . ALA B 1 34 ? 0.476 -19.301 25.605 1.00 10.92 34 ALA B N 1
ATOM 5378 C CA . ALA B 1 34 ? 1.410 -19.183 24.487 1.00 10.72 34 ALA B CA 1
ATOM 5379 C C . ALA B 1 34 ? 0.775 -18.340 23.373 1.00 10.56 34 ALA B C 1
ATOM 5380 O O . ALA B 1 34 ? 0.365 -18.868 22.341 1.00 10.67 34 ALA B O 1
ATOM 5387 N N . ILE B 1 35 ? 0.692 -17.031 23.596 1.00 10.56 35 ILE B N 1
ATOM 5388 C CA . ILE B 1 35 ? -0.141 -16.165 22.771 1.00 10.70 35 ILE B CA 1
ATOM 5389 C C . ILE B 1 35 ? 0.241 -16.136 21.300 1.00 10.40 35 ILE B C 1
ATOM 5390 O O . ILE B 1 35 ? -0.597 -15.790 20.469 1.00 10.81 35 ILE B O 1
ATOM 5405 N N . ASN B 1 36 ? 1.473 -16.511 20.971 1.00 10.89 36 ASN B N 1
ATOM 5406 C CA . ASN B 1 36 ? 1.895 -16.543 19.576 1.00 11.91 36 ASN B CA 1
ATOM 5407 C C . ASN B 1 36 ? 1.550 -17.838 18.844 1.00 11.95 36 ASN B C 1
ATOM 5408 O O . ASN B 1 36 ? 1.662 -17.894 17.613 1.00 13.87 36 ASN B O 1
ATOM 5419 N N . ARG B 1 37 ? 1.107 -18.870 19.568 1.00 11.58 37 ARG B N 1
ATOM 5420 C CA . ARG B 1 37 ? 0.926 -20.170 18.920 1.00 12.74 37 ARG B CA 1
ATOM 5421 C C . ARG B 1 37 ? -0.159 -21.095 19.432 1.00 11.67 37 ARG B C 1
ATOM 5422 O O . ARG B 1 37 ? -0.568 -21.971 18.691 1.00 12.68 37 ARG B O 1
ATOM 5443 N N . GLY B 1 38 ? -0.611 -20.974 20.675 1.00 10.32 38 GLY B N 1
ATOM 5444 C CA . GLY B 1 38 ? -1.593 -21.934 21.139 1.00 10.02 38 GLY B CA 1
ATOM 5445 C C . GLY B 1 38 ? -1.827 -21.868 22.628 1.00 9.54 38 GLY B C 1
ATOM 5446 O O . GLY B 1 38 ? -1.670 -20.806 23.236 1.00 10.14 38 GLY B O 1
ATOM 5450 N N . PHE B 1 39 ? -2.221 -22.995 23.217 1.00 8.74 39 PHE B N 1
ATOM 5451 C CA . PHE B 1 39 ? -2.692 -23.012 24.600 1.00 8.65 39 PHE B CA 1
ATOM 5452 C C . PHE B 1 39 ? -2.108 -24.157 25.391 1.00 8.78 39 PHE B C 1
ATOM 5453 O O . PHE B 1 39 ? -2.192 -25.317 24.973 1.00 9.40 39 PHE B O 1
ATOM 5470 N N . LYS B 1 40 ? -1.556 -23.814 26.544 1.00 9.36 40 LYS B N 1
ATOM 5471 C CA . LYS B 1 40 ? -1.132 -24.791 27.519 1.00 9.57 40 LYS B CA 1
ATOM 5472 C C . LYS B 1 40 ? -2.327 -25.451 28.191 1.00 9.11 40 LYS B C 1
ATOM 5473 O O . LYS B 1 40 ? -3.394 -24.855 28.328 1.00 9.84 40 LYS B O 1
ATOM 5491 N N . VAL B 1 41 ? -2.105 -26.683 28.642 1.00 9.08 41 VAL B N 1
ATOM 5492 C CA . VAL B 1 41 ? -3.037 -27.403 29.495 1.00 8.92 41 VAL B CA 1
ATOM 5493 C C . VAL B 1 41 ? -2.312 -27.927 30.740 1.00 9.03 41 VAL B C 1
ATOM 5494 O O . VAL B 1 41 ? -1.182 -28.425 30.658 1.00 10.15 41 VAL B O 1
ATOM 5507 N N . TRP B 1 42 ? -2.972 -27.783 31.882 1.00 9.29 42 TRP B N 1
ATOM 5508 C CA . TRP B 1 42 ? -2.511 -28.331 33.148 1.00 9.60 42 TRP B CA 1
ATOM 5509 C C . TRP B 1 42 ? -3.568 -29.324 33.643 1.00 9.37 42 TRP B C 1
ATOM 5510 O O . TRP B 1 42 ? -4.765 -29.148 33.391 1.00 10.00 42 TRP B O 1
ATOM 5531 N N . GLU B 1 43 ? -3.124 -30.349 34.368 1.00 9.92 43 GLU B N 1
ATOM 5532 C CA . GLU B 1 43 ? -3.998 -31.375 34.911 1.00 10.23 43 GLU B CA 1
ATOM 5533 C C . GLU B 1 43 ? -3.945 -31.365 36.434 1.00 10.30 43 GLU B C 1
ATOM 5534 O O . GLU B 1 43 ? -2.886 -31.123 37.027 1.00 10.94 43 GLU B O 1
ATOM 5546 N N . SER B 1 44 ? -5.082 -31.668 37.054 1.00 10.64 44 SER B N 1
ATOM 5547 C CA . SER B 1 44 ? -5.192 -31.732 38.510 1.00 11.04 44 SER B CA 1
ATOM 5548 C C . SER B 1 44 ? -6.165 -32.814 38.950 1.00 11.29 44 SER B C 1
ATOM 5549 O O . SER B 1 44 ? -7.184 -33.020 38.305 1.00 11.41 44 SER B O 1
ATOM 5557 N N . PRO B 1 45 ? -5.891 -33.468 40.089 1.00 12.31 45 PRO B N 1
ATOM 5558 C CA . PRO B 1 45 ? -6.879 -34.379 40.671 1.00 13.22 45 PRO B CA 1
ATOM 5559 C C . PRO B 1 45 ? -7.834 -33.688 41.651 1.00 13.41 45 PRO B C 1
ATOM 5560 O O . PRO B 1 45 ? -8.809 -34.302 42.084 1.00 15.16 45 PRO B O 1
ATOM 5571 N N . ASN B 1 46 ? -7.558 -32.439 42.015 1.00 13.00 46 ASN B N 1
ATOM 5572 C CA . ASN B 1 46 ? -8.246 -31.849 43.166 1.00 13.99 46 ASN B CA 1
ATOM 5573 C C . ASN B 1 46 ? -8.565 -30.352 43.095 1.00 13.85 46 ASN B C 1
ATOM 5574 O O . ASN B 1 46 ? -9.102 -29.812 44.061 1.00 15.02 46 ASN B O 1
ATOM 5585 N N . LEU B 1 47 ? -8.231 -29.718 41.967 1.00 13.10 47 LEU B N 1
ATOM 5586 C CA . LEU B 1 47 ? -8.390 -28.266 41.700 1.00 12.84 47 LEU B CA 1
ATOM 5587 C C . LEU B 1 47 ? -7.322 -27.396 42.342 1.00 12.89 47 LEU B C 1
ATOM 5588 O O . LEU B 1 47 ? -7.283 -26.185 42.101 1.00 13.22 47 LEU B O 1
ATOM 5604 N N . VAL B 1 48 ? -6.447 -28.015 43.131 1.00 12.97 48 VAL B N 1
ATOM 5605 C CA . VAL B 1 48 ? -5.477 -27.280 43.936 1.00 13.51 48 VAL B CA 1
ATOM 5606 C C . VAL B 1 48 ? -4.057 -27.460 43.389 1.00 13.41 48 VAL B C 1
ATOM 5607 O O . VAL B 1 48 ? -3.318 -26.488 43.226 1.00 14.10 48 VAL B O 1
ATOM 5620 N N . ASP B 1 49 ? -3.690 -28.705 43.106 1.00 13.36 49 ASP B N 1
ATOM 5621 C CA . ASP B 1 49 ? -2.362 -29.025 42.604 1.00 13.91 49 ASP B CA 1
ATOM 5622 C C . ASP B 1 49 ? -2.424 -29.238 41.103 1.00 12.93 49 ASP B C 1
ATOM 5623 O O . ASP B 1 49 ? -3.243 -30.015 40.627 1.00 13.45 49 ASP B O 1
ATOM 5632 N N . TRP B 1 50 ? -1.564 -28.541 40.366 1.00 12.79 50 TRP B N 1
ATOM 5633 C CA . TRP B 1 50 ? -1.643 -28.504 38.910 1.00 12.60 50 TRP B CA 1
ATOM 5634 C C . TRP B 1 50 ? -0.306 -28.868 38.288 1.00 13.19 50 TRP B C 1
ATOM 5635 O O . TRP B 1 50 ? 0.738 -28.398 38.731 1.00 14.81 50 TRP B O 1
ATOM 5656 N N . GLU B 1 51 ? -0.354 -29.709 37.260 1.00 12.69 51 GLU B N 1
ATOM 5657 C CA . GLU B 1 51 ? 0.825 -30.154 36.522 1.00 13.53 51 GLU B CA 1
ATOM 5658 C C . GLU B 1 51 ? 0.723 -29.751 35.055 1.00 12.53 51 GLU B C 1
ATOM 5659 O O . GLU B 1 51 ? -0.235 -30.125 34.379 1.00 12.57 51 GLU B O 1
ATOM 5671 N N . LEU B 1 52 ? 1.706 -29.002 34.562 1.00 12.42 52 LEU B N 1
ATOM 5672 C CA . LEU B 1 52 ? 1.731 -28.594 33.159 1.00 12.27 52 LEU B CA 1
ATOM 5673 C C . LEU B 1 52 ? 1.977 -29.809 32.284 1.00 12.43 52 LEU B C 1
ATOM 5674 O O . LEU B 1 52 ? 2.932 -30.551 32.504 1.00 13.50 52 LEU B O 1
ATOM 5690 N N . LYS B 1 53 ? 1.134 -30.003 31.277 1.00 12.26 53 LYS B N 1
ATOM 5691 C CA . LYS B 1 53 ? 1.238 -31.173 30.417 1.00 13.47 53 LYS B CA 1
ATOM 5692 C C . LYS B 1 53 ? 1.814 -30.856 29.043 1.00 15.04 53 LYS B C 1
ATOM 5693 O O . LYS B 1 53 ? 2.375 -31.754 28.398 1.00 16.96 53 LYS B O 1
ATOM 5712 N N . GLY B 1 54 ? 1.733 -29.596 28.629 1.00 14.48 54 GLY B N 1
ATOM 5713 C CA . GLY B 1 54 ? 2.228 -29.161 27.333 1.00 13.83 54 GLY B CA 1
ATOM 5714 C C . GLY B 1 54 ? 1.198 -28.302 26.628 1.00 11.52 54 GLY B C 1
ATOM 5715 O O . GLY B 1 54 ? 0.276 -27.789 27.264 1.00 11.13 54 GLY B O 1
ATOM 5719 N N . LEU B 1 55 ? 1.344 -28.157 25.311 1.00 11.28 55 LEU B N 1
ATOM 5720 C CA . LEU B 1 55 ? 0.367 -27.421 24.520 1.00 10.25 55 LEU B CA 1
ATOM 5721 C C . LEU B 1 55 ? -0.755 -28.349 24.077 1.00 10.12 55 LEU B C 1
ATOM 5722 O O . LEU B 1 55 ? -0.536 -29.296 23.317 1.00 11.87 55 LEU B O 1
ATOM 5738 N N . ALA B 1 56 ? -1.968 -28.079 24.544 1.00 8.97 56 ALA B N 1
ATOM 5739 C CA . ALA B 1 56 ? -3.131 -28.827 24.102 1.00 8.96 56 ALA B CA 1
ATOM 5740 C C . ALA B 1 56 ? -3.445 -28.512 22.648 1.00 8.88 56 ALA B C 1
ATOM 5741 O O . ALA B 1 56 ? -3.838 -29.403 21.883 1.00 9.46 56 ALA B O 1
ATOM 5748 N N . LEU B 1 57 ? -3.342 -27.231 22.300 1.00 8.98 57 LEU B N 1
ATOM 5749 C CA . LEU B 1 57 ? -3.491 -26.785 20.929 1.00 9.62 57 LEU B CA 1
ATOM 5750 C C . LEU B 1 57 ? -2.232 -26.033 20.550 1.00 9.87 57 LEU B C 1
ATOM 5751 O O . LEU B 1 57 ? -1.795 -25.137 21.274 1.00 10.06 57 LEU B O 1
ATOM 5758 N N . ASP B 1 58 ? -1.665 -26.409 19.411 1.00 10.28 58 ASP B N 1
ATOM 5759 C CA . ASP B 1 58 ? -0.473 -25.774 18.887 1.00 10.87 58 ASP B CA 1
ATOM 5760 C C . ASP B 1 58 ? -0.731 -25.485 17.422 1.00 10.81 58 ASP B C 1
ATOM 5761 O O . ASP B 1 58 ? -0.974 -26.394 16.646 1.00 10.30 58 ASP B O 1
ATOM 5770 N N . SER B 1 59 ? -0.692 -24.219 17.032 1.00 11.03 59 SER B N 1
ATOM 5771 C CA . SER B 1 59 ? -0.928 -23.870 15.636 1.00 11.41 59 SER B CA 1
ATOM 5772 C C . SER B 1 59 ? 0.164 -24.457 14.739 1.00 11.65 59 SER B C 1
ATOM 5773 O O . SER B 1 59 ? -0.045 -24.622 13.537 1.00 13.10 59 SER B O 1
ATOM 5781 N N . TYR B 1 60 ? 1.320 -24.793 15.312 1.00 12.00 60 TYR B N 1
ATOM 5782 C CA . TYR B 1 60 ? 2.412 -25.402 14.548 1.00 13.83 60 TYR B CA 1
ATOM 5783 C C . TYR B 1 60 ? 2.248 -26.919 14.347 1.00 14.00 60 TYR B C 1
ATOM 5784 O O . TYR B 1 60 ? 2.988 -27.530 13.581 1.00 16.00 60 TYR B O 1
ATOM 5802 N N . TYR B 1 61 ? 1.290 -27.537 15.036 1.00 13.60 61 TYR B N 1
ATOM 5803 C CA . TYR B 1 61 ? 0.960 -28.941 14.795 1.00 14.08 61 TYR B CA 1
ATOM 5804 C C . TYR B 1 61 ? 0.548 -29.089 13.330 1.00 13.66 61 TYR B C 1
ATOM 5805 O O . TYR B 1 61 ? -0.093 -28.194 12.759 1.00 13.40 61 TYR B O 1
ATOM 5823 N N . GLU B 1 62 ? 0.910 -30.216 12.721 1.00 14.57 62 GLU B N 1
ATOM 5824 C CA . GLU B 1 62 ? 0.752 -30.373 11.272 1.00 15.15 62 GLU B CA 1
ATOM 5825 C C . GLU B 1 62 ? -0.698 -30.266 10.811 1.00 15.11 62 GLU B C 1
ATOM 5826 O O . GLU B 1 62 ? -0.937 -29.913 9.662 1.00 17.05 62 GLU B O 1
ATOM 5838 N N . LYS B 1 63 ? -1.655 -30.562 11.687 1.00 13.94 63 LYS B N 1
ATOM 5839 C CA . LYS B 1 63 ? -3.068 -30.487 11.315 1.00 13.63 63 LYS B CA 1
ATOM 5840 C C . LYS B 1 63 ? -3.625 -29.057 11.354 1.00 13.26 63 LYS B C 1
ATOM 5841 O O . LYS B 1 63 ? -4.757 -28.822 10.924 1.00 14.24 63 LYS B O 1
ATOM 5860 N N . ASN B 1 64 ? -2.849 -28.101 11.861 1.00 12.55 64 ASN B N 1
ATOM 5861 C CA . ASN B 1 64 ? -3.393 -26.778 12.166 1.00 12.15 64 ASN B CA 1
ATOM 5862 C C . ASN B 1 64 ? -2.923 -25.683 11.209 1.00 13.51 64 ASN B C 1
ATOM 5863 O O . ASN B 1 64 ? -3.383 -25.655 10.068 1.00 16.41 64 ASN B O 1
ATOM 5874 N N . GLY B 1 65 ? -2.058 -24.772 11.642 1.00 11.74 65 GLY B N 1
ATOM 5875 C CA . GLY B 1 65 ? -1.513 -23.767 10.742 1.00 12.61 65 GLY B CA 1
ATOM 5876 C C . GLY B 1 65 ? -2.470 -22.634 10.393 1.00 14.23 65 GLY B C 1
ATOM 5877 O O . GLY B 1 65 ? -2.375 -22.045 9.313 1.00 17.32 65 GLY B O 1
ATOM 5881 N N . TRP B 1 66 ? -3.427 -22.361 11.271 1.00 11.84 66 TRP B N 1
ATOM 5882 C CA . TRP B 1 66 ? -4.288 -21.185 11.176 1.00 11.15 66 TRP B CA 1
ATOM 5883 C C . TRP B 1 66 ? -4.026 -20.309 12.401 1.00 10.06 66 TRP B C 1
ATOM 5884 O O . TRP B 1 66 ? -3.805 -20.815 13.502 1.00 10.56 66 TRP B O 1
ATOM 5905 N N . GLY B 1 67 ? -4.075 -18.995 12.198 1.00 9.77 67 GLY B N 1
ATOM 5906 C CA . GLY B 1 67 ? -3.908 -18.028 13.265 1.00 9.99 67 GLY B CA 1
ATOM 5907 C C . GLY B 1 67 ? -2.499 -17.496 13.304 1.00 10.24 67 GLY B C 1
ATOM 5908 O O . GLY B 1 67 ? -1.548 -18.263 13.412 1.00 11.80 67 GLY B O 1
ATOM 5912 N N . THR B 1 68 ? -2.348 -16.179 13.251 1.00 9.95 68 THR B N 1
ATOM 5913 C CA . THR B 1 68 ? -1.023 -15.578 13.127 1.00 10.97 68 THR B CA 1
ATOM 5914 C C . THR B 1 68 ? -0.406 -15.196 14.483 1.00 10.98 68 THR B C 1
ATOM 5915 O O . THR B 1 68 ? 0.819 -15.104 14.602 1.00 12.47 68 THR B O 1
ATOM 5926 N N . GLU B 1 69 ? -1.262 -14.964 15.482 1.00 9.94 69 GLU B N 1
ATOM 5927 C CA . GLU B 1 69 ? -0.884 -14.481 16.815 1.00 10.53 69 GLU B CA 1
ATOM 5928 C C . GLU B 1 69 ? -2.186 -14.257 17.580 1.00 9.27 69 GLU B C 1
ATOM 5929 O O . GLU B 1 69 ? -3.272 -14.551 17.066 1.00 8.91 69 GLU B O 1
ATOM 5941 N N . ASP B 1 70 ? -2.075 -13.740 18.802 1.00 8.75 70 ASP B N 1
ATOM 5942 C CA . ASP B 1 70 ? -3.242 -13.392 19.624 1.00 8.83 70 ASP B CA 1
ATOM 5943 C C . ASP B 1 70 ? -4.137 -14.608 19.895 1.00 8.30 70 ASP B C 1
ATOM 5944 O O . ASP B 1 70 ? -5.352 -14.522 19.787 1.00 8.53 70 ASP B O 1
ATOM 5953 N N . PHE B 1 71 ? -3.525 -15.725 20.271 1.00 8.14 71 PHE B N 1
ATOM 5954 C CA . PHE B 1 71 ? -4.269 -16.926 20.650 1.00 8.16 71 PHE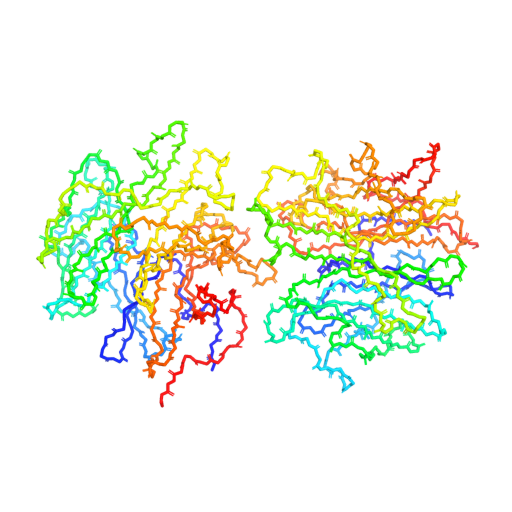 B CA 1
ATOM 5955 C C . PHE B 1 71 ? -4.802 -16.723 22.068 1.00 7.88 71 PHE B C 1
ATOM 5956 O O . PHE B 1 71 ? -4.031 -16.684 23.028 1.00 8.58 71 PHE B O 1
ATOM 5973 N N . TRP B 1 72 ? -6.116 -16.536 22.185 1.00 7.78 72 TRP B N 1
ATOM 5974 C CA . TRP B 1 72 ? -6.755 -16.192 23.453 1.00 7.56 72 TRP B CA 1
ATOM 5975 C C . TRP B 1 72 ? -7.916 -17.108 23.830 1.00 7.43 72 TRP B C 1
ATOM 5976 O O . TRP B 1 72 ? -8.673 -17.571 22.970 1.00 8.08 72 TRP B O 1
ATOM 5996 N N . ALA B 1 73 ? -8.070 -17.288 25.145 1.00 7.37 73 ALA B N 1
ATOM 5997 C CA . ALA B 1 73 ? -9.299 -17.725 25.811 1.00 8.48 73 ALA B CA 1
ATOM 5998 C C . ALA B 1 73 ? -9.888 -19.015 25.243 1.00 8.44 73 ALA B C 1
ATOM 5999 O O . ALA B 1 73 ? -10.986 -19.038 24.694 1.00 9.84 73 ALA B O 1
ATOM 6006 N N . PRO B 1 74 ? -9.171 -20.125 25.434 1.00 7.56 74 PRO B N 1
ATOM 6007 C CA . PRO B 1 74 ? -9.652 -21.433 24.999 1.00 8.29 74 PRO B CA 1
ATOM 6008 C C . PRO B 1 74 ? -10.694 -21.995 25.958 1.00 8.31 74 PRO B C 1
ATOM 6009 O O . PRO B 1 74 ? -10.615 -21.785 27.170 1.00 9.18 74 PRO B O 1
ATOM 6020 N N . GLU B 1 75 ? -11.667 -22.725 25.424 1.00 7.93 75 GLU B N 1
ATOM 6021 C CA . GLU B 1 75 ? -12.620 -23.452 26.268 1.00 8.30 75 GLU B CA 1
ATOM 6022 C C . GLU B 1 75 ? -12.829 -24.823 25.670 1.00 8.97 75 GLU B C 1
ATOM 6023 O O . GLU B 1 75 ? -12.828 -24.967 24.450 1.00 9.47 75 GLU B O 1
ATOM 6035 N N . VAL B 1 76 ? -13.030 -25.826 26.519 1.00 9.26 76 VAL B N 1
ATOM 6036 C CA . VAL B 1 76 ? -13.133 -27.210 26.067 1.00 9.08 76 VAL B CA 1
ATOM 6037 C C . VAL B 1 76 ? -14.353 -27.872 26.695 1.00 8.78 76 VAL B C 1
ATOM 6038 O O . VAL B 1 76 ? -14.548 -27.794 27.906 1.00 10.44 76 VAL B O 1
ATOM 6051 N N . ILE B 1 77 ? -15.171 -28.510 25.862 1.00 8.22 77 ILE B N 1
ATOM 6052 C CA . ILE B 1 77 ? -16.300 -29.302 26.335 1.00 8.33 77 ILE B CA 1
ATOM 6053 C C . ILE B 1 77 ? -16.126 -30.749 25.909 1.00 8.53 77 ILE B C 1
ATOM 6054 O O . ILE B 1 77 ? -15.417 -31.047 24.945 1.00 8.90 77 ILE B O 1
ATOM 6070 N N . PHE B 1 78 ? -16.796 -31.642 26.629 1.00 9.15 78 PHE B N 1
ATOM 6071 C CA . PHE B 1 78 ? -16.859 -33.051 26.269 1.00 9.27 78 PHE B CA 1
ATOM 6072 C C . PHE B 1 78 ? -18.234 -33.300 25.656 1.00 9.56 78 PHE B C 1
ATOM 6073 O O . PHE B 1 78 ? -19.250 -33.143 26.320 1.00 10.79 78 PHE B O 1
ATOM 6090 N N . TYR B 1 79 ? -18.251 -33.660 24.377 1.00 10.00 79 TYR B N 1
ATOM 6091 C CA . TYR B 1 79 ? -19.472 -33.720 23.580 1.00 10.53 79 TYR B CA 1
ATOM 6092 C C . TYR B 1 79 ? -19.214 -34.717 22.450 1.00 11.25 79 TYR B C 1
ATOM 6093 O O . TYR B 1 79 ? -18.122 -34.773 21.916 1.00 11.12 79 TYR B O 1
ATOM 6111 N N A ASN B 1 80 ? -20.224 -35.484 22.056 0.39 12.54 80 ASN B N 1
ATOM 6112 N N B ASN B 1 80 ? -20.207 -35.531 22.130 0.61 12.83 80 ASN B N 1
ATOM 6113 C CA A ASN B 1 80 ? -20.054 -36.507 21.016 0.39 13.38 80 ASN B CA 1
ATOM 6114 C CA B ASN B 1 80 ? -20.057 -36.472 21.038 0.61 13.88 80 ASN B CA 1
ATOM 6115 C C A ASN B 1 80 ? -18.877 -37.443 21.303 0.39 13.24 80 ASN B C 1
ATOM 6116 C C B ASN B 1 80 ? -18.837 -37.364 21.307 0.61 13.15 80 ASN B C 1
ATOM 6117 O O A ASN B 1 80 ? -18.197 -37.903 20.387 0.39 13.53 80 ASN B O 1
ATOM 6118 O O B ASN B 1 80 ? -18.072 -37.679 20.397 0.61 13.29 80 ASN B O 1
ATOM 6139 N N . ASN B 1 81 ? -18.650 -37.727 22.576 1.00 13.23 81 ASN B N 1
ATOM 6140 C CA . ASN B 1 81 ? -17.562 -38.627 23.000 1.00 13.44 81 ASN B CA 1
ATOM 6141 C C . ASN B 1 81 ? -16.165 -38.150 22.594 1.00 12.80 81 ASN B C 1
ATOM 6142 O O . ASN B 1 81 ? -15.254 -38.945 22.359 1.00 14.61 81 ASN B O 1
ATOM 6153 N N . LYS B 1 82 ? -15.993 -36.845 22.514 1.00 11.76 82 LYS B N 1
ATOM 6154 C CA . LYS B 1 82 ? -14.675 -36.277 22.283 1.00 11.32 82 LYS B CA 1
ATOM 6155 C C . LYS B 1 82 ? -14.632 -34.887 22.890 1.00 9.82 82 LYS B C 1
ATOM 6156 O O . LYS B 1 82 ? -15.593 -34.445 23.530 1.00 10.32 82 LYS B O 1
ATOM 6175 N N . PHE B 1 83 ? -13.508 -34.217 22.706 1.00 9.45 83 PHE B N 1
ATOM 6176 C CA . PHE B 1 83 ? -13.301 -32.905 23.295 1.00 9.20 83 PHE B CA 1
ATOM 6177 C C . PHE B 1 83 ? -13.285 -31.862 22.198 1.00 9.11 83 PHE B C 1
ATOM 6178 O O . PHE B 1 83 ? -12.593 -32.021 21.196 1.00 10.09 83 PHE B O 1
ATOM 6195 N N . TYR B 1 84 ? -14.100 -30.827 22.362 1.00 8.41 84 TYR B N 1
ATOM 6196 C CA . TYR B 1 84 ? -14.150 -29.722 21.413 1.00 8.34 84 TYR B CA 1
ATOM 6197 C C . TYR B 1 84 ? -13.603 -28.470 22.085 1.00 8.13 84 TYR B C 1
ATOM 6198 O O . TYR B 1 84 ? -14.042 -28.102 23.172 1.00 9.29 84 TYR B O 1
ATOM 6216 N N . MET B 1 85 ? -12.656 -27.820 21.412 1.00 8.28 85 MET B N 1
ATOM 6217 C CA . MET B 1 85 ? -12.064 -26.583 21.894 1.00 8.08 85 MET B CA 1
ATOM 6218 C C . MET B 1 85 ? -12.493 -25.432 20.997 1.00 7.79 85 MET B C 1
ATOM 6219 O O . MET B 1 85 ? -12.305 -25.482 19.777 1.00 8.92 85 MET B O 1
ATOM 6233 N N . THR B 1 86 ? -13.061 -24.397 21.601 1.00 7.51 86 THR B N 1
ATOM 6234 C CA . THR B 1 86 ? -13.201 -23.109 20.944 1.00 7.73 86 THR B CA 1
ATOM 6235 C C . THR B 1 86 ? -12.049 -22.219 21.402 1.00 7.76 86 THR B C 1
ATOM 6236 O O . THR B 1 86 ? -11.554 -22.330 22.532 1.00 8.13 86 THR B O 1
ATOM 6247 N N . TYR B 1 87 ? -11.634 -21.321 20.511 1.00 7.49 87 TYR B N 1
ATOM 6248 C CA . TYR B 1 87 ? -10.608 -20.343 20.845 1.00 7.56 87 TYR B CA 1
ATOM 6249 C C . TYR B 1 87 ? -10.685 -19.239 19.813 1.00 7.67 87 TYR B C 1
ATOM 6250 O O . TYR B 1 87 ? -11.423 -19.344 18.843 1.00 8.73 87 TYR B O 1
ATOM 6268 N N . SER B 1 88 ? -9.918 -18.175 20.004 1.00 7.53 88 SER B N 1
ATOM 6269 C CA . SER B 1 88 ? -9.790 -17.163 18.979 1.00 7.51 88 SER B CA 1
ATOM 6270 C C . SER B 1 88 ? -8.330 -16.862 18.730 1.00 7.27 88 SER B C 1
ATOM 6271 O O . SER B 1 88 ? -7.466 -17.089 19.581 1.00 7.63 88 SER B O 1
ATOM 6279 N N . ALA B 1 89 ? -8.071 -16.383 17.520 1.00 7.55 89 ALA B N 1
ATOM 6280 C CA . ALA B 1 89 ? -6.749 -15.912 17.129 1.00 7.74 89 ALA B CA 1
ATOM 6281 C C . ALA B 1 89 ? -6.922 -14.873 16.039 1.00 7.58 89 ALA B C 1
ATOM 6282 O O . ALA B 1 89 ? -7.996 -14.714 15.460 1.00 8.20 89 ALA B O 1
ATOM 6289 N N . ARG B 1 90 ? -5.846 -14.169 15.752 1.00 8.07 90 ARG B N 1
ATOM 6290 C CA . ARG B 1 90 ? -5.840 -13.183 14.687 1.00 8.69 90 ARG B CA 1
ATOM 6291 C C . ARG B 1 90 ? -5.651 -13.877 13.333 1.00 9.16 90 ARG B C 1
ATOM 6292 O O . ARG B 1 90 ? -4.663 -14.574 13.115 1.00 11.27 90 ARG B O 1
ATOM 6313 N N . ASP B 1 91 ? -6.584 -13.679 12.410 1.00 8.80 91 ASP B N 1
ATOM 6314 C CA . ASP B 1 91 ? -6.415 -14.213 11.068 1.00 9.67 91 ASP B CA 1
ATOM 6315 C C . ASP B 1 91 ? -5.548 -13.247 10.270 1.00 10.24 91 ASP B C 1
ATOM 6316 O O . ASP B 1 91 ? -5.232 -12.130 10.723 1.00 11.47 91 ASP B O 1
ATOM 6325 N N . ASN B 1 92 ? -5.169 -13.652 9.065 1.00 10.88 92 ASN B N 1
ATOM 6326 C CA . ASN B 1 92 ? -4.219 -12.852 8.309 1.00 12.27 92 ASN B CA 1
ATOM 6327 C C . ASN B 1 92 ? -4.825 -11.650 7.600 1.00 13.17 92 ASN B C 1
ATOM 6328 O O . ASN B 1 92 ? -4.114 -10.933 6.909 1.00 14.11 92 ASN B O 1
ATOM 6338 N N . ASP B 1 93 ? -6.121 -11.416 7.795 1.00 13.30 93 ASP B N 1
ATOM 6339 C CA . ASP B 1 93 ? -6.773 -10.197 7.338 1.00 14.18 93 ASP B CA 1
ATOM 6340 C C . ASP B 1 93 ? -6.909 -9.178 8.476 1.00 14.70 93 ASP B C 1
ATOM 6341 O O . ASP B 1 93 ? -7.548 -8.134 8.317 1.00 16.30 93 ASP B O 1
ATOM 6350 N N . GLY B 1 94 ? -6.313 -9.486 9.625 1.00 13.58 94 GLY B N 1
ATOM 6351 C CA . GLY B 1 94 ? -6.280 -8.565 10.746 1.00 13.01 94 GLY B CA 1
ATOM 6352 C C . GLY B 1 94 ? -7.457 -8.643 11.699 1.00 12.19 94 GLY B C 1
ATOM 6353 O O . GLY B 1 94 ? -7.510 -7.872 12.653 1.00 13.23 94 GLY B O 1
ATOM 6357 N N . HIS B 1 95 ? -8.406 -9.542 11.451 1.00 10.32 95 HIS B N 1
ATOM 6358 C CA . HIS B 1 95 ? -9.549 -9.710 12.348 1.00 9.68 95 HIS B CA 1
ATOM 6359 C C . HIS B 1 95 ? -9.345 -10.894 13.276 1.00 8.59 95 HIS B C 1
ATOM 6360 O O . HIS B 1 95 ? -8.851 -11.942 12.850 1.00 9.61 95 HIS B O 1
ATOM 6375 N N . LEU B 1 96 ? -9.736 -10.721 14.536 1.00 8.57 96 LEU B N 1
ATOM 6376 C CA . LEU B 1 96 ? -9.820 -11.831 15.481 1.00 7.72 96 LEU B CA 1
ATOM 6377 C C . LEU B 1 96 ? -11.033 -12.670 15.136 1.00 7.72 96 LEU B C 1
ATOM 6378 O O . LEU B 1 96 ? -12.105 -12.117 14.909 1.00 8.21 96 LEU B O 1
ATOM 6394 N N . LYS B 1 97 ? -10.860 -13.992 15.092 1.00 7.93 97 LYS B N 1
ATOM 6395 C CA . LYS B 1 97 ? -11.972 -14.872 14.764 1.00 7.79 97 LYS B CA 1
ATOM 6396 C C . LYS B 1 97 ? -11.974 -16.078 15.681 1.00 7.68 97 LYS B C 1
ATOM 6397 O O . LYS B 1 97 ? -10.929 -16.517 16.170 1.00 8.55 97 LYS B O 1
ATOM 6416 N N . ILE B 1 98 ? -13.172 -16.615 15.878 1.00 7.56 98 ILE B N 1
ATOM 6417 C CA A ILE B 1 98 ? -13.374 -17.856 16.612 0.55 7.71 98 ILE B CA 1
ATOM 6418 C CA B ILE B 1 98 ? -13.359 -17.844 16.624 0.45 7.75 98 ILE B CA 1
ATOM 6419 C C . ILE B 1 98 ? -13.048 -19.035 15.721 1.00 7.90 98 ILE B C 1
ATOM 6420 O O . ILE B 1 98 ? -13.350 -19.017 14.527 1.00 8.98 98 ILE B O 1
ATOM 6449 N N . ALA B 1 99 ? -12.435 -20.052 16.320 1.00 8.26 99 ALA B N 1
ATOM 6450 C CA . ALA B 1 99 ? -12.113 -21.312 15.667 1.00 8.34 99 ALA B CA 1
ATOM 6451 C C . ALA B 1 99 ? -12.551 -22.478 16.548 1.00 8.00 99 ALA B C 1
ATOM 6452 O O . ALA B 1 99 ? -12.680 -22.340 17.764 1.00 8.33 99 ALA B O 1
ATOM 6459 N N . LEU B 1 100 ? -12.760 -23.623 15.902 1.00 8.43 100 LEU B N 1
ATOM 6460 C CA . LEU B 1 100 ? -13.172 -24.861 16.559 1.00 8.30 100 LEU B CA 1
ATOM 6461 C C . LEU B 1 100 ? -12.190 -25.964 16.218 1.00 7.94 100 LEU B C 1
ATOM 6462 O O . LEU B 1 100 ? -11.874 -26.174 15.048 1.00 8.61 100 LEU B O 1
ATOM 6478 N N . ALA B 1 101 ? -11.754 -26.682 17.248 1.00 8.10 101 ALA B N 1
ATOM 6479 C CA . ALA B 1 101 ? -10.831 -27.807 17.125 1.00 8.34 101 ALA B CA 1
ATOM 6480 C C . ALA B 1 101 ? -11.361 -28.980 17.962 1.00 8.46 101 ALA B C 1
ATOM 6481 O O . ALA B 1 101 ? -12.220 -28.790 18.824 1.00 9.07 101 ALA B O 1
ATOM 6488 N N . SER B 1 102 ? -10.859 -30.185 17.714 1.00 8.48 102 SER B N 1
ATOM 6489 C CA . SER B 1 102 ? -11.254 -31.309 18.545 1.00 8.56 102 SER B CA 1
ATOM 6490 C C . SER B 1 102 ? -10.083 -32.233 18.825 1.00 8.66 102 SER B C 1
ATOM 6491 O O . SER B 1 102 ? -9.062 -32.196 18.136 1.00 8.86 102 SER B O 1
ATOM 6499 N N . SER B 1 103 ? -10.256 -33.057 19.849 1.00 8.82 103 SER B N 1
ATOM 6500 C CA . SER B 1 103 ? -9.286 -34.088 20.205 1.00 9.16 103 SER B CA 1
ATOM 6501 C C . SER B 1 103 ? -10.021 -35.257 20.839 1.00 9.20 103 SER B C 1
ATOM 6502 O O . SER B 1 103 ? -11.071 -35.072 21.450 1.00 10.00 103 SER B O 1
ATOM 6510 N N . LYS B 1 104 ? -9.444 -36.451 20.734 1.00 9.59 104 LYS B N 1
ATOM 6511 C CA . LYS B 1 104 ? -9.948 -37.583 21.498 1.00 9.96 104 LYS B CA 1
ATOM 6512 C C . LYS B 1 104 ? -9.554 -37.507 22.975 1.00 10.02 104 LYS B C 1
ATOM 6513 O O . LYS B 1 104 ? -10.122 -38.229 23.792 1.00 11.73 104 LYS B O 1
ATOM 6532 N N . SER B 1 105 ? -8.578 -36.656 23.299 1.00 9.83 105 SER B N 1
ATOM 6533 C CA . SER B 1 105 ? 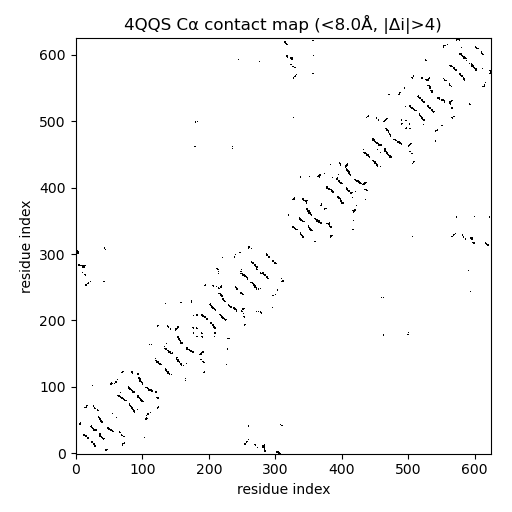-8.038 -36.540 24.651 1.00 9.74 105 SER B CA 1
ATOM 6534 C C . SER B 1 105 ? -8.217 -35.120 25.171 1.00 9.24 105 SER B C 1
ATOM 6535 O O . SER B 1 105 ? -8.056 -34.158 24.404 1.00 9.74 105 SER B O 1
ATOM 6543 N N . PRO B 1 106 ? -8.472 -34.960 26.485 1.00 9.69 106 PRO B N 1
ATOM 6544 C CA . PRO B 1 106 ? -8.543 -33.601 27.029 1.00 10.15 106 PRO B CA 1
ATOM 6545 C C . PRO B 1 106 ? -7.177 -32.893 26.993 1.00 9.87 106 PRO B C 1
ATOM 6546 O O . PRO B 1 106 ? -7.102 -31.678 27.097 1.00 10.48 106 PRO B O 1
ATOM 6557 N N . LEU B 1 107 ? -6.102 -33.656 26.857 1.00 9.35 107 LEU B N 1
ATOM 6558 C CA . LEU B 1 107 ? -4.745 -33.093 26.775 1.00 9.77 107 LEU B CA 1
ATOM 6559 C C . LEU B 1 107 ? -4.300 -32.724 25.357 1.00 9.96 107 LEU B C 1
ATOM 6560 O O . LEU B 1 107 ? -3.194 -32.218 25.167 1.00 10.90 107 LEU B O 1
ATOM 6576 N N . GLY B 1 108 ? -5.159 -32.969 24.372 1.00 9.61 108 GLY B N 1
ATOM 6577 C CA . GLY B 1 108 ? -4.775 -32.790 22.989 1.00 10.38 108 GLY B CA 1
ATOM 6578 C C . GLY B 1 108 ? -3.970 -33.970 22.499 1.00 11.05 108 GLY B C 1
ATOM 6579 O O . GLY B 1 108 ? -3.869 -34.986 23.190 1.00 12.04 108 GLY B O 1
ATOM 6583 N N . PRO B 1 109 ? -3.385 -33.855 21.300 1.00 11.51 109 PRO B N 1
ATOM 6584 C CA . PRO B 1 109 ? -3.389 -32.652 20.461 1.00 10.84 109 PRO B CA 1
ATOM 6585 C C . PRO B 1 109 ? -4.755 -32.348 19.877 1.00 10.42 109 PRO B C 1
ATOM 6586 O O . PRO B 1 109 ? -5.465 -33.243 19.397 1.00 11.92 109 PRO B O 1
ATOM 6597 N N . PHE B 1 110 ? -5.121 -31.080 19.919 1.00 9.49 110 PHE B N 1
ATOM 6598 C CA . PHE B 1 110 ? -6.326 -30.631 19.265 1.00 9.10 110 PHE B CA 1
ATOM 6599 C C . PHE B 1 110 ? -6.024 -30.288 17.812 1.00 8.96 110 PHE B C 1
ATOM 6600 O O . PHE B 1 110 ? -5.010 -29.654 17.507 1.00 10.18 110 PHE B O 1
ATOM 6617 N N . LYS B 1 111 ? -6.934 -30.691 16.932 1.00 8.92 111 LYS B N 1
ATOM 6618 C CA . LYS B 1 111 ? -6.826 -30.414 15.510 1.00 9.22 111 LYS B CA 1
ATOM 6619 C C . LYS B 1 111 ? -7.996 -29.541 15.079 1.00 8.86 111 LYS B C 1
ATOM 6620 O O . LYS B 1 111 ? -9.144 -29.802 15.418 1.00 9.45 111 LYS B O 1
ATOM 6639 N N . ASN B 1 112 ? -7.707 -28.497 14.316 1.00 9.16 112 ASN B N 1
ATOM 6640 C CA . ASN B 1 112 ? -8.766 -27.639 13.807 1.00 9.36 112 ASN B CA 1
ATOM 6641 C C . ASN B 1 112 ? -9.757 -28.441 12.986 1.00 9.81 112 ASN B C 1
ATOM 6642 O O . ASN B 1 112 ? -9.363 -29.263 12.155 1.00 11.17 112 ASN B O 1
ATOM 6653 N N . ILE B 1 113 ? -11.039 -28.174 13.219 1.00 9.72 113 ILE B N 1
ATOM 6654 C CA . ILE B 1 113 ? -12.102 -28.722 12.393 1.00 10.37 113 ILE B CA 1
ATOM 6655 C C . ILE B 1 113 ? -12.878 -27.632 11.658 1.00 11.05 113 ILE B C 1
ATOM 6656 O O . ILE B 1 113 ? -13.455 -27.926 10.627 1.00 12.38 113 ILE B O 1
ATOM 6672 N N . LYS B 1 114 ? -12.886 -26.398 12.154 1.00 10.58 114 LYS B N 1
ATOM 6673 C CA . LYS B 1 114 ? -13.390 -25.272 11.375 1.00 10.90 114 LYS B CA 1
ATOM 6674 C C . LYS B 1 114 ? -12.709 -24.025 11.922 1.00 10.44 114 LYS B C 1
ATOM 6675 O O . LYS B 1 114 ? -13.053 -23.532 12.986 1.00 11.09 114 LYS B O 1
ATOM 6694 N N . ALA B 1 115 ? -11.706 -23.558 11.189 1.00 10.93 115 ALA B N 1
ATOM 6695 C CA . ALA B 1 115 ? -10.887 -22.427 11.601 1.00 10.98 115 ALA B CA 1
ATOM 6696 C C . ALA B 1 115 ? -10.742 -21.470 10.419 1.00 11.21 115 ALA B C 1
ATOM 6697 O O . ALA B 1 115 ? -9.999 -21.754 9.489 1.00 12.91 115 ALA B O 1
ATOM 6704 N N . PRO B 1 116 ? -11.477 -20.347 10.425 1.00 10.81 116 PRO B N 1
ATOM 6705 C CA . PRO B 1 116 ? -12.382 -19.879 11.478 1.00 10.44 116 PRO B CA 1
ATOM 6706 C C . PRO B 1 116 ? -13.716 -20.603 11.466 1.00 10.17 116 PRO B C 1
ATOM 6707 O O . PRO B 1 116 ? -14.147 -21.139 10.437 1.00 11.53 116 PRO B O 1
ATOM 6718 N N . LEU B 1 117 ? -14.384 -20.592 12.610 1.00 9.73 117 LEU B N 1
ATOM 6719 C CA . LEU B 1 117 ? -15.711 -21.180 12.735 1.00 10.14 117 LEU B CA 1
ATOM 6720 C C . LEU B 1 117 ? -16.765 -20.363 11.989 1.00 11.18 117 LEU B C 1
ATOM 6721 O O . LEU B 1 117 ? -17.690 -20.921 11.413 1.00 11.72 117 LEU B O 1
ATOM 6737 N N . PHE B 1 118 ? -16.627 -19.044 12.028 1.00 10.97 118 PHE B N 1
ATOM 6738 C CA . PHE B 1 118 ? -17.428 -18.130 11.232 1.00 11.49 118 PHE B CA 1
ATOM 6739 C C . PHE B 1 118 ? -16.595 -16.892 10.968 1.00 11.79 118 PHE B C 1
ATOM 6740 O O . PHE B 1 118 ? -15.609 -16.636 11.658 1.00 11.45 118 PHE B O 1
ATOM 6757 N N . ASP B 1 119 ? -16.983 -16.137 9.948 1.00 12.91 119 ASP B N 1
ATOM 6758 C CA . ASP B 1 119 ? -16.226 -14.972 9.510 1.00 14.31 119 ASP B CA 1
ATOM 6759 C C . ASP B 1 119 ? -17.235 -13.917 9.078 1.00 14.09 119 ASP B C 1
ATOM 6760 O O . ASP B 1 119 ? -18.035 -14.158 8.173 1.00 14.01 119 ASP B O 1
ATOM 6769 N N . ARG B 1 120 ? -17.215 -12.758 9.734 1.00 14.26 120 ARG B N 1
ATOM 6770 C CA . ARG B 1 120 ? -18.128 -11.667 9.398 1.00 14.77 120 ARG B CA 1
ATOM 6771 C C . ARG B 1 120 ? -17.370 -10.353 9.198 1.00 15.47 120 ARG B C 1
ATOM 6772 O O . ARG B 1 120 ? -17.948 -9.270 9.271 1.00 16.63 120 ARG B O 1
ATOM 6793 N N . GLY B 1 121 ? -16.071 -10.444 8.935 1.00 15.41 121 GLY B N 1
ATOM 6794 C CA . GLY B 1 121 ? -15.276 -9.269 8.623 1.00 15.72 121 GLY B CA 1
ATOM 6795 C C . GLY B 1 121 ? -15.006 -8.357 9.810 1.00 15.26 121 GLY B C 1
ATOM 6796 O O . GLY B 1 121 ? -14.633 -7.205 9.632 1.00 16.34 121 GLY B O 1
ATOM 6800 N N . LEU B 1 122 ? -15.205 -8.879 11.016 1.00 14.03 122 LEU B N 1
ATOM 6801 C CA . LEU B 1 122 ? -14.997 -8.126 12.254 1.00 13.43 122 LEU B CA 1
ATOM 6802 C C . LEU B 1 122 ? -14.326 -9.039 13.273 1.00 11.32 122 LEU B C 1
ATOM 6803 O O . LEU B 1 122 ? -14.043 -10.193 12.967 1.00 11.85 122 LEU B O 1
ATOM 6819 N N . SER B 1 123 ? -14.064 -8.527 14.473 1.00 10.26 123 SER B N 1
ATOM 6820 C CA . SER B 1 123 ? -13.363 -9.296 15.493 1.00 9.24 123 SER B CA 1
ATOM 6821 C C . SER B 1 123 ? -14.307 -9.909 16.523 1.00 8.69 123 SER B C 1
ATOM 6822 O O . SER B 1 123 ? -15.188 -9.231 17.062 1.00 8.82 123 SER B O 1
ATOM 6830 N N . PHE B 1 124 ? -14.086 -11.199 16.786 1.00 8.38 124 PHE B N 1
ATOM 6831 C CA . PHE B 1 124 ? -14.855 -11.969 17.754 1.00 8.63 124 PHE B CA 1
ATOM 6832 C C . PHE B 1 124 ? -13.914 -12.782 18.621 1.00 8.25 124 PHE B C 1
ATOM 6833 O O . PHE B 1 124 ? -12.919 -13.320 18.133 1.00 9.19 124 PHE B O 1
ATOM 6850 N N . ILE B 1 125 ? -14.231 -12.833 19.915 1.00 8.20 125 ILE B N 1
ATOM 6851 C CA . ILE B 1 125 ? -13.445 -13.581 20.892 1.00 8.39 125 ILE B CA 1
ATOM 6852 C C . ILE B 1 125 ? -14.356 -14.246 21.920 1.00 8.07 125 ILE B C 1
ATOM 6853 O O . ILE B 1 125 ? -15.565 -14.042 21.915 1.00 8.08 125 ILE B O 1
ATOM 6869 N N . ASP B 1 126 ? -13.758 -15.039 22.806 1.00 8.28 126 ASP B N 1
ATOM 6870 C CA . ASP B 1 126 ? -14.416 -15.506 24.034 1.00 8.77 126 ASP B CA 1
ATOM 6871 C C . ASP B 1 126 ? -15.633 -16.388 23.778 1.00 9.29 126 ASP B C 1
ATOM 6872 O O . ASP B 1 126 ? -16.636 -16.322 24.493 1.00 10.52 126 ASP B O 1
ATOM 6881 N N . ALA B 1 127 ? -15.542 -17.256 22.781 1.00 8.74 127 ALA B N 1
ATOM 6882 C CA . ALA B 1 127 ? -16.620 -18.212 22.554 1.00 8.95 127 ALA B CA 1
ATOM 6883 C C . ALA B 1 127 ? -16.786 -19.134 23.771 1.00 9.02 127 ALA B C 1
ATOM 6884 O O . ALA B 1 127 ? -15.819 -19.509 24.438 1.00 10.71 127 ALA B O 1
ATOM 6891 N N . HIS B 1 128 ? -18.037 -19.489 24.024 1.00 8.49 128 HIS B N 1
ATOM 6892 C CA . HIS B 1 128 ? -18.428 -20.381 25.101 1.00 8.29 128 HIS B CA 1
ATOM 6893 C C . HIS B 1 128 ? -19.591 -21.222 24.599 1.00 8.56 128 HIS B C 1
ATOM 6894 O O . HIS B 1 128 ? -20.591 -20.668 24.147 1.00 8.86 128 HIS B O 1
ATOM 6909 N N . ILE B 1 129 ? -19.468 -22.547 24.665 1.00 9.28 129 ILE B N 1
ATOM 6910 C CA . ILE B 1 129 ? -20.543 -23.431 24.245 1.00 9.79 129 ILE B CA 1
ATOM 6911 C C . ILE B 1 129 ? -21.254 -23.995 25.463 1.00 10.64 129 ILE B C 1
ATOM 6912 O O . ILE B 1 129 ? -20.631 -24.628 26.334 1.00 12.13 129 ILE B O 1
ATOM 6928 N N . PHE B 1 130 ? -22.559 -23.745 25.515 1.00 10.58 130 PHE B N 1
ATOM 6929 C CA . PHE B 1 130 ? -23.453 -24.262 26.537 1.00 10.56 130 PHE B CA 1
ATOM 6930 C C . PHE B 1 130 ? -24.317 -25.370 25.937 1.00 10.91 130 PHE B C 1
ATOM 6931 O O . PHE B 1 130 ? -24.974 -25.153 24.926 1.00 11.38 130 PHE B O 1
ATOM 6948 N N . ILE B 1 131 ? -24.301 -26.546 26.556 1.00 12.02 131 ILE B N 1
ATOM 6949 C CA . ILE B 1 131 ? -25.142 -27.664 26.144 1.00 13.26 131 ILE B CA 1
ATOM 6950 C C . ILE B 1 131 ? -26.279 -27.773 27.158 1.00 13.91 131 ILE B C 1
ATOM 6951 O O . ILE B 1 131 ? -26.046 -28.005 28.350 1.00 15.22 131 ILE B O 1
ATOM 6967 N N . ASP B 1 132 ? -27.512 -27.590 26.696 1.00 14.18 132 ASP B N 1
ATOM 6968 C CA . ASP B 1 132 ? -28.674 -27.668 27.583 1.00 15.40 132 ASP B CA 1
ATOM 6969 C C . ASP B 1 132 ? -28.972 -29.116 27.965 1.00 16.56 132 ASP B C 1
ATOM 6970 O O . ASP B 1 132 ? -28.387 -30.050 27.411 1.00 17.36 132 ASP B O 1
ATOM 6979 N N . GLN B 1 133 ? -29.886 -29.293 28.912 1.00 18.18 133 GLN B N 1
ATOM 6980 C CA . GLN B 1 133 ? -30.193 -30.621 29.426 1.00 20.42 133 GLN B CA 1
ATOM 6981 C C . GLN B 1 133 ? -30.717 -31.554 28.340 1.00 21.73 133 GLN B C 1
ATOM 6982 O O . GLN B 1 133 ? -30.502 -32.766 28.404 1.00 22.60 133 GLN B O 1
ATOM 6996 N N . ASP B 1 134 ? -31.405 -31.001 27.349 1.00 22.27 134 ASP B N 1
ATOM 6997 C CA . ASP B 1 134 ? -31.948 -31.815 26.270 1.00 23.45 134 ASP B CA 1
ATOM 6998 C C . ASP B 1 134 ? -30.961 -31.978 25.110 1.00 23.02 134 ASP B C 1
ATOM 6999 O O . ASP B 1 134 ? -31.304 -32.531 24.065 1.00 23.93 134 ASP B O 1
ATOM 7008 N N . GLY B 1 135 ? -29.734 -31.503 25.302 1.00 21.64 135 GLY B N 1
ATOM 7009 C CA . GLY B 1 135 ? -28.666 -31.733 24.345 1.00 20.45 135 GLY B CA 1
ATOM 7010 C C . GLY B 1 135 ? -28.479 -30.608 23.343 1.00 19.56 135 GLY B C 1
ATOM 7011 O O . GLY B 1 135 ? -27.570 -30.674 22.518 1.00 20.28 135 GLY B O 1
ATOM 7015 N N . THR B 1 136 ? -29.321 -29.580 23.402 1.00 17.84 136 THR B N 1
ATOM 7016 C CA . THR B 1 136 ? -29.241 -28.492 22.440 1.00 16.83 136 THR B CA 1
ATOM 7017 C C . THR B 1 136 ? -28.014 -27.616 22.727 1.00 14.82 136 THR B C 1
ATOM 7018 O O . THR B 1 136 ? -27.859 -27.123 23.841 1.00 14.69 136 THR B O 1
ATOM 7029 N N . PRO B 1 137 ? -27.152 -27.403 21.720 1.00 13.87 137 PRO B N 1
ATOM 7030 C CA . PRO B 1 137 ? -25.992 -26.528 21.887 1.00 12.39 137 PRO B CA 1
ATOM 7031 C C . PRO B 1 137 ? -26.276 -25.079 21.539 1.00 11.36 137 PRO B C 1
ATOM 7032 O O . PRO B 1 137 ? -26.968 -24.775 20.564 1.00 11.70 137 PRO B O 1
ATOM 7043 N N . TYR B 1 138 ? -25.684 -24.192 22.337 1.00 10.79 138 TYR B N 1
ATOM 7044 C CA . TYR B 1 138 ? -25.710 -22.759 22.086 1.00 11.08 138 TYR B CA 1
ATOM 7045 C C . TYR B 1 138 ? -24.292 -22.219 22.218 1.00 10.68 138 TYR B C 1
ATOM 7046 O O . TYR B 1 138 ? -23.541 -22.650 23.087 1.00 12.13 138 TYR B O 1
ATOM 7064 N N . ILE B 1 139 ? -23.933 -21.270 21.362 1.00 9.84 139 ILE B N 1
ATOM 7065 C CA . ILE B 1 139 ? -22.666 -20.563 21.481 1.00 9.27 139 ILE B CA 1
ATOM 7066 C C . ILE B 1 139 ? -22.916 -19.120 21.879 1.00 9.28 139 ILE B C 1
ATOM 7067 O O . ILE B 1 139 ? -23.755 -18.435 21.298 1.00 10.69 139 ILE B O 1
ATOM 7083 N N . TYR B 1 140 ? -22.179 -18.689 22.897 1.00 8.68 140 TYR B N 1
ATOM 7084 C CA . TYR B 1 140 ? -22.149 -17.313 23.372 1.00 8.66 140 TYR B CA 1
ATOM 7085 C C . TYR B 1 140 ? -20.776 -16.776 22.992 1.00 8.77 140 TYR B C 1
ATOM 7086 O O . TYR B 1 140 ? -19.769 -17.468 23.157 1.00 9.82 140 TYR B O 1
ATOM 7104 N N . TYR B 1 141 ? -20.714 -15.571 22.445 1.00 8.60 141 TYR B N 1
ATOM 7105 C CA . TYR B 1 141 ? -19.434 -15.050 21.987 1.00 8.51 141 TYR B CA 1
ATOM 7106 C C . TYR B 1 141 ? -19.450 -13.537 22.018 1.00 8.16 141 TYR B C 1
ATOM 7107 O O . TYR B 1 141 ? -20.503 -12.907 22.120 1.00 9.29 141 TYR B O 1
ATOM 7125 N N . VAL B 1 142 ? -18.265 -12.950 21.949 1.00 7.93 142 VAL B N 1
ATOM 7126 C CA . VAL B 1 142 ? -18.096 -11.510 22.069 1.00 7.76 142 VAL B CA 1
ATOM 7127 C C . VAL B 1 142 ? -17.756 -10.878 20.733 1.00 7.87 142 VAL B C 1
ATOM 7128 O O . VAL B 1 142 ? -16.826 -11.305 20.060 1.00 8.93 142 VAL B O 1
ATOM 7141 N N . LYS B 1 143 ? -18.524 -9.856 20.363 1.00 7.96 143 LYS B N 1
ATOM 7142 C CA . LYS B 1 143 ? -18.193 -8.959 19.267 1.00 8.21 143 LYS B CA 1
ATOM 7143 C C . LYS B 1 143 ? -17.301 -7.889 19.889 1.00 8.15 143 LYS B C 1
ATOM 7144 O O . LYS B 1 143 ? -17.755 -7.081 20.697 1.00 8.56 143 LYS B O 1
ATOM 7163 N N . ASP B 1 144 ? -16.016 -7.956 19.560 1.00 8.13 144 ASP B N 1
ATOM 7164 C CA . ASP B 1 144 ? -14.968 -7.289 20.316 1.00 8.24 144 ASP B CA 1
ATOM 7165 C C . ASP B 1 144 ? -14.875 -5.781 20.071 1.00 8.21 144 ASP B C 1
ATOM 7166 O O . ASP B 1 144 ? -14.948 -5.312 18.930 1.00 9.05 144 ASP B O 1
ATOM 7175 N N . CYS B 1 145 ? -14.667 -5.049 21.162 1.00 8.42 145 CYS B N 1
ATOM 7176 C CA . CYS B 1 145 ? -14.555 -3.601 21.140 1.00 9.06 145 CYS B CA 1
ATOM 7177 C C . CYS B 1 145 ? -13.541 -3.049 20.147 1.00 9.59 145 CYS B C 1
ATOM 7178 O O . CYS B 1 145 ? -13.705 -1.922 19.688 1.00 10.87 145 CYS B O 1
ATOM 7186 N N . SER B 1 146 ? -12.488 -3.803 19.819 1.00 9.37 146 SER B N 1
ATOM 7187 C CA . SER B 1 146 ? -11.441 -3.265 18.959 1.00 10.58 146 SER B CA 1
ATOM 7188 C C . SER B 1 146 ? -11.974 -2.794 17.611 1.00 11.48 146 SER B C 1
ATOM 7189 O O . SER B 1 146 ? -11.436 -1.857 17.041 1.00 13.29 146 SER B O 1
ATOM 7197 N N . GLU B 1 147 ? -13.023 -3.443 17.110 1.00 10.22 147 GLU B N 1
ATOM 7198 C CA . GLU B 1 147 ? -13.598 -3.118 15.812 1.00 11.14 147 GLU B CA 1
ATOM 7199 C C . GLU B 1 147 ? -15.099 -2.906 15.887 1.00 11.62 147 GLU B C 1
ATOM 7200 O O . GLU B 1 147 ? -15.751 -2.858 14.847 1.00 15.03 147 GLU B O 1
ATOM 7212 N N . ASN B 1 148 ? -15.642 -2.774 17.092 1.00 10.44 148 ASN B N 1
ATOM 7213 C CA . ASN B 1 148 ? -17.077 -2.594 17.290 1.00 10.35 148 ASN B CA 1
ATOM 7214 C C . ASN B 1 148 ? -17.311 -1.207 17.891 1.00 9.73 148 ASN B C 1
ATOM 7215 O O . ASN B 1 148 ? -17.358 -1.024 19.104 1.00 10.76 148 ASN B O 1
ATOM 7226 N N . ILE B 1 149 ? -17.438 -0.219 17.020 1.00 10.04 149 ILE B N 1
ATOM 7227 C CA . ILE B 1 149 ? -17.605 1.167 17.431 1.00 9.99 149 ILE B CA 1
ATOM 7228 C C . ILE B 1 149 ? -19.058 1.531 17.188 1.00 9.40 149 ILE B C 1
ATOM 7229 O O . ILE B 1 149 ? -19.520 1.529 16.045 1.00 10.49 149 ILE B O 1
ATOM 7245 N N . ILE B 1 150 ? -19.761 1.820 18.276 1.00 8.81 150 ILE B N 1
ATOM 7246 C CA . ILE B 1 150 ? -21.189 2.054 18.236 1.00 9.06 150 ILE B CA 1
ATOM 7247 C C . ILE B 1 150 ? -21.420 3.408 18.886 1.00 8.20 150 ILE B C 1
ATOM 7248 O O . ILE B 1 150 ? -21.112 3.590 20.062 1.00 8.22 150 ILE B O 1
ATOM 7264 N N . ASN B 1 151 ? -21.918 4.366 18.112 1.00 8.12 151 ASN B N 1
ATOM 7265 C CA . ASN B 1 151 ? -22.174 5.707 18.628 1.00 8.72 151 ASN B CA 1
ATOM 7266 C C . ASN B 1 151 ? -20.973 6.272 19.388 1.00 8.10 151 ASN B C 1
ATOM 7267 O O . ASN B 1 151 ? -21.114 6.827 20.483 1.00 8.52 151 ASN B O 1
ATOM 7278 N N . GLY B 1 152 ? -19.797 6.136 18.789 1.00 7.83 152 GLY B N 1
ATOM 7279 C CA . GLY B 1 152 ? -18.583 6.710 19.344 1.00 7.81 152 GLY B CA 1
ATOM 7280 C C . GLY B 1 152 ? -17.864 5.890 20.401 1.00 7.34 152 GLY B C 1
ATOM 7281 O O . GLY B 1 152 ? -16.763 6.266 20.800 1.00 8.03 152 GLY B O 1
ATOM 7285 N N . ILE B 1 153 ? -18.471 4.787 20.842 1.00 7.37 153 ILE B N 1
ATOM 7286 C CA . ILE B 1 153 ? -17.946 3.965 21.926 1.00 7.63 153 ILE B CA 1
ATOM 7287 C C . ILE B 1 153 ? -17.406 2.663 21.356 1.00 7.68 153 ILE B C 1
ATOM 7288 O O . ILE B 1 153 ? -18.081 2.009 20.557 1.00 8.50 153 ILE B O 1
ATOM 7304 N N . HIS B 1 154 ? -16.205 2.278 21.775 1.00 7.37 154 HIS B N 1
ATOM 7305 C CA . HIS B 1 154 ? -15.679 0.956 21.450 1.00 7.85 154 HIS B CA 1
ATOM 7306 C C . HIS B 1 154 ? -16.280 -0.003 22.476 1.00 7.88 154 HIS B C 1
ATOM 7307 O O . HIS B 1 154 ? -15.994 0.132 23.659 1.00 8.77 154 HIS B O 1
ATOM 7322 N N . ILE B 1 155 ? -17.118 -0.945 22.042 1.00 7.71 155 ILE B N 1
ATOM 7323 C CA . ILE B 1 155 ? -17.898 -1.750 22.981 1.00 8.35 155 ILE B CA 1
ATOM 7324 C C . ILE B 1 155 ? -17.830 -3.224 22.656 1.00 7.84 155 ILE B C 1
ATOM 7325 O O . ILE B 1 155 ? -18.012 -3.633 21.510 1.00 8.63 155 ILE B O 1
ATOM 7341 N N . SER B 1 156 ? -17.540 -4.021 23.678 1.00 7.97 156 SER B N 1
ATOM 7342 C CA . SER B 1 156 ? -17.662 -5.473 23.570 1.00 7.92 156 SER B CA 1
ATOM 7343 C C . SER B 1 156 ? -19.050 -5.912 24.022 1.00 7.83 156 SER B C 1
ATOM 7344 O O . SER B 1 156 ? -19.481 -5.563 25.123 1.00 8.48 156 SER B O 1
ATOM 7352 N N . GLN B 1 157 ? -19.739 -6.631 23.134 1.00 8.22 157 GLN B N 1
ATOM 7353 C CA . GLN B 1 157 ? -21.093 -7.129 23.351 1.00 8.61 157 GLN B CA 1
ATOM 7354 C C . GLN B 1 157 ? -21.091 -8.647 23.292 1.00 8.15 157 GLN B C 1
ATOM 7355 O O . GLN B 1 157 ? -20.321 -9.220 22.532 1.00 8.84 157 GLN B O 1
ATOM 7369 N N . ILE B 1 158 ? -21.981 -9.296 24.042 1.00 8.55 158 ILE B N 1
ATOM 7370 C CA . ILE B 1 158 ? -22.144 -10.749 23.982 1.00 8.15 158 ILE B CA 1
ATOM 7371 C C . ILE B 1 158 ? -23.390 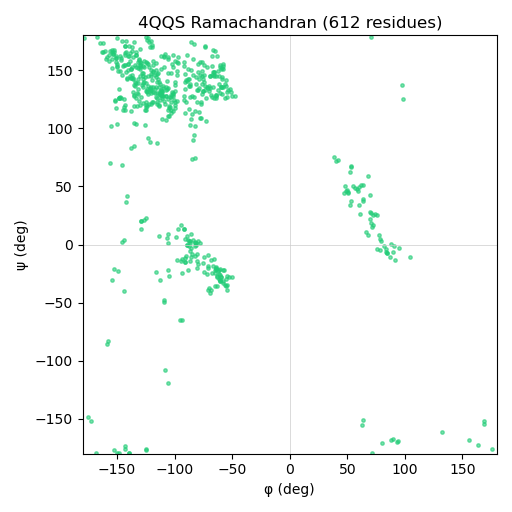-11.102 23.173 1.00 8.12 158 ILE B C 1
ATOM 7372 O O . ILE B 1 158 ? -24.477 -10.592 23.441 1.00 9.37 158 ILE B O 1
ATOM 7388 N N . TYR B 1 159 ? -23.191 -11.963 22.177 1.00 8.55 159 TYR B N 1
ATOM 7389 C CA . TYR B 1 159 ? -24.244 -12.523 21.346 1.00 9.08 159 TYR B CA 1
ATOM 7390 C C . TYR B 1 159 ? -24.399 -14.009 21.610 1.00 9.23 159 TYR B C 1
ATOM 7391 O O . TYR B 1 159 ? -23.491 -14.660 22.136 1.00 9.28 159 TYR B O 1
ATOM 7409 N N . VAL B 1 160 ? -25.544 -14.538 21.193 1.00 9.60 160 VAL B N 1
ATOM 7410 C CA . VAL B 1 160 ? -25.835 -15.955 21.315 1.00 9.87 160 VAL B CA 1
ATOM 7411 C C . VAL B 1 160 ? -26.510 -16.471 20.039 1.00 10.41 160 VAL B C 1
ATOM 7412 O O . VAL B 1 160 ? -27.301 -15.763 19.405 1.00 10.99 160 VAL B O 1
ATOM 7425 N N . GLN B 1 161 ? -26.170 -17.700 19.655 1.00 10.63 161 GLN B N 1
ATOM 7426 C CA . GLN B 1 161 ? -26.911 -18.449 18.651 1.00 11.08 161 GLN B CA 1
ATOM 7427 C C . GLN B 1 161 ? -26.966 -19.915 19.028 1.00 11.22 161 GLN B C 1
ATOM 7428 O O . GLN B 1 161 ? -26.033 -20.442 19.635 1.00 11.27 161 GLN B O 1
ATOM 7442 N N . GLU B 1 162 ? -28.049 -20.581 18.652 1.00 11.33 162 GLU B N 1
ATOM 7443 C CA . GLU B 1 162 ? -28.091 -22.031 18.694 1.00 12.13 162 GLU B CA 1
ATOM 7444 C C . GLU B 1 162 ? -27.115 -22.573 17.655 1.00 12.10 162 GLU B C 1
ATOM 7445 O O . GLU B 1 162 ? -26.929 -21.961 16.599 1.00 13.21 162 GLU B O 1
ATOM 7457 N N . MET B 1 163 ? -26.488 -23.707 17.956 1.00 12.18 163 MET B N 1
ATOM 7458 C CA . MET B 1 163 ? -25.612 -24.380 16.998 1.00 12.49 163 MET B CA 1
ATOM 7459 C C . MET B 1 163 ? -26.276 -25.623 16.433 1.00 13.14 163 MET B C 1
ATOM 7460 O O . MET B 1 163 ? -27.211 -26.174 17.014 1.00 13.33 163 MET B O 1
ATOM 7474 N N . SER B 1 164 ? -25.764 -26.090 15.300 1.00 13.33 164 SER B N 1
ATOM 7475 C CA . SER B 1 164 ? -26.138 -27.394 14.785 1.00 14.18 164 SER B CA 1
ATOM 7476 C C . SER B 1 164 ? -25.602 -28.469 15.712 1.00 13.89 164 SER B C 1
ATOM 7477 O O . SER B 1 164 ? -24.703 -28.240 16.528 1.00 13.45 164 SER B O 1
ATOM 7485 N N . GLN B 1 165 ? -26.160 -29.660 15.571 1.00 15.30 165 GLN B N 1
ATOM 7486 C CA . GLN B 1 165 ? -25.822 -30.776 16.443 1.00 16.29 165 GLN B CA 1
ATOM 7487 C C . GLN B 1 165 ? -24.351 -31.169 16.351 1.00 15.76 165 GLN B C 1
ATOM 7488 O O . GLN B 1 165 ? -23.772 -31.651 17.326 1.00 16.86 165 GLN B O 1
ATOM 7502 N N . ASP B 1 166 ? -23.738 -30.963 15.189 1.00 14.82 166 ASP B N 1
ATOM 7503 C CA . ASP B 1 166 ? -22.317 -31.270 15.026 1.00 14.58 166 ASP B CA 1
ATOM 7504 C C . ASP B 1 166 ? -21.383 -30.107 15.399 1.00 13.28 166 ASP B C 1
ATOM 7505 O O . ASP B 1 166 ? -20.165 -30.240 15.257 1.00 12.97 166 ASP B O 1
ATOM 7514 N N . LEU B 1 167 ? -21.961 -29.008 15.890 1.00 12.09 167 LEU B N 1
ATOM 7515 C CA . LEU B 1 167 ? -21.227 -27.811 16.329 1.00 11.60 167 LEU B CA 1
ATOM 7516 C C . LEU B 1 167 ? -20.535 -27.042 15.197 1.00 12.20 167 LEU B C 1
ATOM 7517 O O . LEU B 1 167 ? -19.787 -26.103 15.450 1.00 12.78 167 LEU B O 1
ATOM 7533 N N . LEU B 1 168 ? -20.797 -27.413 13.948 1.00 13.50 168 LEU B N 1
ATOM 7534 C CA . LEU B 1 168 ? -20.074 -26.811 12.826 1.00 14.78 168 LEU B CA 1
ATOM 7535 C C . LEU B 1 168 ? -20.798 -25.615 12.215 1.00 16.26 168 LEU B C 1
ATOM 7536 O O . LEU B 1 168 ? -20.201 -24.863 11.446 1.00 17.49 168 LEU B O 1
ATOM 7552 N N . GLU B 1 169 ? -22.067 -25.423 12.565 1.00 16.74 169 GLU B N 1
ATOM 7553 C CA . GLU B 1 169 ? -22.852 -24.313 12.021 1.00 18.21 169 GLU B CA 1
ATOM 7554 C C . GLU B 1 169 ? -23.531 -23.542 13.144 1.00 16.84 169 GLU B C 1
ATOM 7555 O O . GLU B 1 169 ? -23.901 -24.142 14.157 1.00 15.38 169 GLU B O 1
ATOM 7566 N N . LEU B 1 170 ? -23.640 -22.217 12.965 1.00 16.93 170 LEU B N 1
ATOM 7567 C CA . LEU B 1 170 ? -24.416 -21.334 13.840 1.00 17.49 170 LEU B CA 1
ATOM 7568 C C . LEU B 1 170 ? -25.762 -21.058 13.171 1.00 18.67 170 LEU B C 1
ATOM 7569 O O . LEU B 1 170 ? -25.796 -20.521 12.070 1.00 19.50 170 LEU B O 1
ATOM 7584 N N . LYS B 1 171 ? -26.859 -21.433 13.831 1.00 18.82 171 LYS B N 1
ATOM 7585 C CA . LYS B 1 171 ? -28.202 -21.354 13.253 1.00 19.77 171 LYS B CA 1
ATOM 7586 C C . LYS B 1 171 ? -28.846 -19.986 13.436 1.00 19.44 171 LYS B C 1
ATOM 7587 O O . LYS B 1 171 ? -28.590 -19.284 14.418 1.00 19.27 171 LYS B O 1
ATOM 7606 N N . GLY B 1 172 ? -29.704 -19.628 12.486 1.00 19.83 172 GLY B N 1
ATOM 7607 C CA . GLY B 1 172 ? -30.501 -18.424 12.581 1.00 19.81 172 GLY B CA 1
ATOM 7608 C C . GLY B 1 172 ? -29.666 -17.166 12.585 1.00 20.18 172 GLY B C 1
ATOM 7609 O O . GLY B 1 172 ? -28.568 -17.129 12.033 1.00 21.10 172 GLY B O 1
ATOM 7613 N N . ASP B 1 173 ? -30.191 -16.134 13.232 1.00 20.36 173 ASP B N 1
ATOM 7614 C CA . ASP B 1 173 ? -29.537 -14.839 13.275 1.00 20.65 173 ASP B CA 1
ATOM 7615 C C . ASP B 1 173 ? -28.867 -14.643 14.629 1.00 18.49 173 ASP B C 1
ATOM 7616 O O . ASP B 1 173 ? -29.358 -15.143 15.632 1.00 17.47 173 ASP B O 1
ATOM 7625 N N . PRO B 1 174 ? -27.737 -13.918 14.662 1.00 17.42 174 PRO B N 1
ATOM 7626 C CA . PRO B 1 174 ? -27.133 -13.580 15.953 1.00 16.07 174 PRO B CA 1
ATOM 7627 C C . PRO B 1 174 ? -28.130 -12.803 16.792 1.00 14.94 174 PRO B C 1
ATOM 7628 O O . PRO B 1 174 ? -28.799 -11.916 16.271 1.00 15.88 174 PRO B O 1
ATOM 7639 N N . VAL B 1 175 ? -28.243 -13.148 18.067 1.00 13.44 175 VAL B N 1
ATOM 7640 C CA . VAL B 1 175 ? -29.111 -12.435 18.993 1.00 13.85 175 VAL B CA 1
ATOM 7641 C C . VAL B 1 175 ? -28.232 -11.730 20.013 1.00 12.26 175 VAL B C 1
ATOM 7642 O O . VAL B 1 175 ? -27.410 -12.380 20.658 1.00 12.02 175 VAL B O 1
ATOM 7655 N N . LEU B 1 176 ? -28.376 -10.416 20.157 1.00 11.77 176 LEU B N 1
ATOM 7656 C CA . LEU B 1 176 ? -27.669 -9.724 21.221 1.00 11.00 176 LEU B CA 1
ATOM 7657 C C . LEU B 1 176 ? -28.176 -10.242 22.565 1.00 11.20 176 LEU B C 1
ATOM 7658 O O . LEU B 1 176 ? -29.391 -10.275 22.802 1.00 12.92 176 LEU B O 1
ATOM 7674 N N . ALA B 1 177 ? -27.244 -10.639 23.435 1.00 10.45 177 ALA B N 1
ATOM 7675 C CA . ALA B 1 177 ? -27.593 -11.103 24.780 1.00 10.50 177 ALA B CA 1
ATOM 7676 C C . ALA B 1 177 ? -27.463 -9.946 25.771 1.00 10.69 177 ALA B C 1
ATOM 7677 O O . ALA B 1 177 ? -28.466 -9.482 26.326 1.00 11.78 177 ALA B O 1
ATOM 7684 N N . ILE B 1 178 ? -26.242 -9.452 25.960 1.00 9.63 178 ILE B N 1
ATOM 7685 C CA . ILE B 1 178 ? -25.990 -8.348 26.887 1.00 9.51 178 ILE B CA 1
ATOM 7686 C C . ILE B 1 178 ? -24.901 -7.431 26.345 1.00 9.99 178 ILE B C 1
ATOM 7687 O O . ILE B 1 178 ? -24.047 -7.833 25.548 1.00 10.31 178 ILE B O 1
ATOM 7703 N N . GLN B 1 179 ? -24.961 -6.185 26.785 1.00 10.58 179 GLN B N 1
ATOM 7704 C CA . GLN B 1 179 ? -23.908 -5.215 26.537 1.00 11.50 179 GLN B CA 1
ATOM 7705 C C . GLN B 1 179 ? -23.867 -4.285 27.745 1.00 11.94 179 GLN B C 1
ATOM 7706 O O . GLN B 1 179 ? -24.822 -4.230 28.523 1.00 12.11 179 GLN B O 1
ATOM 7720 N N . PRO B 1 180 ? -22.764 -3.541 27.918 1.00 12.49 180 PRO B N 1
ATOM 7721 C CA . PRO B 1 180 ? -22.651 -2.679 29.096 1.00 12.99 180 PRO B CA 1
ATOM 7722 C C . PRO B 1 180 ? -23.886 -1.800 29.293 1.00 13.60 180 PRO B C 1
ATOM 7723 O O . PRO B 1 180 ? -24.336 -1.120 28.360 1.00 14.57 180 PRO B O 1
ATOM 7734 N N . SER B 1 181 ? -24.444 -1.841 30.500 1.00 13.91 181 SER B N 1
ATOM 7735 C CA . SER B 1 181 ? -25.724 -1.203 30.778 1.00 15.33 181 SER B CA 1
ATOM 7736 C C . SER B 1 181 ? -25.920 -0.758 32.233 1.00 16.44 181 SER B C 1
ATOM 7737 O O . SER B 1 181 ? -26.737 0.116 32.499 1.00 19.29 181 SER B O 1
ATOM 7745 N N . GLN B 1 182 ? -25.167 -1.330 33.161 1.00 14.77 182 GLN B N 1
ATOM 7746 C CA . GLN B 1 182 ? -25.313 -1.016 34.578 1.00 14.60 182 GLN B CA 1
ATOM 7747 C C . GLN B 1 182 ? -24.212 -0.087 35.030 1.00 14.76 182 GLN B C 1
ATOM 7748 O O . GLN B 1 182 ? -23.135 -0.063 34.454 1.00 14.25 182 GLN B O 1
ATOM 7762 N N . ASP B 1 183 ? -24.480 0.666 36.085 1.00 15.67 183 ASP B N 1
ATOM 7763 C CA . ASP B 1 183 ? -23.547 1.693 36.515 1.00 16.31 183 ASP B CA 1
ATOM 7764 C C . ASP B 1 183 ? -22.165 1.148 36.895 1.00 15.80 183 ASP B C 1
ATOM 7765 O O . ASP B 1 183 ? -21.169 1.830 36.694 1.00 16.36 183 ASP B O 1
ATOM 7774 N N . TRP B 1 184 ? -22.084 -0.077 37.410 1.00 14.92 184 TRP B N 1
ATOM 7775 C CA . TRP B 1 184 ? -20.784 -0.638 37.790 1.00 14.20 184 TRP B CA 1
ATOM 7776 C C . TRP B 1 184 ? -19.911 -0.992 36.586 1.00 13.11 184 TRP B C 1
ATOM 7777 O O . TRP B 1 184 ? -18.737 -1.332 36.755 1.00 13.55 184 TRP B O 1
ATOM 7798 N N . GLU B 1 185 ? -20.483 -0.935 35.383 1.00 12.15 185 GLU B N 1
ATOM 7799 C CA . GLU B 1 185 ? -19.806 -1.387 34.167 1.00 11.73 185 GLU B CA 1
ATOM 7800 C C . GLU B 1 185 ? -19.139 -0.246 33.367 1.00 12.26 185 GLU B C 1
ATOM 7801 O O . GLU B 1 185 ? -18.720 -0.446 32.225 1.00 12.75 185 GLU B O 1
ATOM 7813 N N . GLY B 1 186 ? -19.010 0.934 33.966 1.00 12.50 186 GLY B N 1
ATOM 7814 C CA . GLY B 1 186 ? -18.253 2.019 33.347 1.00 13.03 186 GLY B CA 1
ATOM 7815 C C . GLY B 1 186 ? -18.863 2.490 32.045 1.00 12.45 186 GLY B C 1
ATOM 7816 O O . GLY B 1 186 ? -18.188 2.625 31.009 1.00 12.37 186 GLY B O 1
ATOM 7820 N N . ILE B 1 187 ? -20.151 2.788 32.106 1.00 13.58 187 ILE B N 1
ATOM 7821 C CA . ILE B 1 187 ? -20.930 3.053 30.908 1.00 14.78 187 ILE B CA 1
ATOM 7822 C C . ILE B 1 187 ? -20.873 4.500 30.427 1.00 16.11 187 ILE B C 1
ATOM 7823 O O . ILE B 1 187 ? -21.586 4.856 29.498 1.00 17.07 187 ILE B O 1
ATOM 7839 N N . ASN B 1 188 ? -20.000 5.310 31.020 1.00 17.04 188 ASN B N 1
ATOM 7840 C CA . ASN B 1 188 ? -19.713 6.636 30.478 1.00 18.16 188 ASN B CA 1
ATOM 7841 C C . ASN B 1 188 ? -18.345 6.690 29.798 1.00 16.96 188 ASN B C 1
ATOM 7842 O O . ASN B 1 188 ? -17.933 7.740 29.294 1.00 18.72 188 ASN B O 1
ATOM 7853 N N . ASP B 1 189 ? -17.640 5.564 29.768 1.00 14.83 189 ASP B N 1
ATOM 7854 C CA . ASP B 1 189 ? -16.284 5.561 29.229 1.00 14.36 189 ASP B CA 1
ATOM 7855 C C . ASP B 1 189 ? -16.251 5.291 27.739 1.00 12.18 189 ASP B C 1
ATOM 7856 O O . ASP B 1 189 ? -17.207 4.771 27.160 1.00 12.04 189 ASP B O 1
ATOM 7865 N N . ALA B 1 190 ? -15.119 5.623 27.125 1.00 10.87 190 ALA B N 1
ATOM 7866 C CA . ALA B 1 190 ? -14.978 5.509 25.682 1.00 9.92 190 ALA B CA 1
ATOM 7867 C C . ALA B 1 190 ? -14.830 4.064 25.214 1.00 8.54 190 ALA B C 1
ATOM 7868 O O . ALA B 1 190 ? -15.075 3.778 24.045 1.00 8.94 190 ALA B O 1
ATOM 7875 N N . TRP B 1 191 ? -14.361 3.191 26.103 1.00 8.73 191 TRP B N 1
ATOM 7876 C CA . TRP B 1 191 ? -14.220 1.766 25.851 1.00 8.88 191 TRP B CA 1
ATOM 7877 C C . TRP B 1 191 ? -15.005 1.071 26.953 1.00 9.08 191 TRP B C 1
ATOM 7878 O O . TRP B 1 191 ? -14.873 1.428 28.130 1.00 10.02 191 TRP B O 1
ATOM 7899 N N . GLN B 1 192 ? -15.843 0.105 26.572 1.00 8.49 192 GLN B N 1
ATOM 7900 C CA . GLN B 1 192 ? -16.752 -0.572 27.493 1.00 8.95 192 GLN B CA 1
ATOM 7901 C C . GLN B 1 192 ? -16.817 -2.039 27.138 1.00 8.60 192 GLN B C 1
ATOM 7902 O O . GLN B 1 192 ? -16.797 -2.394 25.964 1.00 9.94 192 GLN B O 1
ATOM 7916 N N . TRP B 1 193 ? -16.919 -2.890 28.159 1.00 8.71 193 TRP B N 1
ATOM 7917 C CA . TRP B 1 193 ? -16.827 -4.328 27.949 1.00 9.01 193 TRP B CA 1
ATOM 7918 C C . TRP B 1 193 ? -17.866 -5.122 28.719 1.00 8.88 193 TRP B C 1
ATOM 7919 O O . TRP B 1 193 ? -18.018 -4.948 29.931 1.00 9.48 193 TRP B O 1
ATOM 7940 N N . ASN B 1 194 ? -18.548 -6.028 28.014 1.00 8.67 194 ASN B N 1
ATOM 7941 C CA . ASN B 1 194 ? -19.117 -7.242 28.612 1.00 8.39 194 ASN B CA 1
ATOM 7942 C C . ASN B 1 194 ? -18.461 -8.386 27.849 1.00 8.11 194 ASN B C 1
ATOM 7943 O O . ASN B 1 194 ? -18.577 -8.462 26.615 1.00 9.12 194 ASN B O 1
ATOM 7954 N N . GLU B 1 195 ? -17.753 -9.266 28.555 1.00 8.27 195 GLU B N 1
ATOM 7955 C CA . GLU B 1 195 ? -17.001 -10.314 27.881 1.00 8.32 195 GLU B CA 1
ATOM 7956 C C . GLU B 1 195 ? -16.915 -11.554 28.776 1.00 7.71 195 GLU B C 1
ATOM 7957 O O . GLU B 1 195 ? -17.498 -11.599 29.872 1.00 8.37 195 GLU B O 1
ATOM 7969 N N . GLY B 1 196 ? -16.238 -12.591 28.296 1.00 7.96 196 GLY B N 1
ATOM 7970 C CA . GLY B 1 196 ? -16.071 -13.808 29.069 1.00 8.22 196 GLY B CA 1
ATOM 7971 C C . GLY B 1 196 ? -17.353 -14.468 29.577 1.00 7.94 196 GLY B C 1
ATOM 7972 O O . GLY B 1 196 ? -17.428 -14.850 30.741 1.00 8.42 196 GLY B O 1
ATOM 7976 N N . PRO B 1 197 ? -18.348 -14.686 28.706 1.00 7.80 197 PRO B N 1
ATOM 7977 C CA . PRO B 1 197 ? -19.562 -15.355 29.186 1.00 8.20 197 PRO B CA 1
ATOM 7978 C C . PRO B 1 197 ? -19.316 -16.800 29.601 1.00 8.12 197 PRO B C 1
ATOM 7979 O O . PRO B 1 197 ? -18.524 -17.518 28.986 1.00 8.87 197 PRO B O 1
ATOM 7990 N N . PHE B 1 198 ? -20.053 -17.242 30.621 1.00 7.81 198 PHE B N 1
ATOM 7991 C CA . PHE B 1 198 ? -20.119 -18.652 31.026 1.00 7.98 198 PHE B CA 1
ATOM 7992 C C . PHE B 1 198 ? -21.528 -18.894 31.564 1.00 8.06 198 PHE B C 1
ATOM 7993 O O . PHE B 1 198 ? -21.978 -18.164 32.439 1.00 9.04 198 PHE B O 1
ATOM 8010 N N . VAL B 1 199 ? -22.226 -19.906 31.047 1.00 8.61 199 VAL B N 1
ATOM 8011 C CA . VAL B 1 199 ? -23.632 -20.145 31.387 1.00 9.27 199 VAL B CA 1
ATOM 8012 C C . VAL B 1 199 ? -23.807 -21.418 32.216 1.00 9.37 199 VAL B C 1
ATOM 8013 O O . VAL B 1 199 ? -23.247 -22.467 31.883 1.00 10.05 199 VAL B O 1
ATOM 8026 N N . ILE B 1 200 ? -24.566 -21.298 33.308 1.00 10.17 200 ILE B N 1
ATOM 8027 C CA . ILE B 1 200 ? -25.007 -22.451 34.090 1.00 11.23 200 ILE B CA 1
ATOM 8028 C C . ILE B 1 200 ? -26.529 -22.440 34.201 1.00 11.67 200 ILE B C 1
ATOM 8029 O O . ILE B 1 200 ? -27.182 -21.400 34.070 1.00 12.11 200 ILE B O 1
ATOM 8045 N N . LYS B 1 201 ? -27.095 -23.619 34.434 1.00 12.87 201 LYS B N 1
ATOM 8046 C CA . LYS B 1 201 ? -28.537 -23.766 34.580 1.00 13.82 201 LYS B CA 1
ATOM 8047 C C . LYS B 1 201 ? -28.836 -24.172 36.013 1.00 14.34 201 LYS B C 1
ATOM 8048 O O . LYS B 1 201 ? -28.123 -25.003 36.588 1.00 15.69 201 LYS B O 1
ATOM 8067 N N . HIS B 1 202 ? -29.892 -23.603 36.583 1.00 14.47 202 HIS B N 1
ATOM 8068 C CA . HIS B 1 202 ? -30.276 -23.886 37.964 1.00 15.53 202 HIS B CA 1
ATOM 8069 C C . HIS B 1 202 ? -31.779 -23.698 38.109 1.00 15.94 202 HIS B C 1
ATOM 8070 O O . HIS B 1 202 ? -32.317 -22.642 37.776 1.00 15.42 202 HIS B O 1
ATOM 8085 N N . GLU B 1 203 ? -32.445 -24.746 38.585 1.00 17.27 203 GLU B N 1
ATOM 8086 C CA . GLU B 1 203 ? -33.889 -24.739 38.805 1.00 19.04 203 GLU B CA 1
ATOM 8087 C C . GLU B 1 203 ? -34.652 -24.166 37.609 1.00 17.96 203 GLU B C 1
ATOM 8088 O O . GLU B 1 203 ? -35.562 -23.348 37.751 1.00 19.11 203 GLU B O 1
ATOM 8100 N N . GLY B 1 204 ? -34.254 -24.594 36.420 1.00 17.00 204 GLY B N 1
ATOM 8101 C CA . GLY B 1 204 ? -34.998 -24.271 35.219 1.00 16.02 204 GLY B CA 1
ATOM 8102 C C . GLY B 1 204 ? -34.640 -22.952 34.564 1.00 15.06 204 GLY B C 1
ATOM 8103 O O . GLY B 1 204 ? -35.096 -22.686 33.450 1.00 15.73 204 GLY B O 1
ATOM 8107 N N . LYS B 1 205 ? -33.849 -22.122 35.241 1.00 14.12 205 LYS B N 1
ATOM 8108 C CA . LYS B 1 205 ? -33.414 -20.848 34.673 1.00 13.45 205 LYS B CA 1
ATOM 8109 C C . LYS B 1 205 ? -31.935 -20.899 34.315 1.00 12.00 205 LYS B C 1
ATOM 8110 O O . LYS B 1 205 ? -31.182 -21.768 34.765 1.00 12.71 205 LYS B O 1
ATOM 8129 N N . TYR B 1 206 ? -31.533 -19.934 33.499 1.00 11.53 206 TYR B N 1
ATOM 8130 C CA . TYR B 1 206 ? -30.199 -19.884 32.937 1.00 10.88 206 TYR B CA 1
ATOM 8131 C C . TYR B 1 206 ? -29.513 -18.638 33.468 1.00 10.45 206 TYR B C 1
ATOM 8132 O O . TYR B 1 206 ? -30.112 -17.565 33.532 1.00 11.13 206 TYR B O 1
ATOM 8150 N N . TYR B 1 207 ? -28.256 -18.819 33.869 1.00 9.97 207 TYR B N 1
ATOM 8151 C CA . TYR B 1 207 ? -27.458 -17.791 34.527 1.00 9.93 207 TYR B CA 1
ATOM 8152 C C . TYR B 1 207 ? -26.171 -17.606 33.745 1.00 9.92 207 TYR B C 1
ATOM 8153 O O . TYR B 1 207 ? -25.387 -18.545 33.600 1.00 10.58 207 TYR B O 1
ATOM 8171 N N . MET B 1 208 ? -25.973 -16.401 33.226 1.00 9.39 208 MET B N 1
ATOM 8172 C CA . MET B 1 208 ? -24.769 -16.070 32.469 1.00 9.18 208 MET B CA 1
ATOM 8173 C C . MET B 1 208 ? -23.862 -15.208 33.321 1.00 8.57 208 MET B C 1
ATOM 8174 O O . MET B 1 208 ? -24.205 -14.067 33.611 1.00 9.25 208 MET B O 1
ATOM 8188 N N . MET B 1 209 ? -22.734 -15.774 33.734 1.00 8.50 209 MET B N 1
ATOM 8189 C CA . MET B 1 209 ? -21.682 -15.003 34.376 1.00 8.28 209 MET B CA 1
ATOM 8190 C C . MET B 1 209 ? -20.871 -14.321 33.284 1.00 8.61 209 MET B C 1
ATOM 8191 O O . MET B 1 209 ? -20.696 -14.881 32.204 1.00 9.82 209 MET B O 1
ATOM 8205 N N . TYR B 1 210 ? -20.403 -13.110 33.556 1.00 8.29 210 TYR B N 1
ATOM 8206 C CA . TYR B 1 210 ? -19.632 -12.366 32.573 1.00 7.94 210 TYR B CA 1
ATOM 8207 C C . TYR B 1 210 ? -18.766 -11.353 33.311 1.00 8.06 210 TYR B C 1
ATOM 8208 O O . TYR B 1 210 ? -18.989 -11.070 34.495 1.00 8.65 210 TYR B O 1
ATOM 8226 N N . SER B 1 211 ? -17.808 -10.785 32.587 1.00 8.31 211 SER B N 1
ATOM 8227 C CA . SER B 1 211 ? -16.902 -9.789 33.136 1.00 8.46 211 SER B CA 1
ATOM 8228 C C . SER B 1 211 ? -17.111 -8.442 32.461 1.00 8.00 211 SER B C 1
ATOM 8229 O O . SER B 1 211 ? -17.445 -8.362 31.282 1.00 8.71 211 SER B O 1
ATOM 8237 N N . ALA B 1 212 ? -16.891 -7.379 33.233 1.00 8.42 212 ALA B N 1
ATOM 8238 C CA . ALA B 1 212 ? -16.981 -6.014 32.721 1.00 8.83 212 ALA B CA 1
ATOM 8239 C C . ALA B 1 212 ? -15.835 -5.167 33.245 1.00 9.35 212 ALA B C 1
ATOM 8240 O O . ALA B 1 212 ? -15.112 -5.575 34.163 1.00 9.80 212 ALA B O 1
ATOM 8247 N N . ASN B 1 213 ? -15.725 -3.969 32.664 1.00 9.24 213 ASN B N 1
ATOM 8248 C CA . ASN B 1 213 ? -14.600 -3.055 32.858 1.00 9.64 213 ASN B CA 1
ATOM 8249 C C . ASN B 1 213 ? -13.339 -3.572 32.171 1.00 9.75 213 ASN B C 1
ATOM 8250 O O . ASN B 1 213 ? -13.366 -4.594 31.492 1.00 9.87 213 ASN B O 1
ATOM 8261 N N . CYS B 1 214 ? -12.251 -2.825 32.284 1.00 10.32 214 CYS B N 1
ATOM 8262 C CA . CYS B 1 214 ? -11.042 -3.145 31.545 1.00 10.63 214 CYS B CA 1
ATOM 8263 C C . CYS B 1 214 ? -10.251 -4.280 32.210 1.00 10.07 214 CYS B C 1
ATOM 8264 O O . CYS B 1 214 ? -10.024 -4.247 33.417 1.00 9.86 214 CYS B O 1
ATOM 8272 N N . TYR B 1 215 ? -9.781 -5.245 31.421 1.00 9.96 215 TYR B N 1
ATOM 8273 C CA . TYR B 1 215 ? -8.998 -6.358 31.953 1.00 10.11 215 TYR B CA 1
ATOM 8274 C C . TYR B 1 215 ? -7.784 -5.899 32.746 1.00 9.85 215 TYR B C 1
ATOM 8275 O O . TYR B 1 215 ? -7.342 -6.632 33.610 1.00 10.47 215 TYR B O 1
ATOM 8293 N N . ALA B 1 216 ? -7.219 -4.737 32.411 1.00 10.61 216 ALA B N 1
ATOM 8294 C CA . ALA B 1 216 ? -6.018 -4.221 33.070 1.00 11.45 216 ALA B CA 1
ATOM 8295 C C . ALA B 1 216 ? -6.314 -3.368 34.294 1.00 12.73 216 ALA B C 1
ATOM 8296 O O . ALA B 1 216 ? -5.386 -2.894 34.947 1.00 14.56 216 ALA B O 1
ATOM 8303 N N . SER B 1 217 ? -7.591 -3.189 34.611 1.00 12.02 217 SER B N 1
ATOM 8304 C CA . SER B 1 217 ? -8.017 -2.392 35.754 1.00 11.73 217 SER B CA 1
ATOM 8305 C C . SER B 1 217 ? -8.313 -3.275 36.953 1.00 11.00 217 SER B C 1
ATOM 8306 O O . SER B 1 217 ? -8.845 -4.374 36.785 1.00 10.74 217 SER B O 1
ATOM 8314 N N . PRO B 1 218 ? -8.039 -2.783 38.171 1.00 11.84 218 PRO B N 1
ATOM 8315 C CA . PRO B 1 218 ? -8.510 -3.524 39.349 1.00 12.04 218 PRO B CA 1
ATOM 8316 C C . PRO B 1 218 ? -10.021 -3.710 39.358 1.00 11.10 218 PRO B C 1
ATOM 8317 O O . PRO B 1 218 ? -10.520 -4.625 40.018 1.00 10.99 218 PRO B O 1
ATOM 8328 N N . ASP B 1 219 ? -10.734 -2.850 38.631 1.00 11.12 219 ASP B N 1
ATOM 8329 C CA . ASP B 1 219 ? -12.191 -2.907 38.586 1.00 10.94 219 ASP B CA 1
ATOM 8330 C C . ASP B 1 219 ? -12.766 -3.948 37.627 1.00 9.84 219 ASP B C 1
ATOM 8331 O O . ASP B 1 219 ? -13.984 -4.073 37.545 1.00 10.62 219 ASP B O 1
ATOM 8340 N N . TYR B 1 220 ? -11.924 -4.696 36.919 1.00 9.43 220 TYR B N 1
ATOM 8341 C CA . TYR B 1 220 ? -12.419 -5.863 36.206 1.00 9.20 220 TYR B CA 1
ATOM 8342 C C . TYR B 1 220 ? -13.148 -6.725 37.238 1.00 9.45 220 TYR B C 1
ATOM 8343 O O . TYR B 1 220 ? -12.634 -6.958 38.333 1.00 10.31 220 TYR B O 1
ATOM 8361 N N . SER B 1 221 ? -14.356 -7.160 36.906 1.00 8.97 221 SER B N 1
ATOM 8362 C CA . SER B 1 221 ? -15.187 -7.857 37.875 1.00 9.20 221 SER B CA 1
ATOM 8363 C C . SER B 1 221 ? -16.297 -8.626 37.188 1.00 8.79 221 SER B C 1
ATOM 8364 O O . SER B 1 221 ? -16.562 -8.424 36.001 1.00 9.04 221 SER B O 1
ATOM 8372 N N . ILE B 1 222 ? -16.923 -9.522 37.949 1.00 9.09 222 ILE B N 1
ATOM 8373 C CA . ILE B 1 222 ? -17.878 -10.477 37.410 1.00 9.11 222 ILE B CA 1
ATOM 8374 C C . ILE B 1 222 ? -19.287 -10.176 37.899 1.00 9.30 222 ILE B C 1
ATOM 8375 O O . ILE B 1 222 ? -19.515 -10.002 39.102 1.00 9.97 222 ILE B O 1
ATOM 8391 N N . GLY B 1 223 ? -20.232 -10.147 36.968 1.00 9.19 223 GLY B N 1
ATOM 8392 C CA . GLY B 1 223 ? -21.644 -10.078 37.293 1.00 9.47 223 GLY B CA 1
ATOM 8393 C C . GLY B 1 223 ? -22.376 -11.222 36.627 1.00 8.86 223 GLY B C 1
ATOM 8394 O O . GLY B 1 223 ? -21.757 -12.075 35.973 1.00 8.66 223 GLY B O 1
ATOM 8398 N N . TYR B 1 224 ? -23.698 -11.246 36.757 1.00 9.41 224 TYR B N 1
ATOM 8399 C CA . TYR B 1 224 ? -24.483 -12.208 36.003 1.00 9.33 224 TYR B CA 1
ATOM 8400 C C . TYR B 1 224 ? -25.804 -11.636 35.525 1.00 9.34 224 TYR B C 1
ATOM 8401 O O . TYR B 1 224 ? -26.272 -10.581 35.963 1.00 10.04 224 TYR B O 1
ATOM 8419 N N . ALA B 1 225 ? -26.372 -12.374 34.586 1.00 9.39 225 ALA B N 1
ATOM 8420 C CA . ALA B 1 225 ? -27.698 -12.114 34.065 1.00 9.83 225 ALA B CA 1
ATOM 8421 C C . ALA B 1 225 ? -28.486 -13.414 34.071 1.00 9.67 225 ALA B C 1
ATOM 8422 O O . ALA B 1 225 ? -27.903 -14.505 34.090 1.00 10.00 225 ALA B O 1
ATOM 8429 N N . VAL B 1 226 ? -29.806 -13.289 34.022 1.00 10.23 226 VAL B N 1
ATOM 8430 C CA . VAL B 1 226 ? -30.714 -14.423 34.140 1.00 10.98 226 VAL B CA 1
ATOM 8431 C C . VAL B 1 226 ? -31.675 -14.434 32.964 1.00 11.09 226 VAL B C 1
ATOM 8432 O O . VAL B 1 226 ? -32.179 -13.386 32.555 1.00 11.82 226 VAL B O 1
ATOM 8445 N N . ALA B 1 227 ? -31.955 -15.627 32.448 1.00 11.37 227 ALA B N 1
ATOM 8446 C CA . ALA B 1 227 ? -32.905 -15.807 31.360 1.00 11.95 227 ALA B CA 1
ATOM 8447 C C . ALA B 1 227 ? -33.782 -17.027 31.610 1.00 12.55 227 ALA B C 1
ATOM 8448 O O . ALA B 1 227 ? -33.368 -17.997 32.256 1.00 12.51 227 ALA B O 1
ATOM 8455 N N . GLU B 1 228 ? -34.999 -16.970 31.087 1.00 13.28 228 GLU B N 1
ATOM 8456 C CA . GLU B 1 228 ? -35.920 -18.098 31.183 1.00 14.48 228 GLU B CA 1
ATOM 8457 C C . GLU B 1 228 ? -35.593 -19.160 30.119 1.00 14.83 228 GLU B C 1
ATOM 8458 O O . GLU B 1 228 ? -35.989 -20.321 30.248 1.00 15.85 228 GLU B O 1
ATOM 8470 N N . THR B 1 229 ? -34.877 -18.754 29.068 1.00 15.34 229 THR B N 1
ATOM 8471 C CA . THR B 1 229 ? -34.545 -19.619 27.926 1.00 15.80 229 THR B CA 1
ATOM 8472 C C . THR B 1 229 ? -33.188 -19.141 27.346 1.00 15.06 229 THR B C 1
ATOM 8473 O O . THR B 1 229 ? -32.845 -17.983 27.499 1.00 15.26 229 THR B O 1
ATOM 8484 N N . PRO B 1 230 ? -32.399 -20.027 26.705 1.00 14.19 230 PRO B N 1
ATOM 8485 C CA . PRO B 1 230 ? -31.013 -19.637 26.390 1.00 13.73 230 PRO B CA 1
ATOM 8486 C C . PRO B 1 230 ? -30.818 -18.451 25.439 1.00 13.39 230 PRO B C 1
ATOM 8487 O O . PRO B 1 230 ? -29.778 -17.786 25.540 1.00 13.16 230 PRO B O 1
ATOM 8498 N N . LEU B 1 231 ? -31.770 -18.189 24.547 1.00 13.71 231 LEU B N 1
ATOM 8499 C CA . LEU B 1 231 ? -31.662 -17.052 23.630 1.00 15.09 231 LEU B CA 1
ATOM 8500 C C . LEU B 1 231 ? -32.100 -15.733 24.270 1.00 15.34 231 LEU B C 1
ATOM 8501 O O . LEU B 1 231 ? -32.066 -14.697 23.612 1.00 16.80 231 LEU B O 1
ATOM 8517 N N . GLY B 1 232 ? -32.495 -15.756 25.542 1.00 14.53 232 GLY B N 1
ATOM 8518 C CA . GLY B 1 232 ? -32.886 -14.543 26.247 1.00 14.87 232 GLY B CA 1
ATOM 8519 C C . GLY B 1 232 ? -34.385 -14.288 26.205 1.00 15.36 232 GLY B C 1
ATOM 8520 O O . GLY B 1 232 ? -35.157 -15.161 25.807 1.00 16.91 232 GLY B O 1
ATOM 8524 N N . PRO B 1 233 ? -34.810 -13.087 26.622 1.00 15.24 233 PRO B N 1
ATOM 8525 C CA . PRO B 1 233 ? -33.960 -11.989 27.086 1.00 14.58 233 PRO B CA 1
ATOM 8526 C C . PRO B 1 233 ? -33.149 -12.302 28.335 1.00 13.15 233 PRO B C 1
ATOM 8527 O O . PRO B 1 233 ? -33.570 -13.059 29.216 1.00 13.82 233 PRO B O 1
ATOM 8532 N N . TRP B 1 234 ? -31.983 -11.668 28.387 1.00 12.46 234 TRP B N 1
ATOM 8533 C CA . TRP B 1 234 ? -31.053 -11.790 29.493 1.00 11.84 234 TRP B CA 1
ATOM 8534 C C . TRP B 1 234 ? -31.134 -10.533 30.361 1.00 12.47 234 TRP B C 1
ATOM 8535 O O . TRP B 1 234 ? -30.868 -9.424 29.881 1.00 14.41 234 TRP B O 1
ATOM 8556 N N . ILE B 1 235 ? -31.513 -10.718 31.626 1.00 11.95 235 ILE B N 1
ATOM 8557 C CA . ILE B 1 235 ? -31.775 -9.613 32.538 1.00 12.43 235 ILE B CA 1
ATOM 8558 C C . ILE B 1 235 ? -30.724 -9.621 33.643 1.00 11.53 235 ILE B C 1
ATOM 8559 O O . ILE B 1 235 ? -30.593 -10.592 34.390 1.00 11.78 235 ILE B O 1
ATOM 8574 N N . LYS B 1 236 ? -29.958 -8.543 33.740 1.00 11.27 236 LYS B N 1
ATOM 8575 C CA . LYS B 1 236 ? -28.884 -8.485 34.723 1.00 11.29 236 LYS B CA 1
ATOM 8576 C C . LYS B 1 236 ? -29.381 -8.407 36.166 1.00 11.64 236 LYS B C 1
ATOM 8577 O O . LYS B 1 236 ? -30.404 -7.789 36.474 1.00 12.70 236 LYS B O 1
ATOM 8596 N N . TYR B 1 237 ? -28.621 -9.041 37.048 1.00 11.85 237 TYR B N 1
ATOM 8597 C CA . TYR B 1 237 ? -28.868 -8.981 38.483 1.00 12.33 237 TYR B CA 1
ATOM 8598 C C . TYR B 1 237 ? -28.604 -7.574 39.015 1.00 12.61 237 TYR B C 1
ATOM 8599 O O . TYR B 1 237 ? -27.538 -6.985 38.789 1.00 12.37 237 TYR B O 1
ATOM 8617 N N . SER B 1 238 ? -29.588 -7.022 39.719 1.00 13.58 238 SER B N 1
ATOM 8618 C CA . SER B 1 238 ? -29.478 -5.655 40.224 1.00 15.32 238 SER B CA 1
ATOM 8619 C C . SER B 1 238 ? -28.301 -5.463 41.179 1.00 15.32 238 SER B C 1
ATOM 8620 O O . SER B 1 238 ? -27.781 -4.360 41.312 1.00 16.47 238 SER B O 1
ATOM 8628 N N . GLY B 1 239 ? -27.888 -6.535 41.848 1.00 15.06 239 GLY B N 1
ATOM 8629 C CA . GLY B 1 239 ? -26.824 -6.475 42.831 1.00 14.90 239 GLY B CA 1
ATOM 8630 C C . GLY B 1 239 ? -25.440 -6.760 42.274 1.00 14.27 239 GLY B C 1
ATOM 8631 O O . GLY B 1 239 ? -24.495 -6.966 43.041 1.00 15.24 239 GLY B O 1
ATOM 8635 N N . ASN B 1 240 ? -25.299 -6.752 40.951 1.00 12.74 240 ASN B N 1
ATOM 8636 C CA . ASN B 1 240 ? -23.986 -6.934 40.344 1.00 11.92 240 ASN B CA 1
ATOM 8637 C C . ASN B 1 240 ? -23.028 -5.832 40.802 1.00 11.68 240 ASN B C 1
ATOM 8638 O O . ASN B 1 240 ? -23.450 -4.710 41.061 1.00 12.49 240 ASN B O 1
ATOM 8649 N N . PRO B 1 241 ? -21.722 -6.121 40.865 1.00 11.56 241 PRO B N 1
ATOM 8650 C CA . PRO B 1 241 ? -21.088 -7.405 40.565 1.00 11.41 241 PRO B CA 1
ATOM 8651 C C . PRO B 1 241 ? -21.117 -8.354 41.754 1.00 11.27 241 PRO B C 1
ATOM 8652 O O . PRO B 1 241 ? -21.253 -7.921 42.906 1.00 13.18 241 PRO B O 1
ATOM 8663 N N . ILE B 1 242 ? -20.965 -9.644 41.467 1.00 10.59 242 ILE B N 1
ATOM 8664 C CA . ILE B 1 242 ? -20.938 -10.665 42.500 1.00 10.78 242 ILE B CA 1
ATOM 8665 C C . ILE B 1 242 ? -19.514 -11.073 42.892 1.00 10.44 242 ILE B C 1
ATOM 8666 O O . ILE B 1 242 ? -19.327 -11.726 43.915 1.00 11.49 242 ILE B O 1
ATOM 8682 N N . LEU B 1 243 ? -18.514 -10.684 42.098 1.00 10.09 243 LEU B N 1
ATOM 8683 C CA . LEU B 1 243 ? -17.131 -10.968 42.447 1.00 10.58 243 LEU B CA 1
ATOM 8684 C C . LEU B 1 243 ? -16.292 -9.776 42.013 1.00 10.34 243 LEU B C 1
ATOM 8685 O O . LEU B 1 243 ? -16.213 -9.474 40.825 1.00 10.97 243 LEU B O 1
ATOM 8701 N N . SER B 1 244 ? -15.688 -9.106 42.990 1.00 10.48 244 SER B N 1
ATOM 8702 C CA . SER B 1 244 ? -14.947 -7.887 42.747 1.00 10.71 244 SER B CA 1
ATOM 8703 C C . SER B 1 244 ? -13.716 -7.815 43.639 1.00 10.15 244 SER B C 1
ATOM 8704 O O . SER B 1 244 ? -13.523 -8.618 44.550 1.00 11.07 244 SER B O 1
ATOM 8712 N N . LYS B 1 245 ? -12.891 -6.821 43.346 1.00 10.35 245 LYS B N 1
ATOM 8713 C CA . LYS B 1 245 ? -11.584 -6.672 43.961 1.00 10.93 245 LYS B CA 1
ATOM 8714 C C . LYS B 1 245 ? -11.609 -6.571 45.478 1.00 11.28 245 LYS B C 1
ATOM 8715 O O . LYS B 1 245 ? -12.583 -6.115 46.076 1.00 12.07 245 LYS B O 1
ATOM 8734 N N . ARG B 1 246 ? -10.495 -6.972 46.082 1.00 11.33 246 ARG B N 1
ATOM 8735 C CA . ARG B 1 246 ? -10.194 -6.680 47.479 1.00 12.02 246 ARG B CA 1
ATOM 8736 C C . ARG B 1 246 ? -8.739 -6.236 47.529 1.00 12.54 246 ARG B C 1
ATOM 8737 O O . ARG B 1 246 ? -7.837 -7.043 47.747 1.00 12.84 246 ARG B O 1
ATOM 8758 N N . MET B 1 247 ? -8.513 -4.957 47.271 1.00 13.65 247 MET B N 1
ATOM 8759 C CA . MET B 1 247 ? -7.153 -4.475 47.117 1.00 14.09 247 MET B CA 1
ATOM 8760 C C . MET B 1 247 ? -6.390 -4.544 48.428 1.00 15.04 247 MET B C 1
ATOM 8761 O O . MET B 1 247 ? -5.164 -4.638 48.428 1.00 15.49 247 MET B O 1
ATOM 8775 N N . ASP B 1 248 ? -7.117 -4.525 49.542 1.00 16.07 248 ASP B N 1
ATOM 8776 C CA . ASP B 1 248 ? -6.499 -4.684 50.858 1.00 17.86 248 ASP B CA 1
ATOM 8777 C C . ASP B 1 248 ? -5.865 -6.071 51.021 1.00 18.14 248 ASP B C 1
ATOM 8778 O O . ASP B 1 248 ? -4.985 -6.264 51.858 1.00 19.62 248 ASP B O 1
ATOM 8787 N N . LYS B 1 249 ? -6.321 -7.024 50.214 1.00 16.92 249 LYS B N 1
ATOM 8788 C CA . LYS B 1 249 ? -5.818 -8.395 50.241 1.00 16.71 249 LYS B CA 1
ATOM 8789 C C . LYS B 1 249 ? -4.939 -8.694 49.030 1.00 15.62 249 LYS B C 1
ATOM 8790 O O . LYS B 1 249 ? -4.526 -9.837 48.818 1.00 16.11 249 LYS B O 1
ATOM 8809 N N . GLY B 1 250 ? -4.661 -7.678 48.219 1.00 15.06 250 GLY B N 1
ATOM 8810 C CA . GLY B 1 250 ? -3.887 -7.885 47.007 1.00 14.90 250 GLY B CA 1
ATOM 8811 C C . GLY B 1 250 ? -4.634 -8.655 45.924 1.00 13.74 250 GLY B C 1
ATOM 8812 O O . GLY B 1 250 ? -4.006 -9.317 45.092 1.00 14.24 250 GLY B O 1
ATOM 8816 N N . ILE B 1 251 ? -5.963 -8.559 45.930 1.00 12.95 251 ILE B N 1
ATOM 8817 C CA . ILE B 1 251 ? -6.817 -9.223 44.938 1.00 12.05 251 ILE B CA 1
ATOM 8818 C C . ILE B 1 251 ? -7.376 -8.174 43.987 1.00 10.96 251 ILE B C 1
ATOM 8819 O O . ILE B 1 251 ? -8.257 -7.389 44.360 1.00 11.54 251 ILE B O 1
ATOM 8835 N N . SER B 1 252 ? -6.857 -8.169 42.759 1.00 10.32 252 SER B N 1
ATOM 8836 C CA . SER B 1 252 ? -7.167 -7.154 41.769 1.00 10.34 252 SER B CA 1
ATOM 8837 C C . SER B 1 252 ? -7.796 -7.768 40.521 1.00 9.86 252 SER B C 1
ATOM 8838 O O . SER B 1 252 ? -7.287 -8.742 39.984 1.00 9.95 252 SER B O 1
ATOM 8846 N N . GLY B 1 253 ? -8.914 -7.198 40.081 1.00 9.67 253 GLY B N 1
ATOM 8847 C CA . GLY B 1 253 ? -9.507 -7.559 38.801 1.00 9.45 253 GLY B CA 1
ATOM 8848 C C . GLY B 1 253 ? -9.961 -9.008 38.628 1.00 9.17 253 GLY B C 1
ATOM 8849 O O . GLY B 1 253 ? -9.634 -9.639 37.629 1.00 9.32 253 GLY B O 1
ATOM 8853 N N . PRO B 1 254 ? -10.764 -9.547 39.558 1.00 9.08 254 PRO B N 1
ATOM 8854 C CA . PRO B 1 254 ? -11.221 -10.938 39.385 1.00 9.74 254 PRO B CA 1
ATOM 8855 C C . PRO B 1 254 ? -12.137 -11.086 38.169 1.00 10.03 254 PRO B C 1
ATOM 8856 O O . PRO B 1 254 ? -13.123 -10.360 38.058 1.00 11.46 254 PRO B O 1
ATOM 8867 N N . GLY B 1 255 ? -11.820 -12.001 37.261 1.00 9.10 255 GLY B N 1
ATOM 8868 C CA . GLY B 1 255 ? -12.568 -12.069 36.033 1.00 9.93 255 GLY B CA 1
ATOM 8869 C C . GLY B 1 255 ? -12.341 -13.275 35.171 1.00 9.07 255 GLY B C 1
ATOM 8870 O O . GLY B 1 255 ? -11.587 -14.190 35.502 1.00 9.51 255 GLY B O 1
ATOM 8874 N N . HIS B 1 256 ? -13.066 -13.235 34.053 1.00 9.95 256 HIS B N 1
ATOM 8875 C CA . HIS B 1 256 ? -13.104 -14.208 32.988 1.00 11.23 256 HIS B CA 1
ATOM 8876 C C . HIS B 1 256 ? -13.112 -15.611 33.545 1.00 10.63 256 HIS B C 1
ATOM 8877 O O . HIS B 1 2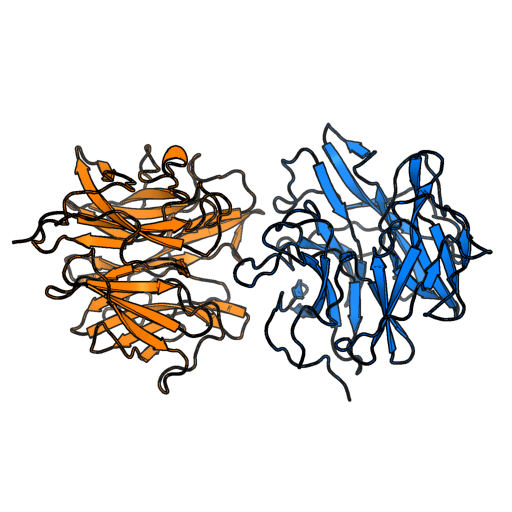56 ? -12.154 -16.313 33.474 1.00 13.11 256 HIS B O 1
ATOM 8892 N N . ASN B 1 257 ? -14.268 -15.956 34.105 1.00 9.47 257 ASN B N 1
ATOM 8893 C CA . ASN B 1 257 ? -14.386 -17.167 34.872 1.00 9.79 257 ASN B CA 1
ATOM 8894 C C . ASN B 1 257 ? -14.955 -18.361 34.118 1.00 9.02 257 ASN B C 1
ATOM 8895 O O . ASN B 1 257 ? -15.590 -18.252 33.068 1.00 9.35 257 ASN B O 1
ATOM 8906 N N . SER B 1 258 ? -14.697 -19.523 34.692 1.00 8.99 258 SER B N 1
ATOM 8907 C CA . SER B 1 258 ? -15.419 -20.735 34.360 1.00 8.77 258 SER B CA 1
ATOM 8908 C C . SER B 1 258 ? -16.016 -21.284 35.657 1.00 8.71 258 SER B C 1
ATOM 8909 O O . SER B 1 258 ? -15.808 -20.712 36.733 1.00 10.20 258 SER B O 1
ATOM 8917 N N . VAL B 1 259 ? -16.796 -22.353 35.551 1.00 9.25 259 VAL B N 1
ATOM 8918 C CA . VAL B 1 259 ? -17.436 -22.980 36.704 1.00 9.45 259 VAL B CA 1
ATOM 8919 C C . VAL B 1 259 ? -17.234 -24.480 36.597 1.00 9.50 259 VAL B C 1
ATOM 8920 O O . VAL B 1 259 ? -17.385 -25.048 35.518 1.00 10.45 259 VAL B O 1
ATOM 8933 N N . THR B 1 260 ? -16.899 -25.106 37.714 1.00 9.96 260 THR B N 1
ATOM 8934 C CA . THR B 1 260 ? -16.768 -26.545 37.778 1.00 10.11 260 THR B CA 1
ATOM 8935 C C . THR B 1 260 ? -17.294 -27.013 39.130 1.00 9.96 260 THR B C 1
ATOM 8936 O O . THR B 1 260 ? -17.900 -26.230 39.865 1.00 11.20 260 THR B O 1
ATOM 8947 N N . VAL B 1 261 ? -17.128 -28.297 39.419 1.00 11.28 261 VAL B N 1
ATOM 8948 C CA . VAL B 1 261 ? -17.626 -28.867 40.664 1.00 11.33 261 VAL B CA 1
ATOM 8949 C C . VAL B 1 261 ? -16.492 -29.553 41.397 1.00 10.64 261 VAL B C 1
ATOM 8950 O O . VAL B 1 261 ? -15.507 -29.967 40.786 1.00 11.10 261 VAL B O 1
ATOM 8962 N N . SER B 1 262 ? -16.658 -29.698 42.710 1.00 10.39 262 SER B N 1
ATOM 8963 C CA . SER B 1 262 ? -15.684 -30.364 43.564 1.00 10.66 262 SER B CA 1
ATOM 8964 C C . SER B 1 262 ? -15.567 -31.837 43.210 1.00 10.60 262 SER B C 1
ATOM 8965 O O . SER B 1 262 ? -16.425 -32.383 42.504 1.00 11.12 262 SER B O 1
ATOM 8973 N N . PRO B 1 263 ? -14.512 -32.509 43.719 1.00 11.62 263 PRO B N 1
ATOM 8974 C CA . PRO B 1 263 ? -14.336 -33.917 43.358 1.00 12.72 263 PRO B CA 1
ATOM 8975 C C . PRO B 1 263 ? -15.541 -34.793 43.690 1.00 13.46 263 PRO B C 1
ATOM 8976 O O . PRO B 1 263 ? -15.824 -35.701 42.914 1.00 14.11 263 PRO B O 1
ATOM 8987 N N . ASP B 1 264 ? -16.251 -34.520 44.781 1.00 13.76 264 ASP B N 1
ATOM 8988 C CA . ASP B 1 264 ? -17.423 -35.326 45.129 1.00 14.60 264 ASP B CA 1
ATOM 8989 C C . ASP B 1 264 ? -18.725 -34.851 44.467 1.00 14.70 264 ASP B C 1
ATOM 8990 O O . ASP B 1 264 ? -19.777 -35.438 44.687 1.00 15.82 264 ASP B O 1
ATOM 8999 N N . GLY B 1 265 ? -18.647 -33.803 43.651 1.00 14.37 265 GLY B N 1
ATOM 9000 C CA . GLY B 1 265 ? -19.795 -33.300 42.917 1.00 15.30 265 GLY B CA 1
ATOM 9001 C C . GLY B 1 265 ? -20.728 -32.385 43.697 1.00 16.70 265 GLY B C 1
ATOM 9002 O O . GLY B 1 265 ? -21.697 -31.885 43.138 1.00 18.69 265 GLY B O 1
ATOM 9006 N N . SER B 1 266 ? -20.440 -32.147 44.971 1.00 15.99 266 SER B N 1
ATOM 9007 C CA . SER B 1 266 ? -21.421 -31.525 45.861 1.00 16.84 266 SER B CA 1
ATOM 9008 C C . SER B 1 266 ? -21.404 -29.997 45.885 1.00 16.34 266 SER B C 1
ATOM 9009 O O . SER B 1 266 ? -22.389 -29.372 46.282 1.00 18.49 266 SER B O 1
ATOM 9017 N N . GLU B 1 267 ? -20.297 -29.373 45.493 1.00 14.14 267 GLU B N 1
ATOM 9018 C CA . GLU B 1 267 ? -20.232 -27.913 45.547 1.00 14.43 267 GLU B CA 1
ATOM 9019 C C . GLU B 1 267 ? -19.608 -27.349 44.279 1.00 12.89 267 GLU B C 1
ATOM 9020 O O . GLU B 1 267 ? -18.732 -27.950 43.675 1.00 13.71 267 GLU B O 1
ATOM 9032 N N . LEU B 1 268 ? -20.132 -26.213 43.851 1.00 11.11 268 LEU B N 1
ATOM 9033 C CA . LEU B 1 268 ? -19.622 -25.519 42.688 1.00 11.35 268 LEU B CA 1
ATOM 9034 C C . LEU B 1 268 ? -18.440 -24.642 43.069 1.00 10.35 268 LEU B C 1
ATOM 9035 O O . LEU B 1 268 ? -18.416 -24.050 44.150 1.00 10.62 268 LEU B O 1
ATOM 9051 N N . PHE B 1 269 ? -17.493 -24.537 42.140 1.00 9.99 269 PHE B N 1
ATOM 9052 C CA . PHE B 1 269 ? -16.392 -23.592 42.238 1.00 9.91 269 PHE B CA 1
ATOM 9053 C C . PHE B 1 269 ? -16.341 -22.704 41.016 1.00 9.74 269 PHE B C 1
ATOM 9054 O O . PHE B 1 269 ? -16.445 -23.175 39.882 1.00 10.34 269 PHE B O 1
ATOM 9071 N N . VAL B 1 270 ? -16.177 -21.407 41.250 1.00 9.44 270 VAL B N 1
ATOM 9072 C CA . VAL B 1 270 ? -15.814 -20.476 40.198 1.00 9.61 270 VAL B CA 1
ATOM 9073 C C . VAL B 1 270 ? -14.292 -20.460 40.102 1.00 9.34 270 VAL B C 1
ATOM 9074 O O . VAL B 1 270 ? -13.599 -20.453 41.123 1.00 10.36 270 VAL B O 1
ATOM 9087 N N . VAL B 1 271 ? -13.800 -20.485 38.866 1.00 8.74 271 VAL B N 1
ATOM 9088 C CA . VAL B 1 271 ? -12.385 -20.416 38.569 1.00 8.60 271 VAL B CA 1
ATOM 9089 C C . VAL B 1 271 ? -12.162 -19.120 37.806 1.00 8.56 271 VAL B C 1
ATOM 9090 O O . VAL B 1 271 ? -12.840 -18.867 36.815 1.00 9.25 271 VAL B O 1
ATOM 9103 N N . TYR B 1 272 ? -11.242 -18.279 38.267 1.00 8.64 272 TYR B N 1
ATOM 9104 C CA . TYR B 1 272 ? -11.144 -16.929 37.725 1.00 8.52 272 TYR B CA 1
ATOM 9105 C C . TYR B 1 272 ? -9.707 -16.444 37.824 1.00 8.44 272 TYR B C 1
ATOM 9106 O O . TYR B 1 272 ? -8.902 -16.993 38.598 1.00 9.13 272 TYR B O 1
ATOM 9124 N N . HIS B 1 273 ? -9.367 -15.422 37.036 1.00 8.36 273 HIS B N 1
ATOM 9125 C CA . HIS B 1 273 ? -8.049 -14.815 37.129 1.00 8.05 273 HIS B CA 1
ATOM 9126 C C . HIS B 1 273 ? -8.036 -13.556 37.963 1.00 8.37 273 HIS B C 1
ATOM 9127 O O . HIS B 1 273 ? -9.062 -12.916 38.135 1.00 8.99 273 HIS B O 1
ATOM 9142 N N . THR B 1 274 ? -6.852 -13.225 38.489 1.00 8.23 274 THR B N 1
ATOM 9143 C CA . THR B 1 274 ? -6.590 -11.941 39.122 1.00 8.73 274 THR B CA 1
ATOM 9144 C C . THR B 1 274 ? -5.192 -11.484 38.708 1.00 8.54 274 THR B C 1
ATOM 9145 O O . THR B 1 274 ? -4.374 -12.283 38.272 1.00 9.23 274 THR B O 1
ATOM 9156 N N . HIS B 1 275 ? -4.894 -10.205 38.871 1.00 9.18 275 HIS B N 1
ATOM 9157 C CA . HIS B 1 275 ? -3.576 -9.715 38.466 1.00 9.45 275 HIS B CA 1
ATOM 9158 C C . HIS B 1 275 ? -2.467 -10.290 39.333 1.00 9.89 275 HIS B C 1
ATOM 9159 O O . HIS B 1 275 ? -2.565 -10.318 40.566 1.00 10.64 275 HIS B O 1
ATOM 9174 N N . THR B 1 276 ? -1.390 -10.722 38.693 1.00 10.17 276 THR B N 1
ATOM 9175 C CA . THR B 1 276 ? -0.216 -11.173 39.437 1.00 10.92 276 THR B CA 1
ATOM 9176 C C . THR B 1 276 ? 0.402 -10.039 40.252 1.00 11.92 276 THR B C 1
ATOM 9177 O O . THR B 1 276 ? 0.888 -10.258 41.369 1.00 12.95 276 THR B O 1
ATOM 9188 N N . TYR B 1 277 ? 0.357 -8.836 39.692 1.00 12.13 277 TYR B N 1
ATOM 9189 C CA . TYR B 1 277 ? 0.943 -7.649 40.316 1.00 13.50 277 TYR B CA 1
ATOM 9190 C C . TYR B 1 277 ? -0.156 -6.609 40.508 1.00 13.93 277 TYR B C 1
ATOM 9191 O O . TYR B 1 277 ? -0.384 -5.770 39.635 1.00 14.14 277 TYR B O 1
ATOM 9209 N N . PRO B 1 278 ? -0.856 -6.670 41.651 1.00 14.17 278 PRO B N 1
ATOM 9210 C CA . PRO B 1 278 ? -1.989 -5.755 41.834 1.00 15.09 278 PRO B CA 1
ATOM 9211 C C . PRO B 1 278 ? -1.579 -4.280 41.837 1.00 16.26 278 PRO B C 1
ATOM 9212 O O . PRO B 1 278 ? -2.428 -3.441 41.547 1.00 16.96 278 PRO B O 1
ATOM 9223 N N . ASP B 1 279 ? -0.321 -3.962 42.138 1.00 17.07 279 ASP B N 1
ATOM 9224 C CA . ASP B 1 279 ? 0.124 -2.571 42.130 1.00 18.31 279 ASP B CA 1
ATOM 9225 C C . ASP B 1 279 ? 0.431 -2.060 40.714 1.00 19.09 279 ASP B C 1
ATOM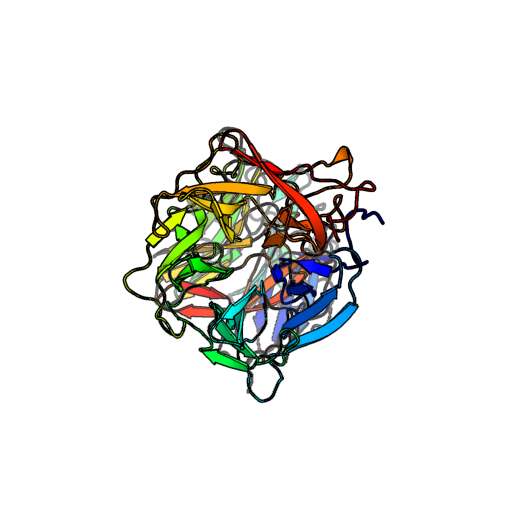 9226 O O . ASP B 1 279 ? 0.544 -0.850 40.505 1.00 20.64 279 ASP B O 1
ATOM 9235 N N . SER B 1 280 ? 0.594 -2.974 39.758 1.00 19.36 280 SER B N 1
ATOM 9236 C CA . SER B 1 280 ? 0.873 -2.604 38.371 1.00 19.83 280 SER B CA 1
ATOM 9237 C C . SER B 1 280 ? 0.210 -3.613 37.442 1.00 18.11 280 SER B C 1
ATOM 9238 O O . SER B 1 280 ? 0.884 -4.387 36.760 1.00 19.04 280 SER B O 1
ATOM 9246 N N . PRO B 1 281 ? -1.127 -3.602 37.411 1.00 16.03 281 PRO B N 1
ATOM 9247 C CA . PRO B 1 281 ? -1.917 -4.633 36.741 1.00 14.75 281 PRO B CA 1
ATOM 9248 C C . PRO B 1 281 ? -1.753 -4.642 35.230 1.00 14.40 281 PRO B C 1
ATOM 9249 O O . PRO B 1 281 ? -1.537 -3.606 34.601 1.00 15.24 281 PRO B O 1
ATOM 9260 N N . GLY B 1 282 ? -1.871 -5.829 34.658 1.00 13.97 282 GLY B N 1
ATOM 9261 C CA . GLY B 1 282 ? -1.797 -6.018 33.229 1.00 13.88 282 GLY B CA 1
ATOM 9262 C C . GLY B 1 282 ? -2.158 -7.450 32.877 1.00 13.15 282 GLY B C 1
ATOM 9263 O O . GLY B 1 282 ? -2.907 -8.124 33.592 1.00 13.79 282 GLY B O 1
ATOM 9267 N N . GLY B 1 283 ? -1.601 -7.925 31.774 1.00 12.87 283 GLY B N 1
ATOM 9268 C CA . GLY B 1 283 ? -1.928 -9.244 31.277 1.00 12.34 283 GLY B CA 1
ATOM 9269 C C . GLY B 1 283 ? -1.394 -10.405 32.089 1.00 12.02 283 GLY B C 1
ATOM 9270 O O . GLY B 1 283 ? -1.898 -11.518 31.980 1.00 11.70 283 GLY B O 1
ATOM 9274 N N . ASP B 1 284 ? -0.370 -10.168 32.897 1.00 11.90 284 ASP B N 1
ATOM 9275 C CA . ASP B 1 284 ? 0.165 -11.232 33.738 1.00 11.20 284 ASP B CA 1
ATOM 9276 C C . ASP B 1 284 ? -0.812 -11.520 34.883 1.00 10.03 284 ASP B C 1
ATOM 9277 O O . ASP B 1 284 ? -0.937 -10.728 35.817 1.00 10.21 284 ASP B O 1
ATOM 9286 N N . ARG B 1 285 ? -1.506 -12.649 34.789 1.00 9.16 285 ARG B N 1
ATOM 9287 C CA . ARG B 1 285 ? -2.533 -13.004 35.755 1.00 9.08 285 ARG B CA 1
ATOM 9288 C C . ARG B 1 285 ? -2.333 -14.427 36.271 1.00 9.18 285 ARG B C 1
ATOM 9289 O O . ARG B 1 285 ? -1.525 -15.202 35.745 1.00 10.03 285 ARG B O 1
ATOM 9310 N N . THR B 1 286 ? -3.078 -14.727 37.327 1.00 9.57 286 THR B N 1
ATOM 9311 C CA . THR B 1 286 ? -3.007 -15.979 38.075 1.00 10.21 286 THR B CA 1
ATOM 9312 C C . THR B 1 286 ? -4.343 -16.709 38.037 1.00 10.61 286 THR B C 1
ATOM 9313 O O . THR B 1 286 ? -5.353 -16.156 37.614 1.00 12.18 286 THR B O 1
ATOM 9324 N N . VAL B 1 287 ? -4.343 -17.940 38.543 1.00 9.95 287 VAL B N 1
ATOM 9325 C CA . VAL B 1 287 ? -5.519 -18.804 38.591 1.00 10.13 287 VAL B CA 1
ATOM 9326 C C . VAL B 1 287 ? -6.016 -18.899 40.030 1.00 9.78 287 VAL B C 1
ATOM 9327 O O . VAL B 1 287 ? -5.215 -19.097 40.950 1.00 10.46 287 VAL B O 1
ATOM 9340 N N . ASN B 1 288 ? -7.335 -18.787 40.208 1.00 9.79 288 ASN B N 1
ATOM 9341 C CA . ASN B 1 288 ? -7.956 -18.747 41.528 1.00 9.73 288 ASN B CA 1
ATOM 9342 C C . ASN B 1 288 ? -9.238 -19.531 41.511 1.00 9.18 288 ASN B C 1
ATOM 9343 O O . ASN B 1 288 ? -9.896 -19.599 40.475 1.00 9.31 288 ASN B O 1
ATOM 9354 N N . ILE B 1 289 ? -9.605 -20.109 42.653 1.00 8.96 289 ILE B N 1
ATOM 9355 C CA . ILE B 1 289 ? -10.870 -20.814 42.783 1.00 9.14 289 ILE B CA 1
ATOM 9356 C C . ILE B 1 289 ? -11.595 -20.322 44.031 1.00 9.16 289 ILE B C 1
ATOM 9357 O O . ILE B 1 289 ? -10.970 -19.929 44.999 1.00 9.81 289 ILE B O 1
ATOM 9373 N N . ASP B 1 290 ? -12.922 -20.366 44.020 1.00 9.62 290 ASP B N 1
ATOM 9374 C CA . ASP B 1 290 ? -13.685 -20.070 45.234 1.00 9.41 290 ASP B CA 1
ATOM 9375 C C . ASP B 1 290 ? -15.077 -20.670 45.092 1.00 9.58 290 ASP B C 1
ATOM 9376 O O . ASP B 1 290 ? -15.537 -20.975 43.987 1.00 9.74 290 ASP B O 1
ATOM 9385 N N . ARG B 1 291 ? -15.735 -20.870 46.229 1.00 9.86 291 ARG B N 1
ATOM 9386 C CA . ARG B 1 291 ? -17.056 -21.478 46.254 1.00 9.84 291 ARG B CA 1
ATOM 9387 C C . ARG B 1 291 ? -18.135 -20.556 45.686 1.00 9.75 291 ARG B C 1
ATOM 9388 O O . ARG B 1 291 ? -18.192 -19.365 45.984 1.00 11.15 291 ARG B O 1
ATOM 9409 N N . LEU B 1 292 ? -18.974 -21.161 44.851 1.00 9.76 292 LEU B N 1
ATOM 9410 C CA . LEU B 1 292 ? -20.073 -20.515 44.147 1.00 10.19 292 LEU B CA 1
ATOM 9411 C C . LEU B 1 292 ? -21.347 -21.221 44.580 1.00 11.08 292 LEU B C 1
ATOM 9412 O O . LEU B 1 292 ? -21.361 -22.445 44.636 1.00 11.86 292 LEU B O 1
ATOM 9428 N N . TYR B 1 293 ? -22.408 -20.475 44.880 1.00 11.73 293 TYR B N 1
ATOM 9429 C CA . TYR B 1 293 ? -23.639 -21.095 45.364 1.00 12.99 293 TYR B CA 1
ATOM 9430 C C . TYR B 1 293 ? -24.847 -20.202 45.112 1.00 13.05 293 TYR B C 1
ATOM 9431 O O . TYR B 1 293 ? -24.717 -18.991 44.937 1.00 13.39 293 TYR B O 1
ATOM 9449 N N . PHE B 1 294 ? -26.019 -20.823 45.079 1.00 13.63 294 PHE B N 1
ATOM 9450 C CA . PHE B 1 294 ? -27.285 -20.114 45.009 1.00 14.72 294 PHE B CA 1
ATOM 9451 C C . PHE B 1 294 ? -27.915 -20.041 46.394 1.00 15.93 294 PHE B C 1
ATOM 9452 O O . PHE B 1 294 ? -27.925 -21.025 47.137 1.00 16.83 294 PHE B O 1
ATOM 9469 N N . GLU B 1 295 ? -28.457 -18.875 46.733 1.00 18.16 295 GLU B N 1
ATOM 9470 C CA . GLU B 1 295 ? -29.166 -18.687 47.992 1.00 20.75 295 GLU B CA 1
ATOM 9471 C C . GLU B 1 295 ? -30.262 -17.654 47.791 1.00 22.19 295 GLU B C 1
ATOM 9472 O O . GLU B 1 295 ? -29.999 -16.552 47.317 1.00 22.63 295 GLU B O 1
ATOM 9484 N N . ASP B 1 296 ? -31.488 -18.018 48.151 1.00 23.47 296 ASP B N 1
ATOM 9485 C CA . ASP B 1 296 ? -32.638 -17.137 47.982 1.00 24.94 296 ASP B CA 1
ATOM 9486 C C . ASP B 1 296 ? -32.732 -16.636 46.539 1.00 23.98 296 ASP B C 1
ATOM 9487 O O . ASP B 1 296 ? -33.082 -15.482 46.300 1.00 24.44 296 ASP B O 1
ATOM 9496 N N . GLY B 1 297 ? -32.402 -17.508 45.587 1.00 22.59 297 GLY B N 1
ATOM 9497 C CA . GLY B 1 297 ? -32.505 -17.191 44.171 1.00 21.12 297 GLY B CA 1
ATOM 9498 C C . GLY B 1 297 ? -31.382 -16.329 43.612 1.00 19.28 297 GLY B C 1
ATOM 9499 O O . GLY B 1 297 ? -31.427 -15.944 42.442 1.00 19.05 297 GLY B O 1
ATOM 9503 N N . ILE B 1 298 ? -30.381 -16.040 44.444 1.00 17.28 298 ILE B N 1
ATOM 9504 C CA . ILE B 1 298 ? -29.266 -15.168 44.087 1.00 15.85 298 ILE B CA 1
ATOM 9505 C C . ILE B 1 298 ? -27.996 -16.000 43.945 1.00 14.16 298 ILE B C 1
ATOM 9506 O O . ILE B 1 298 ? -27.725 -16.870 44.770 1.00 14.82 298 ILE B O 1
ATOM 9522 N N . LEU B 1 299 ? -27.216 -15.722 42.903 1.00 12.73 299 LEU B N 1
ATOM 9523 C CA . LEU B 1 299 ? -25.925 -16.379 42.706 1.00 11.90 299 LEU B CA 1
ATOM 9524 C C . LEU B 1 299 ? -24.848 -15.608 43.474 1.00 12.15 299 LEU B C 1
ATOM 9525 O O . LEU B 1 299 ? -24.706 -14.393 43.302 1.00 12.51 299 LEU B O 1
ATOM 9541 N N . LYS B 1 300 ? -24.091 -16.319 44.310 1.00 12.29 300 LYS B N 1
ATOM 9542 C CA . LYS B 1 300 ? -23.128 -15.709 45.213 1.00 12.69 300 LYS B CA 1
ATOM 9543 C C . LYS B 1 300 ? -21.796 -16.434 45.169 1.00 11.93 300 LYS B C 1
ATOM 9544 O O . LYS B 1 300 ? -21.729 -17.630 44.853 1.00 11.84 300 LYS B O 1
ATOM 9563 N N . VAL B 1 301 ? -20.733 -15.695 45.475 1.00 12.07 301 VAL B N 1
ATOM 9564 C CA . VAL B 1 301 ? -19.395 -16.253 45.626 1.00 12.33 301 VAL B CA 1
ATOM 9565 C C . VAL B 1 301 ? -18.922 -15.998 47.051 1.00 12.76 301 VAL B C 1
ATOM 9566 O O . VAL B 1 301 ? -19.030 -14.874 47.559 1.00 14.17 301 VAL B O 1
ATOM 9579 N N . LYS B 1 302 ? -18.409 -17.045 47.695 1.00 12.70 302 LYS B N 1
ATOM 9580 C CA . LYS B 1 302 ? -17.697 -16.882 48.953 1.00 14.05 302 LYS B CA 1
ATOM 9581 C C . LYS B 1 302 ? -16.268 -16.490 48.609 1.00 13.39 302 LYS B C 1
ATOM 9582 O O . LYS B 1 302 ? -15.415 -17.335 48.342 1.00 13.61 302 LYS B O 1
ATOM 9601 N N . GLY B 1 303 ? -16.015 -15.192 48.587 1.00 14.55 303 GLY B N 1
ATOM 9602 C CA . GLY B 1 303 ? -14.732 -14.707 48.133 1.00 14.74 303 GLY B CA 1
ATOM 9603 C C . GLY B 1 303 ? -14.809 -13.291 47.618 1.00 14.84 303 GLY B C 1
ATOM 9604 O O . GLY B 1 303 ? -15.813 -12.605 47.816 1.00 16.35 303 GLY B O 1
ATOM 9608 N N . PRO B 1 304 ? -13.739 -12.842 46.956 1.00 13.85 304 PRO B N 1
ATOM 9609 C CA . PRO B 1 304 ? -12.536 -13.611 46.634 1.00 13.07 304 PRO B CA 1
ATOM 9610 C C . PRO B 1 304 ? -11.650 -13.818 47.862 1.00 12.53 304 PRO B C 1
ATOM 9611 O O . PRO B 1 304 ? -11.566 -12.944 48.732 1.00 13.80 304 PRO B O 1
ATOM 9622 N N . THR B 1 305 ? -10.996 -14.973 47.923 1.00 12.52 305 THR B N 1
ATOM 9623 C CA . THR B 1 305 ? -10.111 -15.283 49.037 1.00 13.00 305 THR B CA 1
ATOM 9624 C C . THR B 1 305 ? -8.650 -15.336 48.588 1.00 13.52 305 THR B C 1
ATOM 9625 O O . THR B 1 305 ? -8.354 -15.664 47.451 1.00 13.29 305 THR B O 1
ATOM 9636 N N . ARG B 1 306 ? -7.741 -15.015 49.508 1.00 15.12 306 ARG B N 1
ATOM 9637 C CA . ARG B 1 306 ? -6.304 -15.261 49.335 1.00 15.37 306 ARG B CA 1
ATOM 9638 C C . ARG B 1 306 ? -5.732 -15.701 50.692 1.00 16.24 306 ARG B C 1
ATOM 9639 O O . ARG B 1 306 ? -4.661 -15.269 51.107 1.00 18.72 306 ARG B O 1
ATOM 9660 N N . SER B 1 307 ? -6.484 -16.545 51.387 1.00 15.53 307 SER B N 1
ATOM 9661 C CA . SER B 1 307 ? -6.070 -17.150 52.648 1.00 14.51 307 SER B CA 1
ATOM 9662 C C . SER B 1 307 ? -6.455 -18.621 52.599 1.00 13.14 307 SER B C 1
ATOM 9663 O O . SER B 1 307 ? -7.306 -18.998 51.802 1.00 12.92 307 SER B O 1
ATOM 9671 N N . PRO B 1 308 ? -5.856 -19.464 53.456 1.00 12.42 308 PRO B N 1
ATOM 9672 C CA . PRO B 1 308 ? -6.155 -20.900 53.371 1.00 12.12 308 PRO B CA 1
ATOM 9673 C C . PRO B 1 308 ? -7.635 -21.221 53.594 1.00 11.87 308 PRO B C 1
ATOM 9674 O O . PRO B 1 308 ? -8.243 -20.765 54.569 1.00 12.95 308 PRO B O 1
ATOM 9685 N N . GLN B 1 309 ? -8.183 -22.014 52.677 1.00 11.13 309 GLN B N 1
ATOM 9686 C CA . GLN B 1 309 ? -9.589 -22.400 52.653 1.00 10.82 309 GLN B CA 1
ATOM 9687 C C . GLN B 1 309 ? -9.685 -23.916 52.679 1.00 10.97 309 GLN B C 1
ATOM 9688 O O . GLN B 1 309 ? -8.774 -24.603 52.209 1.00 11.93 309 GLN B O 1
ATOM 9702 N N . PRO B 1 310 ? -10.815 -24.458 53.166 1.00 11.11 310 PRO B N 1
ATOM 9703 C CA . PRO B 1 310 ? -11.029 -25.902 53.060 1.00 10.91 310 PRO B CA 1
ATOM 9704 C C . PRO B 1 310 ? -10.936 -26.366 51.613 1.00 11.01 310 PRO B C 1
ATOM 9705 O O . PRO B 1 310 ? -11.447 -25.703 50.700 1.00 11.30 310 PRO B O 1
ATOM 9716 N N . GLY B 1 311 ? -10.275 -27.495 51.388 1.00 11.66 311 GLY B N 1
ATOM 9717 C CA . GLY B 1 311 ? -10.153 -28.020 50.043 1.00 12.34 311 GLY B CA 1
ATOM 9718 C C . GLY B 1 311 ? -11.508 -28.328 49.428 1.00 12.04 311 GLY B C 1
ATOM 9719 O O . GLY B 1 311 ? -12.466 -28.616 50.146 1.00 11.95 311 GLY B O 1
ATOM 9723 N N . PRO B 1 312 ? -11.601 -28.279 48.093 1.00 11.69 312 PRO B N 1
ATOM 9724 C CA . PRO B 1 312 ? -12.853 -28.653 47.424 1.00 11.84 312 PRO B CA 1
ATOM 9725 C C . PRO B 1 312 ? -13.325 -30.027 47.915 1.00 12.14 312 PRO B C 1
ATOM 9726 O O . PRO B 1 312 ? -12.504 -30.937 48.002 1.00 13.47 312 PRO B O 1
ATOM 9737 N N . ARG B 1 313 ? -14.611 -30.167 48.236 1.00 12.59 313 ARG B N 1
ATOM 9738 C CA . ARG B 1 313 ? -15.084 -31.350 48.950 1.00 14.20 313 ARG B CA 1
ATOM 9739 C C . ARG B 1 313 ? -14.856 -32.616 48.136 1.00 14.22 313 ARG B C 1
ATOM 9740 O O . ARG B 1 313 ? -15.174 -32.680 46.934 1.00 14.17 313 ARG B O 1
ATOM 9761 N N . SER B 1 314 ? -14.307 -33.629 48.799 1.00 15.58 314 SER B N 1
ATOM 9762 C CA . SER B 1 314 ? -13.996 -34.900 48.160 1.00 17.86 314 SER B CA 1
ATOM 9763 C C . SER B 1 314 ? -14.476 -36.061 49.023 1.00 19.33 314 SER B C 1
ATOM 9764 O O . SER B 1 314 ? -14.768 -35.882 50.204 1.00 20.00 314 SER B O 1
ATOM 9772 N N . ASN B 1 315 ? -14.568 -37.245 48.412 1.00 20.39 315 ASN B N 1
ATOM 9773 C CA . ASN B 1 315 ? -15.022 -38.473 49.072 1.00 22.75 315 ASN B CA 1
ATOM 9774 C C . ASN B 1 315 ? -13.877 -39.247 49.723 1.00 23.69 315 ASN B C 1
ATOM 9775 O O . ASN B 1 315 ? -12.698 -38.953 49.518 1.00 24.05 315 ASN B O 1
#

Foldseek 3Di:
DAFPPAAPDKQWFQWEWDDDPQKIKIWTHHQFQWAIWIWIDNWNHHIDTLDGLEGCPPPQHVFAGGRWGHWYWDQAPQWIKIWIWHAGPVGAIAIFIWTANDSSDVTHTDGVRLDDDPAHKGQWDWDQDPVRWIKIKIWRFLVGDADPQASWIWIWMFTADNVRSDGDDDIQTADTDDDPLQPVVDRYKYWHQWEWDDDPQKIKIKTWGDDQQFLSTFIWIWIANDPRDNTHTDPPDDQGHADVVLVFGRWGNWYKDAGSVRPFMKIKTWTAPHSVGGDSIITIHIFTWDDDPNDIHTPDDGRDDDPGRDDD/DWAFPPAAPDKQWAQWEWDDDDQKIKIWTHHQQQFAIWIWIDNFQHHTHTDGGLEGCPPPQHVFAGGRWGHWYWDQAPQWIKIWIWHQGPVGAIAIFIWIANDPSDVTGTPGVRLDDDPHHKGQWDWDQDPVGWIKIKIWRFLVGDADPQASWIFIWMFTADNVRSGGDDDIATADTDDDPLQPVVDRYKYWHQWEWDDDPQKIKIKTWGDDQQFLSTFIFIWIANDVNDNTHTDPPDDQGHADVVQPFGRWGNWYKDAGSARPWIKIKTWTAPHSVGGDSIIGIAIFTWDDDPNDIHTPDDGRDIDHGGDHD

Solvent-accessible surface area: 24418 Å² total; per-residue (Å²): 127,5,67,5,46,2,38,61,10,74,44,5,0,17,1,14,4,30,56,34,148,86,78,0,19,0,0,0,9,20,26,85,99,88,0,0,74,0,16,15,0,61,46,0,27,86,27,107,100,84,34,55,0,0,26,4,140,66,135,109,26,59,35,17,70,75,30,0,69,2,1,12,0,22,85,19,106,121,45,5,21,0,3,1,0,0,60,18,136,85,34,39,2,6,1,0,0,0,2,12,165,42,18,58,15,76,0,95,30,66,83,30,36,4,26,76,93,38,54,2,5,10,8,2,6,8,20,57,12,156,115,29,24,0,22,0,0,1,0,52,12,9,52,64,9,102,69,150,61,47,44,13,0,5,0,32,0,3,48,2,20,118,81,0,64,98,20,95,66,120,60,55,74,14,9,60,12,68,37,47,14,1,16,58,127,73,67,104,10,40,0,18,1,1,17,6,24,63,55,156,50,102,15,10,0,0,0,0,0,16,38,94,35,30,36,70,2,5,0,0,6,0,43,3,145,64,5,66,9,112,16,113,30,54,88,12,2,16,24,2,31,79,46,66,64,52,24,0,0,0,0,0,11,3,1,14,13,37,0,38,38,45,63,34,56,0,0,0,1,0,0,0,28,142,32,144,90,43,23,42,54,20,4,0,0,0,1,39,5,94,40,82,134,52,51,1,61,17,112,32,8,10,58,42,96,16,88,30,10,131,74,187,177,72,4,60,4,51,5,34,79,14,82,45,6,0,17,1,15,3,26,54,32,142,72,94,0,18,0,0,0,13,22,24,62,97,80,0,0,74,1,18,38,0,68,47,0,25,88,29,99,89,91,30,58,1,0,28,6,146,76,156,122,24,68,31,19,77,37,7,0,51,3,1,12,0,20,88,25,83,126,56,6,10,0,3,2,0,0,38,20,133,77,38,37,2,6,0,0,0,0,5,11,168,37,19,57,12,81,1,95,26,57,81,30,35,4,24,80,91,38,60,1,6,12,8,2,6,9,18,55,16,157,120,28,24,0,25,0,0,0,0,49,12,12,52,61,10,59,74,144,34,29,4,14,0,8,0,33,0,4,54,0,15,114,72,0,57,107,31,100,68,115,62,55,78,14,8,67,12,66,37,134,48,1,23,56,124,82,20,77,11,44,0,18,2,1,18,6,23,65,54,156,49,72,15,13,0,0,0,0,0,20,34,70,32,27,36,67,2,5,0,0,3,0,37,3,128,68,5,73,10,114,17,114,31,54,108,40,15,43,26,2,45,79,100,80,115,96,20,2,0,0,0,0,12,4,1,15,12,46,0,40,35,47,62,41,50,0,0,0,1,0,1,0,26,131,33,145,78,44,22,40,57,20,3,0,1,0,1,42,5,88,40,81,132,58,52,1,60,18,112,34,9,11,68,56,97,19,91,19,10,148,73,188

Organism: Halothermothrix orenii (strain H 168 / OCM 544 / DSM 9562) (NCBI:txid373903)

Radius of gyration: 27.49 Å; Cα contacts (8 Å, |Δi|>4): 1852; chains: 2; bounding box: 62×75×60 Å

InterPro domains:
  IPR006710 Glycoside hydrolase, family 4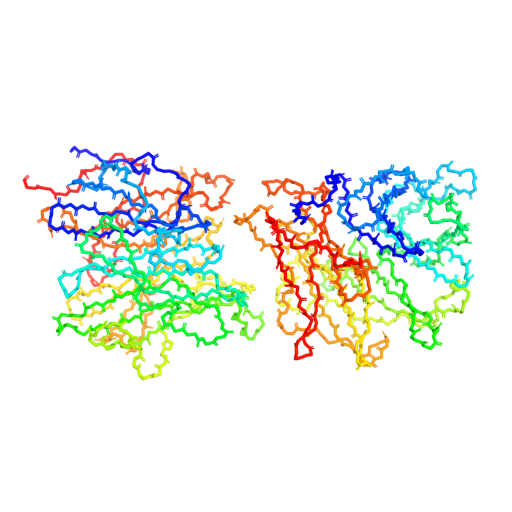3 [PF04616] (5-298)
  IPR023296 Glycosyl hydrolase, five-bladed beta-propeller domain superfamily [G3DSA:2.115.10.20] (1-315)
  IPR023296 Glycosyl hydrolase, five-bladed beta-propeller domain superfamily [SSF75005] (4-300)
  IPR052176 Glycosyl Hydrolase Family 43 Enzymes [PTHR43772] (16-306)

CATH classification: 2.115.10.20

Sequence (625 aa):
TYTNPVGGITGIGDPYVLKHESRYYLYATSAINRGFKVWESPNLVDWEELKGLALDSYYEKNGWGTEDFWAPEVIFYNNKFYMTYSARDNDGHLKIIALASSKSPLGPFKNIKAPLFDRGLSFIDAHIFIDQDGTPYIYYVKDCSENIINGIHISQIYVQEMSQDLLELKGDPVLAIQPSQDWEGINDAWQWNEGPFVIKHEGKYYMMYSANCYASPDYSIGYAVAETPLGPWIKYSSGNPILSKRMDKGISGPGHNSVTVSPDGSELFVVYHTHTYPDSPGGDRTVNIDRLYFEDGILKVKGPTRSPQPGPRSNDTYTNPVGGITGIGDPYVLKKHESSRYYLYATSAINRGFKVWESPNLVDWELKGLALDSYYEKNGWGTEDFWAPEVIFYNNNKFYMTYSARDNDGHLKIIALASSKSPLGPFKNIKAPLFDRGLSFIDAHIFIDQDGTPYIYYVKDCSENIINGIHISQIYVQEMSQDLLELKGDPVLAIQPSQDWEGINDAWQWNEGPFVIKHEGKYYMMYSANCYASPDYSIGYAVAETPLGPWIKYSGNPILSKRMDKGISGPGHNSVTVSPDGSELFVVYHTHTYPDSPGGDRTVNIDRLYFEDGILKVKGPTRSPQPGPRSN

Secondary structure (DSSP, 8-state):
-B-SSGGG--SBEEEEEEEETTEEEEEEE--TTTEEEEEEESSSSS-EEEEEEEETTSTT-----S--EEEEEEEETTEEEEEEEEE-TTS-EEEEEEEESSTT---EEEESSS---SS-EEEEEEEE-TTS-EEEEEEE-GGG-EETTEEEEEEEEEEB-TTSS-B-SS-EEEE-S-SGGG-TTSSEEEEEEEEEEEETTEEEEEEEES-TTSTT-EEEEEEESSTT---EE-TT--SB--BGGGTB---EEEEEEE-TTSSSEEEEEEEES-TTS-SS-EEEEEEEEEEETTEEEEE----S-BPPPP--/-EE-SSPTT--SBEEEEEEEETTEEEEEEE--TTTEEEEEEESSSSS-EEEEEEEETTSTT-----S--EEEEEEEETTEEEEEEEEE-TTS-EEEEEEEESSTT---EEEESSS---SS-EEEEEEEE-TTS-EEEEEEE-TTT-EETTEEEEEEEEEEB-TTSS-B-S--EEEE-S-SGGG-TTSSEEEEEEEEEEEETTEEEEEEEES-TTSTT-EEEEEEESSTT---EE-TT--SB--BGGGTB---EEEEEEE-TTSSSEEEEEEEES-TTS-SS-EEEEEEEEEEETTEEEEE----S-EEPPP--